Protein AF-A0A915N2Y7-F1 (afdb_monomer_lite)

pLDDT: mean 71.19, std 19.99, range [22.69, 95.88]

Radius of gyration: 36.41 Å; chains: 1; bounding box: 85×61×143 Å

InterPro domains:
  IPR002666 Reduced folate carrier [PF01770] (131-358)
  IPR002666 Reduced folate carrier [PTHR10686] (132-362)

Secondary structure (DSSP, 8-state):
-----SSTTTHHHHHHHHHHHHHHHHHHHHHHHHHHHHHHHHHHHHHHHHHHHHHHHHHHHHHHHHHHHHHHHHTT--SSGGGHHHHHHHTS---HHHIIIIIHHHHHHHHHHHHHHHHHHHGGG-SSSHHHHHHHHHHHHHHHHHHHHHHHHTT-S-HHHHHHHHHHHHHHHHHHHHHS----HHHHHHHHHHHHHTT-S---TTGGGG---SHHHHHHHHHHHHHHHHHHHHHSHHHHHHHHHHHHHHHHHHHHHHHHHHHHHHHHHHTTT---THHHHHHHHHHHHHHHHHHHHHS---HHHHHHHHHHHHHHHHHHHHHHHHH---HHHHHHHHHHHHHHHHHHHHHHHHHHHHHHHHHHHHHHHHHHHHHHHHHHHHHHHHSSSS--------------------

Foldseek 3Di:
DDDDDPPPPPVVVVVVVVVVVVVVVVVVVVVVVVVVVVVVVVVVVVVVVVVVVVVVVVCCVPVQLVLLLQLLLLLQLQQLLLCVVVCCCVPVVDDLCCCLVPVLVVVLVVLLVVLVVVVLVVVVVDDDNVLSSLLSNLNSQLVNLVVNLVCLVVVVDDSVVSVVVSVVSVVVSVVSVVVRDDDDLVVVLVVVVVVVCVLDVDDDPVVVVQRDPDVVSSVVVSVVVSVVVVCVQCVDPVSVVLSVVLSVLVSVLSSCSSVLSSLQVVLCVVVVNPRDCSSVLSSLLSVLLSVLSVVVVVDDDPLLPCVVVLLVVLVVLLVVLVVQLVPDSDPVSVSVSNSSNSSSSSNNSSSSVVNSVVVVCVVVVVVSVVVVVVVVVVVVVVVVVVPPPDDDDDDDDDDDDDDDDDDDDD

Organism: Meloidogyne javanica (NCBI:txid6303)

Structure (mmCIF, N/CA/C/O backbone):
data_AF-A0A915N2Y7-F1
#
_entry.id   AF-A0A915N2Y7-F1
#
loop_
_atom_site.group_PDB
_atom_site.id
_atom_site.type_symbol
_atom_site.label_atom_id
_atom_site.label_alt_id
_atom_site.label_comp_id
_atom_site.label_asym_id
_atom_site.label_entity_id
_atom_site.label_seq_id
_atom_site.pdbx_PDB_ins_code
_atom_site.Cartn_x
_atom_site.Cartn_y
_atom_site.Cartn_z
_atom_site.occupancy
_atom_site.B_iso_or_equiv
_atom_site.auth_seq_id
_atom_site.auth_comp_id
_atom_site.auth_asym_id
_atom_site.auth_atom_id
_atom_site.pdbx_PDB_model_num
ATOM 1 N N . MET A 1 1 ? 4.125 41.516 115.977 1.00 38.50 1 MET A N 1
ATOM 2 C CA . MET A 1 1 ? 4.885 42.058 114.831 1.00 38.50 1 MET A CA 1
ATOM 3 C C . MET A 1 1 ? 4.708 41.106 113.662 1.00 38.50 1 MET A C 1
ATOM 5 O O . MET A 1 1 ? 4.765 39.907 113.890 1.00 38.50 1 MET A O 1
ATOM 9 N N . ASN A 1 2 ? 4.495 41.683 112.477 1.00 33.19 2 ASN A N 1
ATOM 10 C CA . ASN A 1 2 ? 4.440 41.090 111.132 1.00 33.19 2 ASN A CA 1
ATOM 11 C C . ASN A 1 2 ? 3.088 40.534 110.650 1.00 33.19 2 ASN A C 1
ATOM 13 O O . ASN A 1 2 ? 2.832 39.341 110.701 1.00 33.19 2 ASN A O 1
ATOM 17 N N . ASN A 1 3 ? 2.279 41.439 110.084 1.00 34.31 3 ASN A N 1
ATOM 18 C CA . ASN A 1 3 ? 1.383 41.164 108.958 1.00 34.31 3 ASN A CA 1
ATOM 19 C C . ASN A 1 3 ? 1.879 42.023 107.783 1.00 34.31 3 ASN A C 1
ATOM 21 O O . ASN A 1 3 ? 1.515 43.192 107.674 1.00 34.31 3 ASN A O 1
ATOM 25 N N . SER A 1 4 ? 2.765 41.480 106.950 1.00 42.69 4 SER A N 1
ATOM 26 C CA . SER A 1 4 ? 3.227 42.133 105.715 1.00 42.69 4 SER A CA 1
ATOM 27 C C . SER A 1 4 ? 3.666 41.108 104.662 1.00 42.69 4 SER A C 1
ATOM 29 O O . SER A 1 4 ? 4.695 41.287 104.021 1.00 42.69 4 SER A O 1
ATOM 31 N N . GLU A 1 5 ? 2.914 40.014 104.503 1.00 41.06 5 GLU A N 1
ATOM 32 C CA . GLU A 1 5 ? 3.191 38.982 103.482 1.00 41.06 5 GLU A CA 1
ATOM 33 C C . GLU A 1 5 ? 2.028 38.736 102.504 1.00 41.06 5 GLU A C 1
ATOM 35 O O . GLU A 1 5 ? 2.191 38.014 101.525 1.00 41.06 5 GLU A O 1
ATOM 40 N N . SER A 1 6 ? 0.859 39.359 102.686 1.00 41.88 6 SER A N 1
ATOM 41 C CA . SER A 1 6 ? -0.316 39.041 101.853 1.00 41.88 6 SER A CA 1
ATOM 42 C C . SER A 1 6 ? -0.439 39.833 100.546 1.00 41.88 6 SER A C 1
ATOM 44 O O . SER A 1 6 ? -1.268 39.471 99.719 1.00 41.88 6 SER A O 1
ATOM 46 N N . THR A 1 7 ? 0.368 40.871 100.308 1.00 41.56 7 THR A N 1
ATOM 47 C CA . THR A 1 7 ? 0.269 41.694 99.082 1.00 41.56 7 THR A CA 1
ATOM 48 C C . THR A 1 7 ? 1.245 41.303 97.969 1.00 41.56 7 THR A C 1
ATOM 50 O O . THR A 1 7 ? 1.041 41.716 96.837 1.00 41.56 7 THR A O 1
ATOM 53 N N . CYS A 1 8 ? 2.248 40.455 98.225 1.00 39.19 8 CYS A N 1
ATOM 54 C CA . CYS A 1 8 ? 3.237 40.054 97.206 1.00 39.19 8 CYS A CA 1
ATOM 55 C C . CYS A 1 8 ? 2.831 38.799 96.396 1.00 39.19 8 CYS A C 1
ATOM 57 O O . CYS A 1 8 ? 3.451 38.468 95.387 1.00 39.19 8 CYS A O 1
ATOM 59 N N . ASN A 1 9 ? 1.768 38.102 96.817 1.00 42.03 9 ASN A N 1
ATOM 60 C CA . ASN A 1 9 ? 1.332 36.840 96.205 1.00 42.03 9 ASN A CA 1
ATOM 61 C C . ASN A 1 9 ? 0.185 36.988 95.189 1.00 42.03 9 ASN A C 1
ATOM 63 O O . ASN A 1 9 ? -0.058 36.055 94.431 1.00 42.03 9 ASN A O 1
ATOM 67 N N . LEU A 1 10 ? -0.502 38.135 95.144 1.00 44.88 10 LEU A N 1
ATOM 68 C CA . LEU A 1 10 ? -1.590 38.386 94.184 1.00 44.88 10 LEU A CA 1
ATOM 69 C C . LEU A 1 10 ? -1.065 38.927 92.842 1.00 44.88 10 LEU A C 1
ATOM 71 O O . LEU A 1 10 ? -1.465 38.440 91.792 1.00 44.88 10 LEU A O 1
ATOM 75 N N . GLU A 1 11 ? -0.079 39.826 92.865 1.00 44.59 11 GLU A N 1
ATOM 76 C CA . GLU A 1 11 ? 0.506 40.433 91.654 1.00 44.59 11 GLU A CA 1
ATOM 77 C C . GLU A 1 11 ? 1.374 39.444 90.840 1.00 44.59 11 GLU A C 1
ATOM 79 O O . GLU A 1 11 ? 1.523 39.565 89.625 1.00 44.59 11 GLU A O 1
ATOM 84 N N . ASN A 1 12 ? 1.902 38.401 91.490 1.00 44.91 12 ASN A N 1
ATOM 85 C CA . ASN A 1 12 ? 2.627 37.311 90.824 1.00 44.91 12 ASN A CA 1
ATOM 86 C C . ASN A 1 12 ? 1.704 36.233 90.228 1.00 44.91 12 ASN A C 1
ATOM 88 O O . ASN A 1 12 ? 2.140 35.480 89.358 1.00 44.91 12 ASN A O 1
ATOM 92 N N . ALA A 1 13 ? 0.451 36.138 90.684 1.00 48.16 13 ALA A N 1
ATOM 93 C CA . ALA A 1 13 ? -0.518 35.181 90.152 1.00 48.16 13 ALA A CA 1
ATOM 94 C C . ALA A 1 13 ? -1.147 35.695 88.845 1.00 48.16 13 ALA A C 1
ATOM 96 O O . ALA A 1 13 ? -1.204 34.954 87.866 1.00 48.16 13 ALA A O 1
ATOM 97 N N . GLU A 1 14 ? -1.506 36.981 88.797 1.00 48.62 14 GLU A N 1
ATOM 98 C CA . GLU A 1 14 ? -2.131 37.625 87.630 1.00 48.62 14 GLU A CA 1
ATOM 99 C C . GLU A 1 14 ? -1.160 37.708 86.430 1.00 48.62 14 GLU A C 1
ATOM 101 O O . GLU A 1 14 ? -1.499 37.326 85.311 1.00 48.62 14 GLU A O 1
ATOM 106 N N . ASN A 1 15 ? 0.115 38.042 86.679 1.00 48.25 15 ASN A N 1
ATOM 107 C CA . ASN A 1 15 ? 1.162 38.048 85.646 1.00 48.25 15 ASN A CA 1
ATOM 108 C C . ASN A 1 15 ? 1.483 36.648 85.076 1.00 48.25 15 ASN A C 1
ATOM 110 O O . ASN A 1 15 ? 1.924 36.528 83.930 1.00 48.25 15 ASN A O 1
ATOM 114 N N . ASN A 1 16 ? 1.278 35.580 85.856 1.00 50.84 16 ASN A N 1
ATOM 115 C CA . ASN A 1 16 ? 1.506 34.206 85.401 1.00 50.84 16 ASN A CA 1
ATOM 116 C C . ASN A 1 16 ? 0.331 33.670 84.572 1.00 50.84 16 ASN A C 1
ATOM 118 O O . ASN A 1 16 ? 0.559 32.943 83.604 1.00 50.84 16 ASN A O 1
ATOM 122 N N . GLU A 1 17 ? -0.907 34.038 84.910 1.00 53.34 17 GLU A N 1
ATOM 123 C CA . GLU A 1 17 ? -2.086 33.683 84.113 1.00 53.34 17 GLU A CA 1
ATOM 124 C C . GLU A 1 17 ? -2.059 34.372 82.741 1.00 53.34 17 GLU A C 1
ATOM 126 O O . GLU A 1 17 ? -2.217 33.695 81.722 1.00 53.34 17 GLU A O 1
ATOM 131 N N . ASP A 1 18 ? -1.704 35.660 82.678 1.00 52.47 18 ASP A N 1
ATOM 132 C CA . ASP A 1 18 ? -1.551 36.387 81.410 1.00 52.47 18 ASP A CA 1
ATOM 133 C C . ASP A 1 18 ? -0.398 35.847 80.544 1.00 52.47 18 ASP A C 1
ATOM 135 O O . ASP A 1 18 ? -0.504 35.771 79.313 1.00 52.47 18 ASP A O 1
ATOM 139 N N . ALA A 1 19 ? 0.704 35.403 81.158 1.00 54.94 19 ALA A N 1
ATOM 140 C CA . ALA A 1 19 ? 1.803 34.750 80.446 1.00 54.94 19 ALA A CA 1
ATOM 141 C C . ALA A 1 19 ? 1.390 33.378 79.878 1.00 54.94 19 ALA A C 1
ATOM 143 O O . ALA A 1 19 ? 1.705 33.059 78.726 1.00 54.94 19 ALA A O 1
ATOM 144 N N . HIS A 1 20 ? 0.634 32.580 80.639 1.00 54.31 20 HIS A N 1
ATOM 145 C CA . HIS A 1 20 ? 0.096 31.294 80.184 1.00 54.31 20 HIS A CA 1
ATOM 146 C C . HIS A 1 20 ? -0.971 31.454 79.086 1.00 54.31 20 HIS A C 1
ATOM 148 O O . HIS A 1 20 ? -1.003 30.670 78.126 1.00 54.31 20 HIS A O 1
ATOM 154 N N . GLN A 1 21 ? -1.806 32.491 79.164 1.00 53.00 21 GLN A N 1
ATOM 155 C CA . GLN A 1 21 ? -2.823 32.803 78.159 1.00 53.00 21 GLN A CA 1
ATOM 156 C C . GLN A 1 21 ? -2.191 33.295 76.846 1.00 53.00 21 GLN A C 1
ATOM 158 O O . GLN A 1 21 ? -2.575 32.864 75.758 1.00 53.00 21 GLN A O 1
ATOM 163 N N . ASN A 1 22 ? -1.141 34.117 76.921 1.00 52.84 22 ASN A N 1
ATOM 164 C CA . ASN A 1 22 ? -0.398 34.566 75.742 1.00 52.84 22 ASN A CA 1
ATOM 165 C C . ASN A 1 22 ? 0.424 33.442 75.091 1.00 52.84 22 ASN A C 1
ATOM 167 O O . ASN A 1 22 ? 0.492 33.357 73.861 1.00 52.84 22 ASN A O 1
ATOM 171 N N . LEU A 1 23 ? 0.999 32.529 75.883 1.00 52.69 23 LEU A N 1
ATOM 172 C CA . LEU A 1 23 ? 1.732 31.372 75.363 1.00 52.69 23 LEU A CA 1
ATOM 173 C C . LEU A 1 23 ? 0.796 30.358 74.683 1.00 52.69 23 LEU A C 1
ATOM 175 O O . LEU A 1 23 ? 1.123 29.841 73.613 1.00 52.69 23 LEU A O 1
ATOM 179 N N . SER A 1 24 ? -0.386 30.108 75.254 1.00 55.06 24 SER A N 1
ATOM 180 C CA . SER A 1 24 ? -1.401 29.229 74.655 1.00 55.06 24 SER A CA 1
ATOM 181 C C . SER A 1 24 ? -2.021 29.832 73.387 1.00 55.06 24 SER A C 1
ATOM 183 O O . SER A 1 24 ? -2.156 29.131 72.377 1.00 55.06 24 SER A O 1
ATOM 185 N N . ASN A 1 25 ? -2.279 31.143 73.366 1.00 52.16 25 ASN A N 1
ATOM 186 C CA . ASN A 1 25 ? -2.709 31.854 72.161 1.00 52.16 25 ASN A CA 1
ATOM 187 C C . ASN A 1 25 ? -1.628 31.833 71.068 1.00 52.16 25 ASN A C 1
ATOM 189 O O . ASN A 1 25 ? -1.926 31.504 69.919 1.00 52.16 25 ASN A O 1
ATOM 193 N N . SER A 1 26 ? -0.359 32.066 71.409 1.00 51.38 26 SER A N 1
ATOM 194 C CA . SER A 1 26 ? 0.765 31.968 70.465 1.00 51.38 26 SER A CA 1
ATOM 195 C C . SER A 1 26 ? 0.905 30.556 69.875 1.00 51.38 26 SER A C 1
ATOM 197 O O . SER A 1 26 ? 0.964 30.390 68.654 1.00 51.38 26 SER A O 1
ATOM 199 N N . GLN A 1 27 ? 0.824 29.514 70.710 1.00 52.16 27 GLN A N 1
ATOM 200 C CA . GLN A 1 27 ? 0.869 28.120 70.259 1.00 52.16 27 GLN A CA 1
ATOM 201 C C . GLN A 1 27 ? -0.336 27.731 69.389 1.00 52.16 27 GLN A C 1
ATOM 203 O O . GLN A 1 27 ? -0.174 26.986 68.420 1.00 52.16 27 GLN A O 1
ATOM 208 N N . SER A 1 28 ? -1.539 28.226 69.691 1.00 55.97 28 SER A N 1
ATOM 209 C CA . SER A 1 28 ? -2.736 27.969 68.877 1.00 55.97 28 SER A CA 1
ATOM 210 C C . SER A 1 28 ? -2.650 28.646 67.502 1.00 55.97 28 SER A C 1
ATOM 212 O O . SER A 1 28 ? -2.910 28.005 66.480 1.00 55.97 28 SER A O 1
ATOM 214 N N . THR A 1 29 ? -2.157 29.887 67.451 1.00 57.66 29 THR A N 1
ATOM 215 C CA . THR A 1 29 ? -1.928 30.646 66.211 1.00 57.66 29 THR A CA 1
ATOM 216 C C . THR A 1 29 ? -0.840 29.989 65.355 1.00 57.66 29 THR A C 1
ATOM 218 O O . THR A 1 29 ? -0.963 29.893 64.132 1.00 57.66 29 THR A O 1
ATOM 221 N N . GLN A 1 30 ? 0.199 29.446 65.995 1.00 51.72 30 GLN A N 1
ATOM 222 C CA . GLN A 1 30 ? 1.259 28.687 65.332 1.00 51.72 30 GLN A CA 1
ATOM 223 C C . GLN A 1 30 ? 0.754 27.334 64.793 1.00 51.72 30 GLN A C 1
ATOM 225 O O . GLN A 1 30 ? 1.125 26.923 63.697 1.00 51.72 30 GLN A O 1
ATOM 230 N N . ARG A 1 31 ? -0.161 26.654 65.497 1.00 54.91 31 ARG A N 1
ATOM 231 C CA . ARG A 1 31 ? -0.813 25.430 64.991 1.00 54.91 31 ARG A CA 1
ATOM 232 C C . ARG A 1 31 ? -1.744 25.714 63.809 1.00 54.91 31 ARG A C 1
ATOM 234 O O . ARG A 1 31 ? -1.734 24.957 62.839 1.00 54.91 31 ARG A O 1
ATOM 241 N N . LEU A 1 32 ? -2.498 26.813 63.846 1.00 58.41 32 LEU A N 1
ATOM 242 C CA . LEU A 1 32 ? -3.359 27.258 62.744 1.00 58.41 32 LEU A CA 1
ATOM 243 C C . LEU A 1 32 ? -2.547 27.631 61.494 1.00 58.41 32 LEU A C 1
ATOM 245 O O . LEU A 1 32 ? -2.901 27.203 60.392 1.00 58.41 32 LEU A O 1
ATOM 249 N N . SER A 1 33 ? -1.421 28.332 61.643 1.00 54.38 33 SER A N 1
ATOM 250 C CA . SER A 1 33 ? -0.532 28.664 60.519 1.00 54.38 33 SER A CA 1
ATOM 251 C C . SER A 1 33 ? 0.159 27.429 59.924 1.00 54.38 33 SER A C 1
ATOM 253 O O . SER A 1 33 ? 0.243 27.298 58.704 1.00 54.38 33 SER A O 1
ATOM 255 N N . ILE A 1 34 ? 0.554 26.452 60.747 1.00 59.88 34 ILE A N 1
ATOM 256 C CA . ILE A 1 34 ? 1.095 25.166 60.268 1.00 59.88 34 ILE A CA 1
ATOM 257 C C . ILE A 1 34 ? 0.013 24.334 59.553 1.00 59.88 34 ILE A C 1
ATOM 259 O O . ILE A 1 34 ? 0.283 23.719 58.517 1.00 59.88 34 ILE A O 1
ATOM 263 N N . SER A 1 35 ? -1.229 24.335 60.052 1.00 60.31 35 SER A N 1
ATOM 264 C CA . SER A 1 35 ? -2.351 23.618 59.423 1.00 60.31 35 SER A CA 1
ATOM 265 C C . SER A 1 35 ? -2.744 24.214 58.063 1.00 60.31 35 SER A C 1
ATOM 267 O O . SER A 1 35 ? -2.952 23.493 57.091 1.00 60.31 35 SER A O 1
ATOM 269 N N . THR A 1 36 ? -2.750 25.541 57.943 1.00 56.81 36 THR A N 1
ATOM 270 C CA . THR A 1 36 ? -3.049 26.234 56.681 1.00 56.81 36 THR A CA 1
ATOM 271 C C . THR A 1 36 ? -1.904 26.100 55.676 1.00 56.81 36 THR A C 1
ATOM 273 O O . THR A 1 36 ? -2.150 25.867 54.491 1.00 56.81 36 THR A O 1
ATOM 276 N N . LEU A 1 37 ? -0.648 26.138 56.135 1.00 63.91 37 LEU A N 1
ATOM 277 C CA . LEU A 1 37 ? 0.521 25.888 55.290 1.00 63.91 37 LEU A CA 1
ATOM 278 C C . LEU A 1 37 ? 0.533 24.451 54.742 1.00 63.91 37 LEU A C 1
ATOM 280 O O . LEU A 1 37 ? 0.781 24.245 53.554 1.00 63.91 37 LEU A O 1
ATOM 284 N N . SER A 1 38 ? 0.211 23.456 55.572 1.00 59.62 38 SER A N 1
ATOM 285 C CA . SER A 1 38 ? 0.146 22.049 55.149 1.00 59.62 38 SER A CA 1
ATOM 286 C C . SER A 1 38 ? -1.005 21.771 54.172 1.00 59.62 38 SER A C 1
ATOM 288 O O . SER A 1 38 ? -0.810 21.038 53.197 1.00 59.62 38 SER A O 1
ATOM 290 N N . ILE A 1 39 ? -2.163 22.419 54.340 1.00 66.00 39 ILE A N 1
ATOM 291 C CA . ILE A 1 39 ? -3.274 22.358 53.373 1.00 66.00 39 ILE A CA 1
ATOM 292 C C . ILE A 1 39 ? -2.874 22.992 52.031 1.00 66.00 39 ILE A C 1
ATOM 294 O O . ILE A 1 39 ? -3.089 22.381 50.982 1.00 66.00 39 ILE A O 1
ATOM 298 N N . ASN A 1 40 ? -2.225 24.160 52.042 1.00 59.06 40 ASN A N 1
ATOM 299 C CA . ASN A 1 40 ? -1.770 24.835 50.822 1.00 59.06 40 ASN A CA 1
ATOM 300 C C . ASN A 1 40 ? -0.685 24.040 50.076 1.00 59.06 40 ASN A C 1
ATOM 302 O O . ASN A 1 40 ? -0.710 23.959 48.845 1.00 59.06 40 ASN A O 1
ATOM 306 N N . ILE A 1 41 ? 0.235 23.393 50.798 1.00 65.75 41 ILE A N 1
ATOM 307 C CA . ILE A 1 41 ? 1.236 22.490 50.207 1.00 65.75 41 ILE A CA 1
ATOM 308 C C . ILE A 1 41 ? 0.553 21.264 49.586 1.00 65.75 41 ILE A C 1
ATOM 310 O O . ILE A 1 41 ? 0.879 20.898 48.457 1.00 65.75 41 ILE A O 1
ATOM 314 N N . SER A 1 42 ? -0.431 20.669 50.266 1.00 65.19 42 SER A N 1
ATOM 315 C CA . SER A 1 42 ? -1.192 19.518 49.761 1.00 65.19 42 SER A CA 1
ATOM 316 C C . SER A 1 42 ? -2.002 19.858 48.500 1.00 65.19 42 SER A C 1
ATOM 318 O O . SER A 1 42 ? -1.953 19.136 47.499 1.00 65.19 42 SER A O 1
ATOM 320 N N . GLN A 1 43 ? -2.680 21.009 48.483 1.00 58.28 43 GLN A N 1
ATOM 321 C CA . GLN A 1 43 ? -3.419 21.487 47.312 1.00 58.28 43 GLN A CA 1
ATOM 322 C C . GLN A 1 43 ? -2.487 21.851 46.145 1.00 58.28 43 GLN A C 1
ATOM 324 O O . GLN A 1 43 ? -2.763 21.488 44.996 1.00 58.28 43 GLN A O 1
ATOM 329 N N . SER A 1 44 ? -1.348 22.493 46.417 1.00 61.84 44 SER A N 1
ATOM 330 C CA . SER A 1 44 ? -0.322 22.797 45.410 1.00 61.84 44 SER A CA 1
ATOM 331 C C . SER A 1 44 ? 0.289 21.521 44.821 1.00 61.84 44 SER A C 1
ATOM 333 O O . SER A 1 44 ? 0.403 21.393 43.599 1.00 61.84 44 SER A O 1
ATOM 335 N N . ALA A 1 45 ? 0.590 20.523 45.657 1.00 61.06 45 ALA A N 1
ATOM 336 C CA . ALA A 1 45 ? 1.078 19.216 45.223 1.00 61.06 45 ALA A CA 1
ATOM 337 C C . ALA A 1 45 ? 0.039 18.470 44.368 1.00 61.06 45 ALA A C 1
ATOM 339 O O . ALA A 1 45 ? 0.372 17.980 43.290 1.00 61.06 45 ALA A O 1
ATOM 340 N N . SER A 1 46 ? -1.234 18.458 44.778 1.00 62.69 46 SER A N 1
ATOM 341 C CA . SER A 1 46 ? -2.340 17.872 44.004 1.00 62.69 46 SER A CA 1
ATOM 342 C C . SER A 1 46 ? -2.502 18.538 42.633 1.00 62.69 46 SER A C 1
ATOM 344 O O . SER A 1 46 ? -2.655 17.863 41.612 1.00 62.69 46 SER A O 1
ATOM 346 N N . THR A 1 47 ? -2.387 19.866 42.576 1.00 60.97 47 THR A N 1
ATOM 347 C CA . THR A 1 47 ? -2.495 20.635 41.327 1.00 60.97 47 THR A CA 1
ATOM 348 C C . THR A 1 47 ? -1.304 20.373 40.403 1.00 60.97 47 THR A C 1
ATOM 350 O O . THR A 1 47 ? -1.492 20.129 39.209 1.00 60.97 47 THR A O 1
ATOM 353 N N . ARG A 1 48 ? -0.080 20.316 40.948 1.00 64.81 48 ARG A N 1
ATOM 354 C CA . ARG A 1 48 ? 1.128 19.933 40.197 1.00 64.81 48 ARG A CA 1
ATOM 355 C C . ARG A 1 48 ? 1.045 18.503 39.673 1.00 64.81 48 ARG A C 1
ATOM 357 O O . ARG A 1 48 ? 1.376 18.275 38.515 1.00 64.81 48 ARG A O 1
ATOM 364 N N . LEU A 1 49 ? 0.545 17.552 40.461 1.00 64.56 49 LEU A N 1
ATOM 365 C CA . LEU A 1 49 ? 0.355 16.166 40.024 1.00 64.56 49 LEU A CA 1
ATOM 366 C C . LEU A 1 49 ? -0.694 16.054 38.913 1.00 64.56 49 LEU A C 1
ATOM 368 O O . LEU A 1 49 ? -0.462 15.360 37.923 1.00 64.56 49 LEU A O 1
ATOM 372 N N . LYS A 1 50 ? -1.813 16.783 39.013 1.00 61.44 50 LYS A N 1
ATOM 373 C CA . LYS A 1 50 ? -2.812 16.869 37.933 1.00 61.44 50 LYS A CA 1
ATOM 374 C C . LYS A 1 50 ? -2.210 17.462 36.659 1.00 61.44 50 LYS A C 1
ATOM 376 O O . LYS A 1 50 ? -2.462 16.936 35.576 1.00 61.44 50 LYS A O 1
ATOM 381 N N . GLN A 1 51 ? -1.380 18.498 36.778 1.00 56.31 51 GLN A N 1
ATOM 382 C CA . GLN A 1 51 ? -0.708 19.131 35.643 1.00 56.31 51 GLN A CA 1
ATOM 383 C C . GLN A 1 51 ? 0.353 18.221 35.006 1.00 56.31 51 GLN A C 1
ATOM 385 O O . GLN A 1 51 ? 0.393 18.094 33.785 1.00 56.31 51 GLN A O 1
ATOM 390 N N . ILE A 1 52 ? 1.165 17.525 35.809 1.00 62.16 52 ILE A N 1
ATOM 391 C CA . ILE A 1 52 ? 2.144 16.534 35.336 1.00 62.16 52 ILE A CA 1
ATOM 392 C C . ILE A 1 52 ? 1.430 15.381 34.629 1.00 62.16 52 ILE A C 1
ATOM 394 O O . ILE A 1 52 ? 1.848 14.991 33.539 1.00 62.16 52 ILE A O 1
ATOM 398 N N . ASN A 1 53 ? 0.326 14.878 35.191 1.00 60.59 53 ASN A N 1
ATOM 399 C CA . ASN A 1 53 ? -0.476 13.807 34.596 1.00 60.59 53 ASN A CA 1
ATOM 400 C C . ASN A 1 53 ? -1.159 14.262 33.292 1.00 60.59 53 ASN A C 1
ATOM 402 O O . ASN A 1 53 ? -1.199 13.524 32.310 1.00 60.59 53 ASN A O 1
ATOM 406 N N . LYS A 1 54 ? -1.636 15.513 33.230 1.00 55.50 54 LYS A N 1
ATOM 407 C CA . LYS A 1 54 ? -2.176 16.127 32.006 1.00 55.50 54 LYS A CA 1
ATOM 408 C C . LYS A 1 54 ? -1.098 16.281 30.927 1.00 55.50 54 LYS A C 1
ATOM 410 O O . LYS A 1 54 ? -1.334 15.891 29.787 1.00 55.50 54 LYS A O 1
ATOM 415 N N . ASN A 1 55 ? 0.097 16.757 31.283 1.00 58.41 55 ASN A N 1
ATOM 416 C CA . ASN A 1 55 ? 1.222 16.901 30.354 1.00 58.41 55 ASN A CA 1
ATOM 417 C C . ASN A 1 55 ? 1.749 15.550 29.852 1.00 58.41 55 ASN A C 1
ATOM 419 O O . ASN A 1 55 ? 1.964 15.394 28.654 1.00 58.41 55 ASN A O 1
ATOM 423 N N . THR A 1 56 ? 1.893 14.544 30.719 1.00 60.19 56 THR A N 1
ATOM 424 C CA . THR A 1 56 ? 2.292 13.186 30.296 1.00 60.19 56 THR A CA 1
ATOM 425 C C . THR A 1 56 ? 1.219 12.507 29.448 1.00 60.19 56 THR A C 1
ATOM 427 O O . THR A 1 56 ? 1.553 11.821 28.482 1.00 60.19 56 THR A O 1
ATOM 430 N N . LYS A 1 57 ? -0.070 12.717 29.742 1.00 60.19 57 LYS A N 1
ATOM 431 C CA . LYS A 1 57 ? -1.172 12.230 28.900 1.00 60.19 57 LYS A CA 1
ATOM 432 C C . LYS A 1 57 ? -1.159 12.904 27.523 1.00 60.19 57 LYS A C 1
ATOM 434 O O . LYS A 1 57 ? -1.230 12.197 26.524 1.00 60.19 57 LYS A O 1
ATOM 439 N N . ASN A 1 58 ? -0.978 14.223 27.459 1.00 61.09 58 ASN A N 1
ATOM 440 C CA . ASN A 1 58 ? -0.890 14.972 26.201 1.00 61.09 58 ASN A CA 1
ATOM 441 C C . ASN A 1 58 ? 0.337 14.573 25.369 1.00 61.09 58 ASN A C 1
ATOM 443 O O . ASN A 1 58 ? 0.208 14.322 24.175 1.00 61.09 58 ASN A O 1
ATOM 447 N N . TRP A 1 59 ? 1.507 14.421 25.994 1.00 61.34 59 TRP A N 1
ATOM 448 C CA . TRP A 1 59 ? 2.727 14.002 25.299 1.00 61.34 59 TRP A CA 1
ATOM 449 C C . TRP A 1 59 ? 2.585 12.599 24.696 1.00 61.34 59 TRP A C 1
ATOM 451 O O . TRP A 1 59 ? 2.931 12.378 23.539 1.00 61.34 59 TRP A O 1
ATOM 461 N N . ARG A 1 60 ? 1.969 11.660 25.428 1.00 65.19 60 ARG A N 1
ATOM 462 C CA . ARG A 1 60 ? 1.673 10.310 24.915 1.00 65.19 60 ARG A CA 1
ATOM 463 C C . ARG A 1 60 ? 0.627 10.309 23.798 1.00 65.19 60 ARG A C 1
ATOM 465 O O . ARG A 1 60 ? 0.712 9.463 22.914 1.00 65.19 60 ARG A O 1
ATOM 472 N N . ILE A 1 61 ? -0.342 11.226 23.830 1.00 66.62 61 ILE A N 1
ATOM 473 C CA . ILE A 1 61 ? -1.374 11.362 22.791 1.00 66.62 61 ILE A CA 1
ATOM 474 C C . ILE A 1 61 ? -0.787 11.924 21.491 1.00 66.62 61 ILE A C 1
ATOM 476 O O . ILE A 1 61 ? -1.187 11.466 20.428 1.00 66.62 61 ILE A O 1
ATOM 480 N N . THR A 1 62 ? 0.170 12.852 21.555 1.00 69.06 62 THR A N 1
ATOM 481 C CA . THR A 1 62 ? 0.761 13.476 20.355 1.00 69.06 62 THR A CA 1
ATOM 482 C C . THR A 1 62 ? 1.963 12.703 19.805 1.00 69.06 62 THR A C 1
ATOM 484 O O . THR A 1 62 ? 2.105 12.554 18.593 1.00 69.06 62 THR A O 1
ATOM 487 N N . MET A 1 63 ? 2.820 12.157 20.671 1.00 75.69 63 MET A N 1
ATOM 488 C CA . MET A 1 63 ? 4.032 11.446 20.245 1.00 75.69 63 MET A CA 1
ATOM 489 C C . MET A 1 63 ? 3.716 10.081 19.614 1.00 75.69 63 MET A C 1
ATOM 491 O O . MET A 1 63 ? 4.381 9.673 18.666 1.00 75.69 63 MET A O 1
ATOM 495 N N . LEU A 1 64 ? 2.694 9.370 20.103 1.00 75.44 64 LEU A N 1
ATOM 496 C CA . LEU A 1 64 ? 2.366 8.028 19.613 1.00 75.44 64 LEU A CA 1
ATOM 497 C C . LEU A 1 64 ? 1.907 8.022 18.136 1.00 75.44 64 LEU A C 1
ATOM 499 O O . LEU A 1 64 ? 2.444 7.219 17.374 1.00 75.44 64 LEU A O 1
ATOM 503 N N . PRO A 1 65 ? 0.994 8.905 17.677 1.00 75.38 65 PRO A N 1
ATOM 504 C CA . PRO A 1 65 ? 0.669 9.038 16.258 1.00 75.38 65 PRO A CA 1
ATOM 505 C C . PRO A 1 65 ? 1.870 9.440 15.403 1.00 75.38 65 PRO A C 1
ATOM 507 O O . PRO A 1 65 ? 2.051 8.869 14.332 1.00 75.38 65 PRO A O 1
ATOM 510 N N . ALA A 1 66 ? 2.713 10.366 15.874 1.00 79.00 66 ALA A N 1
ATOM 511 C CA . ALA A 1 66 ? 3.914 10.782 15.149 1.00 79.00 66 ALA A CA 1
ATOM 512 C C . ALA A 1 66 ? 4.899 9.613 14.966 1.00 79.00 66 ALA A C 1
ATOM 514 O O . ALA A 1 66 ? 5.376 9.373 13.858 1.00 79.00 66 ALA A O 1
ATOM 515 N N . LEU A 1 67 ? 5.124 8.822 16.021 1.00 82.25 67 LEU A N 1
ATOM 516 C CA . LEU A 1 67 ? 5.953 7.617 15.977 1.00 82.25 67 LEU A CA 1
ATOM 517 C C . LEU A 1 67 ? 5.368 6.556 15.032 1.00 82.25 67 LEU A C 1
ATOM 519 O O . LEU A 1 67 ? 6.107 5.942 14.269 1.00 82.25 67 LEU A O 1
ATOM 523 N N . LEU A 1 68 ? 4.046 6.358 15.044 1.00 80.31 68 LEU A N 1
ATOM 524 C CA . LEU A 1 68 ? 3.364 5.426 14.139 1.00 80.31 68 LEU A CA 1
ATOM 525 C C . LEU A 1 68 ? 3.422 5.884 12.677 1.00 80.31 68 LEU A C 1
ATOM 527 O O . LEU A 1 68 ? 3.563 5.046 11.788 1.00 80.31 68 LEU A O 1
ATOM 531 N N . CYS A 1 69 ? 3.336 7.190 12.416 1.00 80.94 69 CYS A N 1
ATOM 532 C CA . CYS A 1 69 ? 3.497 7.749 11.073 1.00 80.94 69 CYS A CA 1
ATOM 533 C C . CYS A 1 69 ? 4.933 7.580 10.580 1.00 80.94 69 CYS A C 1
ATOM 535 O O . CYS A 1 69 ? 5.131 7.114 9.462 1.00 80.94 69 CYS A O 1
ATOM 537 N N . PHE A 1 70 ? 5.924 7.874 11.427 1.00 85.06 70 PHE A N 1
ATOM 538 C CA . PHE A 1 70 ? 7.334 7.653 11.111 1.00 85.06 70 PHE A CA 1
ATOM 539 C C . PHE A 1 70 ? 7.623 6.173 10.837 1.00 85.06 70 PHE A C 1
ATOM 541 O O . PHE A 1 70 ? 8.192 5.834 9.806 1.00 85.06 70 PHE A O 1
ATOM 548 N N . TYR A 1 71 ? 7.143 5.276 11.700 1.00 86.81 71 TYR A N 1
ATOM 549 C CA . TYR A 1 71 ? 7.223 3.833 11.476 1.00 86.81 71 TYR A CA 1
ATOM 550 C C . TYR A 1 71 ? 6.571 3.417 10.147 1.00 86.81 71 TYR A C 1
ATOM 552 O O . TYR A 1 71 ? 7.145 2.637 9.391 1.00 86.81 71 TYR A O 1
ATOM 560 N N . SER A 1 72 ? 5.391 3.963 9.835 1.00 83.81 72 SER A N 1
ATOM 561 C CA . SER A 1 72 ? 4.668 3.673 8.589 1.00 83.81 72 SER A CA 1
ATOM 562 C C . SER A 1 72 ? 5.400 4.173 7.346 1.00 83.81 72 SER A C 1
ATOM 564 O O . SER A 1 72 ? 5.312 3.531 6.305 1.00 83.81 72 SER A O 1
ATOM 566 N N . LEU A 1 73 ? 6.125 5.286 7.459 1.00 87.12 73 LEU A N 1
ATOM 567 C CA . LEU A 1 73 ? 6.988 5.810 6.408 1.00 87.12 73 LEU A CA 1
ATOM 568 C C . LEU A 1 73 ? 8.178 4.875 6.198 1.00 87.12 73 LEU A C 1
ATOM 570 O O . LEU A 1 73 ? 8.359 4.349 5.105 1.00 87.12 73 LEU A O 1
ATOM 574 N N . VAL A 1 74 ? 8.947 4.605 7.254 1.00 86.25 74 VAL A N 1
ATOM 575 C CA . VAL A 1 74 ? 10.183 3.816 7.160 1.00 86.25 74 VAL A CA 1
ATOM 576 C C . VAL A 1 74 ? 9.912 2.383 6.689 1.00 86.25 74 VAL A C 1
ATOM 578 O O . VAL A 1 74 ? 10.660 1.865 5.863 1.00 86.25 74 VAL A O 1
ATOM 581 N N . LYS A 1 75 ? 8.818 1.748 7.141 1.00 85.31 75 LYS A N 1
ATOM 582 C CA . LYS A 1 75 ? 8.484 0.362 6.759 1.00 85.31 75 LYS A CA 1
ATOM 583 C C . LYS A 1 75 ? 8.160 0.173 5.277 1.00 85.31 75 LYS A C 1
ATOM 585 O O . LYS A 1 75 ? 8.193 -0.954 4.796 1.00 85.31 75 LYS A O 1
ATOM 590 N N . GLU A 1 76 ? 7.810 1.247 4.575 1.00 85.06 76 GLU A N 1
ATOM 591 C CA . GLU A 1 76 ? 7.425 1.209 3.162 1.00 85.06 76 GLU A CA 1
ATOM 592 C C . GLU A 1 76 ? 8.479 1.835 2.240 1.00 85.06 76 GLU A C 1
ATOM 594 O O . GLU A 1 76 ? 8.212 2.022 1.054 1.00 85.06 76 GLU A O 1
ATOM 599 N N . ILE A 1 77 ? 9.682 2.136 2.746 1.00 84.94 77 ILE A N 1
ATOM 600 C CA . ILE A 1 77 ? 10.814 2.535 1.903 1.00 84.94 77 ILE A CA 1
ATOM 601 C C . ILE A 1 77 ? 11.270 1.308 1.108 1.00 84.94 77 ILE A C 1
ATOM 603 O O . ILE A 1 77 ? 12.071 0.494 1.571 1.00 84.94 77 ILE A O 1
ATOM 607 N N . LYS A 1 78 ? 10.736 1.169 -0.104 1.00 82.06 78 LYS A N 1
ATOM 608 C CA . LYS A 1 78 ? 10.986 0.033 -0.990 1.00 82.06 78 LYS A CA 1
ATOM 609 C C . LYS A 1 78 ? 11.775 0.461 -2.216 1.00 82.06 78 LYS A C 1
ATOM 611 O O . LYS A 1 78 ? 11.236 0.738 -3.276 1.00 82.06 78 LYS A O 1
ATOM 616 N N . VAL A 1 79 ? 13.089 0.505 -2.051 1.00 85.25 79 VAL A N 1
ATOM 617 C CA . VAL A 1 79 ? 14.016 1.016 -3.070 1.00 85.25 79 VAL A CA 1
ATOM 618 C C . VAL A 1 79 ? 14.136 0.065 -4.278 1.00 85.25 79 VAL A C 1
ATOM 620 O O . VAL A 1 79 ? 14.403 0.509 -5.387 1.00 85.25 79 VAL A O 1
ATOM 623 N N . GLY A 1 80 ? 13.921 -1.242 -4.086 1.00 81.81 80 GLY A N 1
ATOM 624 C CA . GLY A 1 80 ? 14.115 -2.257 -5.132 1.00 81.81 80 GLY A CA 1
ATOM 625 C C . GLY A 1 80 ? 12.917 -2.521 -6.055 1.00 81.81 80 GLY A C 1
ATOM 626 O O . GLY A 1 80 ? 13.110 -3.097 -7.121 1.00 81.81 80 GLY A O 1
ATOM 627 N N . GLU A 1 81 ? 11.693 -2.117 -5.687 1.00 83.75 81 GLU A N 1
ATOM 628 C CA . GLU A 1 81 ? 10.484 -2.431 -6.479 1.00 83.75 81 GLU A CA 1
ATOM 629 C C . GLU A 1 81 ? 10.523 -1.887 -7.925 1.00 83.75 81 GLU A C 1
ATOM 631 O O . GLU A 1 81 ? 10.237 -2.676 -8.829 1.00 83.75 81 GLU A O 1
ATOM 636 N N . PRO A 1 82 ? 10.970 -0.639 -8.197 1.00 84.75 82 PRO A N 1
ATOM 637 C CA . PRO A 1 82 ? 10.965 -0.084 -9.557 1.00 84.75 82 PR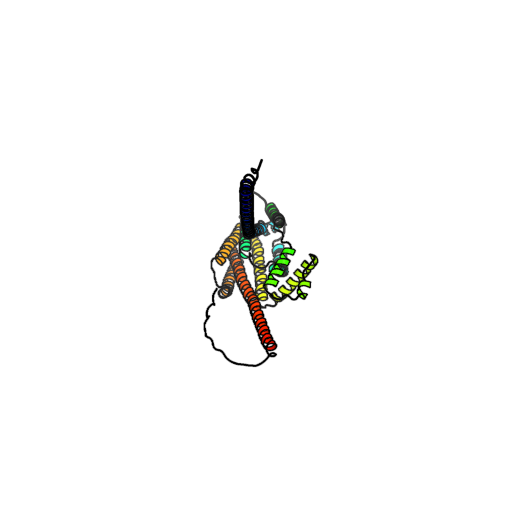O A CA 1
ATOM 638 C C . PRO A 1 82 ? 11.917 -0.768 -10.548 1.00 84.75 82 PRO A C 1
ATOM 640 O O . PRO A 1 82 ? 11.867 -0.494 -11.746 1.00 84.75 82 PRO A O 1
ATOM 643 N N . TYR A 1 83 ? 12.829 -1.606 -10.048 1.00 85.12 83 TYR A N 1
ATOM 644 C CA . TYR A 1 83 ? 13.873 -2.267 -10.836 1.00 85.12 83 TYR A CA 1
ATOM 645 C C . TYR A 1 83 ? 13.891 -3.784 -10.620 1.00 85.12 83 TYR A C 1
ATOM 647 O O . TYR A 1 83 ? 14.854 -4.459 -10.990 1.00 85.12 83 TYR A O 1
ATOM 655 N N . LEU A 1 84 ? 12.828 -4.331 -10.021 1.00 83.69 84 LEU A N 1
ATOM 656 C CA . LEU A 1 84 ? 12.746 -5.742 -9.659 1.00 83.69 84 LEU A CA 1
ATOM 657 C C . LEU A 1 84 ? 12.877 -6.654 -10.884 1.00 83.69 84 LEU A C 1
ATOM 659 O O . LEU A 1 84 ? 13.640 -7.618 -10.841 1.00 83.69 84 LEU A O 1
ATOM 663 N N . PHE A 1 85 ? 12.182 -6.320 -11.975 1.00 84.81 85 PHE A N 1
ATOM 664 C CA . PHE A 1 85 ? 12.251 -7.080 -13.222 1.00 84.81 85 PHE A CA 1
ATOM 665 C C . PHE A 1 85 ? 13.675 -7.104 -13.785 1.00 84.81 85 PHE A C 1
ATOM 667 O O . PHE A 1 85 ? 14.223 -8.175 -14.027 1.00 84.81 85 PHE A O 1
ATOM 674 N N . LYS A 1 86 ? 14.317 -5.931 -13.879 1.00 83.06 86 LYS A N 1
ATOM 675 C CA . LYS A 1 86 ? 15.691 -5.795 -14.378 1.00 83.06 86 LYS A CA 1
ATOM 676 C C . LYS A 1 86 ? 16.680 -6.624 -13.557 1.00 83.06 86 LYS A C 1
ATOM 678 O O . LYS A 1 86 ? 17.524 -7.316 -14.112 1.00 83.06 86 LYS A O 1
ATOM 683 N N . TYR A 1 87 ? 16.542 -6.619 -12.231 1.00 83.81 87 TYR A N 1
ATOM 684 C CA . TYR A 1 87 ? 17.363 -7.461 -11.363 1.00 83.81 87 TYR A CA 1
ATOM 685 C C . TYR A 1 87 ? 17.134 -8.964 -11.598 1.00 83.81 87 TYR A C 1
ATOM 687 O O . TYR A 1 87 ? 18.088 -9.741 -11.623 1.00 83.81 87 TYR A O 1
ATOM 695 N N . GLN A 1 88 ? 15.883 -9.388 -11.785 1.00 86.12 88 GLN A N 1
ATOM 696 C CA . GLN A 1 88 ? 15.548 -10.790 -12.046 1.00 86.12 88 GLN A CA 1
ATOM 697 C C . GLN A 1 88 ? 16.096 -11.278 -13.393 1.00 86.12 88 GLN A C 1
ATOM 699 O O . GLN A 1 88 ? 16.586 -12.404 -13.475 1.00 86.12 88 GLN A O 1
ATOM 704 N N . THR A 1 89 ? 16.072 -10.437 -14.424 1.00 84.19 89 THR A N 1
ATOM 705 C CA . THR A 1 89 ? 16.587 -10.798 -15.747 1.00 84.19 89 THR A CA 1
ATOM 706 C C . THR A 1 89 ? 18.109 -10.691 -15.840 1.00 84.19 89 THR A C 1
ATOM 708 O O . THR A 1 89 ? 18.739 -11.608 -16.347 1.00 84.19 89 THR A O 1
ATOM 711 N N . GLU A 1 90 ? 18.718 -9.608 -15.343 1.00 82.69 90 GLU A N 1
ATOM 712 C CA . GLU A 1 90 ? 20.157 -9.339 -15.531 1.00 82.69 90 GLU A CA 1
ATOM 713 C C . GLU A 1 90 ? 21.054 -10.010 -14.486 1.00 82.69 90 GLU A C 1
ATOM 715 O O . GLU A 1 90 ? 22.204 -10.322 -14.777 1.00 82.69 90 GLU A O 1
ATOM 720 N N . TYR A 1 91 ? 20.564 -10.208 -13.256 1.00 82.44 91 TYR A N 1
ATOM 721 C CA . TYR A 1 91 ? 21.378 -10.756 -12.165 1.00 82.44 91 TYR A CA 1
ATOM 722 C C . TYR A 1 91 ? 21.012 -12.198 -11.817 1.00 82.44 91 TYR A C 1
ATOM 724 O O . TYR A 1 91 ? 21.893 -13.005 -11.526 1.00 82.44 91 TYR A O 1
ATOM 732 N N . LEU A 1 92 ? 19.717 -12.529 -11.828 1.00 85.00 92 LEU A N 1
ATOM 733 C CA . LEU A 1 92 ? 19.249 -13.895 -11.568 1.00 85.00 92 LEU A CA 1
ATOM 734 C C . LEU A 1 92 ? 19.140 -14.743 -12.845 1.00 85.00 92 LEU A C 1
ATOM 736 O O . LEU A 1 92 ? 18.859 -15.934 -12.735 1.00 85.00 92 LEU A O 1
ATOM 740 N N . ASN A 1 93 ? 19.393 -14.162 -14.026 1.00 86.38 93 ASN A N 1
ATOM 741 C CA . ASN A 1 93 ? 19.333 -14.831 -15.333 1.00 86.38 93 ASN A CA 1
ATOM 742 C C . ASN A 1 93 ? 18.010 -15.577 -15.584 1.00 86.38 93 ASN A C 1
ATOM 744 O O . ASN A 1 93 ? 17.989 -16.641 -16.204 1.00 86.38 93 ASN A O 1
ATOM 748 N N . LEU A 1 94 ? 16.898 -15.032 -15.085 1.00 87.56 94 LEU A N 1
ATOM 749 C CA . LEU A 1 94 ? 15.566 -15.583 -15.317 1.00 87.56 94 LEU A CA 1
ATOM 750 C C . LEU A 1 94 ? 15.019 -15.085 -16.656 1.00 87.56 94 LEU A C 1
ATOM 752 O O . LEU A 1 94 ? 15.147 -13.908 -16.997 1.00 87.56 94 LEU A O 1
ATOM 756 N N . THR A 1 95 ? 14.377 -15.976 -17.408 1.00 87.69 95 THR A N 1
ATOM 757 C CA . THR A 1 95 ? 13.733 -15.601 -18.677 1.00 87.69 95 THR A CA 1
ATOM 758 C C . THR A 1 95 ? 12.449 -14.808 -18.430 1.00 87.69 95 THR A C 1
ATOM 760 O O . THR A 1 95 ? 11.763 -15.020 -17.425 1.00 87.69 95 THR A O 1
ATOM 763 N N . ALA A 1 96 ? 12.098 -13.908 -19.355 1.00 82.69 96 ALA A N 1
ATOM 764 C CA . ALA A 1 96 ? 10.868 -13.120 -19.260 1.00 82.69 96 ALA A CA 1
ATOM 765 C C . ALA A 1 96 ? 9.629 -14.025 -19.141 1.00 82.69 96 ALA A C 1
ATOM 767 O O . ALA A 1 96 ? 8.786 -13.779 -18.282 1.00 82.69 96 ALA A O 1
ATOM 768 N N . ASP A 1 97 ? 9.587 -15.124 -19.900 1.00 84.88 97 ASP A N 1
ATOM 769 C CA . ASP A 1 97 ? 8.493 -16.104 -19.876 1.00 84.88 97 ASP A CA 1
ATOM 770 C C . ASP A 1 97 ? 8.361 -16.826 -18.528 1.00 84.88 97 ASP A C 1
ATOM 772 O O . ASP A 1 97 ? 7.255 -17.066 -18.047 1.00 84.88 97 ASP A O 1
ATOM 776 N N . GLN A 1 98 ? 9.477 -17.147 -17.863 1.00 87.25 98 GLN A N 1
ATOM 777 C CA . GLN A 1 98 ? 9.436 -17.717 -16.511 1.00 87.25 98 GLN A CA 1
ATOM 778 C C . GLN A 1 98 ? 8.912 -16.701 -15.494 1.00 87.25 98 GLN A C 1
ATOM 780 O O . GLN A 1 98 ? 8.147 -17.049 -14.591 1.00 87.25 98 GLN A O 1
ATOM 785 N N . ILE A 1 99 ? 9.315 -15.438 -15.625 1.00 86.25 99 ILE A N 1
ATOM 786 C CA . ILE A 1 99 ? 8.885 -14.382 -14.711 1.00 86.25 99 ILE A CA 1
ATOM 787 C C . ILE A 1 99 ? 7.378 -14.134 -14.858 1.00 86.25 99 ILE A C 1
ATOM 789 O O . ILE A 1 99 ? 6.658 -14.151 -13.857 1.00 86.25 99 ILE A O 1
ATOM 793 N N . THR A 1 100 ? 6.894 -13.952 -16.086 1.00 85.75 100 THR A N 1
ATOM 794 C CA . THR A 1 100 ? 5.492 -13.622 -16.379 1.00 85.75 100 THR A CA 1
ATOM 795 C C . THR A 1 100 ? 4.559 -14.823 -16.240 1.00 85.75 100 THR A C 1
ATOM 797 O O . THR A 1 100 ? 3.459 -14.677 -15.710 1.00 85.75 100 THR A O 1
ATOM 800 N N . GLY A 1 101 ? 4.990 -16.010 -16.674 1.00 83.44 101 GLY A N 1
ATOM 801 C CA . GLY A 1 101 ? 4.172 -17.223 -16.682 1.00 83.44 101 GLY A CA 1
ATOM 802 C C . GLY A 1 101 ? 4.137 -17.967 -15.349 1.00 83.44 101 GLY A C 1
ATOM 803 O O . GLY A 1 101 ? 3.160 -18.655 -15.060 1.00 83.44 101 GLY A O 1
ATOM 804 N N . VAL A 1 102 ? 5.178 -17.828 -14.520 1.00 85.12 102 VAL A N 1
ATOM 805 C CA . VAL A 1 102 ? 5.313 -18.597 -13.273 1.00 85.12 102 VAL A CA 1
ATOM 806 C C . VAL A 1 102 ? 5.379 -17.671 -12.064 1.00 85.12 102 VAL A C 1
ATOM 808 O O . VAL A 1 102 ? 4.501 -17.721 -11.210 1.00 85.12 102 VAL A O 1
ATOM 811 N N . ILE A 1 103 ? 6.383 -16.797 -11.976 1.00 85.94 103 ILE A N 1
ATOM 812 C CA . ILE A 1 103 ? 6.720 -16.094 -10.724 1.00 85.94 103 ILE A CA 1
ATOM 813 C C . ILE A 1 103 ? 5.689 -15.021 -10.355 1.00 85.94 103 ILE A C 1
ATOM 815 O O . ILE A 1 103 ? 5.212 -14.971 -9.217 1.00 85.94 103 ILE A O 1
ATOM 819 N N . TYR A 1 104 ? 5.351 -14.138 -11.292 1.00 87.44 104 TYR A N 1
ATOM 820 C CA . TYR A 1 104 ? 4.480 -12.995 -11.014 1.00 87.44 104 TYR A CA 1
ATOM 821 C C . TYR A 1 104 ? 3.045 -13.400 -10.682 1.00 87.44 104 TYR A C 1
ATOM 823 O O . TYR A 1 104 ? 2.516 -12.823 -9.735 1.00 87.44 104 TYR A O 1
ATOM 831 N N . PRO A 1 105 ? 2.437 -14.421 -11.317 1.00 87.00 105 PRO A N 1
ATOM 832 C CA . PRO A 1 105 ? 1.133 -14.939 -10.910 1.00 87.00 105 PRO A CA 1
ATOM 833 C C . PRO A 1 105 ? 1.083 -15.436 -9.458 1.00 87.00 105 PRO A C 1
ATOM 835 O O . PRO A 1 105 ? 0.106 -15.162 -8.763 1.00 87.00 105 PRO A O 1
ATOM 838 N N . TYR A 1 106 ? 2.130 -16.102 -8.947 1.00 87.38 106 TYR A N 1
ATOM 839 C CA . TYR A 1 106 ? 2.130 -16.590 -7.557 1.00 87.38 106 TYR A CA 1
ATOM 840 C C . TYR A 1 106 ? 1.951 -15.468 -6.533 1.00 87.38 106 TYR A C 1
ATOM 842 O O . TYR A 1 106 ? 1.329 -15.685 -5.493 1.00 87.38 106 TYR A O 1
ATOM 850 N N . THR A 1 107 ? 2.466 -14.268 -6.813 1.00 84.69 107 THR A N 1
ATOM 851 C CA . THR A 1 107 ? 2.454 -13.169 -5.841 1.00 84.69 107 THR A CA 1
ATOM 852 C C . THR A 1 107 ? 1.023 -12.685 -5.539 1.00 84.69 107 THR A C 1
ATOM 854 O O . THR A 1 107 ? 0.628 -12.768 -4.375 1.00 84.69 107 THR A O 1
ATOM 857 N N . PRO A 1 108 ? 0.184 -12.257 -6.508 1.00 84.62 108 PRO A N 1
ATOM 858 C CA . PRO A 1 108 ? -1.206 -11.877 -6.250 1.00 84.62 108 PRO A CA 1
ATOM 859 C C . PRO A 1 108 ? -2.053 -12.976 -5.595 1.00 84.62 108 PRO A C 1
ATOM 861 O O . PRO A 1 108 ? -2.837 -12.659 -4.700 1.00 84.62 108 PRO A O 1
ATOM 864 N N . TYR A 1 109 ? -1.881 -14.251 -5.972 1.00 85.38 109 TYR A N 1
ATOM 865 C CA . TYR A 1 109 ? -2.634 -15.366 -5.373 1.00 85.38 109 TYR A CA 1
ATOM 866 C C . TYR A 1 109 ? -2.216 -15.654 -3.926 1.00 85.38 109 TYR A C 1
ATOM 868 O O . TYR A 1 109 ? -3.069 -15.865 -3.055 1.00 85.38 109 TYR A O 1
ATOM 876 N N . ALA A 1 110 ? -0.912 -15.613 -3.640 1.00 86.75 110 ALA A N 1
ATOM 877 C CA . ALA A 1 110 ? -0.402 -15.739 -2.280 1.00 86.75 110 ALA A CA 1
ATOM 878 C C . ALA A 1 110 ? -0.883 -14.570 -1.410 1.00 86.75 110 ALA A C 1
ATOM 880 O O . ALA A 1 110 ? -1.347 -14.790 -0.291 1.00 86.75 110 ALA A O 1
ATOM 881 N N . TYR A 1 111 ? -0.860 -13.343 -1.946 1.00 83.12 111 TYR A N 1
ATOM 882 C CA . TYR A 1 111 ? -1.427 -12.175 -1.275 1.00 83.12 111 TYR A CA 1
ATOM 883 C C . TYR A 1 111 ? -2.922 -12.358 -1.008 1.00 83.12 111 TYR A C 1
ATOM 885 O O . TYR A 1 111 ? -3.336 -12.176 0.130 1.00 83.12 111 TYR A O 1
ATOM 893 N N . MET A 1 112 ? -3.717 -12.796 -1.990 1.00 82.12 112 MET A N 1
ATOM 894 C CA . MET A 1 112 ? -5.157 -13.039 -1.822 1.00 82.12 112 MET A CA 1
ATOM 895 C C . MET A 1 112 ? -5.443 -14.006 -0.668 1.00 82.12 112 MET A C 1
ATOM 897 O O . MET A 1 112 ? -6.318 -13.757 0.160 1.00 82.12 112 MET A O 1
ATOM 901 N N . THR A 1 113 ? -4.648 -15.071 -0.569 1.00 81.75 113 THR A N 1
ATOM 902 C CA . THR A 1 113 ? -4.739 -16.045 0.525 1.00 81.75 113 THR A CA 1
ATOM 903 C C . THR A 1 113 ? -4.332 -15.424 1.865 1.00 81.75 113 THR A C 1
ATOM 905 O O . THR A 1 113 ? -5.022 -15.596 2.869 1.00 81.75 113 THR A O 1
ATOM 908 N N . ALA A 1 114 ? -3.248 -14.643 1.889 1.00 81.56 114 ALA A N 1
ATOM 909 C CA . ALA A 1 114 ? -2.766 -13.954 3.084 1.00 81.56 114 ALA A CA 1
ATOM 910 C C . ALA A 1 114 ? -3.711 -12.839 3.570 1.00 81.56 114 ALA A C 1
ATOM 912 O O . ALA A 1 114 ? -3.683 -12.488 4.750 1.00 81.56 114 ALA A O 1
ATOM 913 N N . LEU A 1 115 ? -4.584 -12.301 2.712 1.00 75.94 115 LEU A N 1
ATOM 914 C CA . LEU A 1 115 ? -5.565 -11.294 3.118 1.00 75.94 115 LEU A CA 1
ATOM 915 C C . LEU A 1 115 ? -6.602 -11.838 4.109 1.00 75.94 115 LEU A C 1
ATOM 917 O O . LEU A 1 115 ? -7.062 -11.086 4.967 1.00 75.94 115 LEU A O 1
ATOM 921 N N . VAL A 1 116 ? -6.910 -13.138 4.070 1.00 70.25 116 VAL A N 1
ATOM 922 C CA . VAL A 1 116 ? -7.849 -13.783 5.006 1.00 70.25 116 VAL A CA 1
ATOM 923 C C . VAL A 1 116 ? -7.403 -13.624 6.471 1.00 70.25 116 VAL A C 1
ATOM 925 O O . VAL A 1 116 ? -8.161 -13.049 7.259 1.00 70.25 116 VAL A O 1
ATOM 928 N N . PRO A 1 117 ? -6.187 -14.048 6.883 1.00 65.81 117 PRO A N 1
ATOM 929 C CA . PRO A 1 117 ? -5.717 -13.799 8.242 1.00 65.81 117 PRO A CA 1
ATOM 930 C C . PRO A 1 117 ? -5.466 -12.311 8.510 1.00 65.81 117 PRO A C 1
ATOM 932 O O . PRO A 1 117 ? -5.694 -11.861 9.630 1.00 65.81 117 PRO A O 1
ATOM 935 N N . ILE A 1 118 ? -5.044 -11.520 7.516 1.00 70.25 118 ILE A N 1
ATOM 936 C CA . ILE A 1 118 ? -4.816 -10.077 7.700 1.00 70.25 118 ILE A CA 1
ATOM 937 C C . ILE A 1 118 ? -6.105 -9.361 8.098 1.00 70.25 118 ILE A C 1
ATOM 939 O O . ILE A 1 118 ? -6.056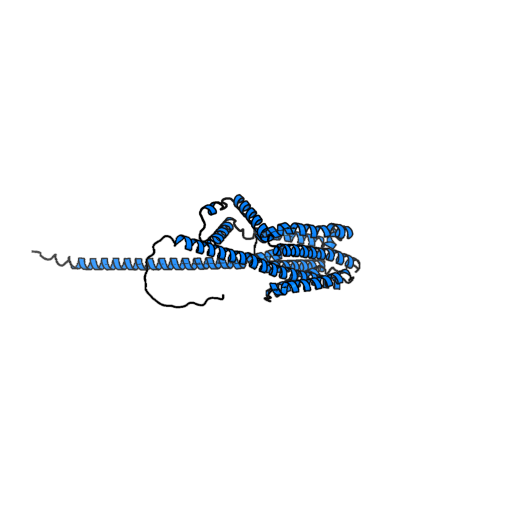 -8.524 8.996 1.00 70.25 118 ILE A O 1
ATOM 943 N N . PHE A 1 119 ? -7.259 -9.698 7.520 1.00 65.06 119 PHE A N 1
ATOM 944 C CA . PHE A 1 119 ? -8.533 -9.128 7.961 1.00 65.06 119 PHE A CA 1
ATOM 945 C C . PHE A 1 119 ? -8.860 -9.495 9.414 1.00 65.06 119 PHE A C 1
ATOM 947 O O . PHE A 1 119 ? -9.258 -8.623 10.185 1.00 65.06 119 PHE A O 1
ATOM 954 N N . LEU A 1 120 ? -8.573 -10.731 9.830 1.00 58.88 120 LEU A N 1
ATOM 955 C CA . LEU A 1 120 ? -8.733 -11.172 11.221 1.00 58.88 120 LEU A CA 1
ATOM 956 C C . LEU A 1 120 ? -7.794 -10.422 12.189 1.00 58.88 120 LEU A C 1
ATOM 958 O O . LEU A 1 120 ? -8.178 -10.103 13.316 1.00 58.88 120 LEU A O 1
ATOM 962 N N . PHE A 1 121 ? -6.575 -10.093 11.751 1.00 56.44 121 PHE A N 1
ATOM 963 C CA . PHE A 1 121 ? -5.624 -9.281 12.519 1.00 56.44 121 PHE A CA 1
ATOM 964 C C . PHE A 1 121 ? -5.917 -7.775 12.469 1.00 56.44 121 PHE A C 1
ATOM 966 O O . PHE A 1 121 ? -5.585 -7.062 13.413 1.00 56.44 121 PHE A O 1
ATOM 973 N N . THR A 1 122 ? -6.542 -7.269 11.409 1.00 55.94 122 THR A N 1
ATOM 974 C CA . THR A 1 122 ? -6.827 -5.835 11.243 1.00 55.94 122 THR A CA 1
ATOM 975 C C . THR A 1 122 ? -7.927 -5.380 12.207 1.00 55.94 122 THR A C 1
ATOM 977 O O . THR A 1 122 ? -7.801 -4.320 12.823 1.00 55.94 122 THR A O 1
ATOM 980 N N . ASP A 1 123 ? -8.929 -6.227 12.459 1.00 49.06 123 ASP A N 1
ATOM 981 C CA . ASP A 1 123 ? -9.979 -5.974 13.461 1.00 49.06 123 ASP A CA 1
ATOM 982 C C . ASP A 1 123 ? -9.439 -5.984 14.906 1.00 49.06 123 ASP A C 1
ATOM 984 O O . ASP A 1 123 ? -9.973 -5.337 15.810 1.00 49.06 123 ASP A O 1
ATOM 988 N N . LEU A 1 124 ? -8.309 -6.659 15.129 1.00 45.72 124 LEU A N 1
ATOM 989 C CA . LEU A 1 124 ? -7.625 -6.780 16.418 1.00 45.72 124 LEU A CA 1
ATOM 990 C C . LEU A 1 124 ? -7.070 -5.439 16.942 1.00 45.72 124 LEU A C 1
ATOM 992 O O . LEU A 1 124 ? -6.936 -5.256 18.159 1.00 45.72 124 LEU A O 1
ATOM 996 N N . PHE A 1 125 ? -6.754 -4.516 16.027 1.00 47.91 125 PHE A N 1
ATOM 997 C CA . PHE A 1 125 ? -6.090 -3.236 16.300 1.00 47.91 125 PHE A CA 1
ATOM 998 C C . PHE A 1 125 ? -7.012 -2.007 16.168 1.00 47.91 125 PHE A C 1
ATOM 1000 O O . PHE A 1 125 ? -6.509 -0.887 16.210 1.00 47.91 125 PHE A O 1
ATOM 1007 N N . LEU A 1 126 ? -8.331 -2.214 16.030 1.00 52.91 126 LEU A N 1
ATOM 1008 C CA . LEU A 1 126 ? -9.378 -1.224 15.723 1.00 52.91 126 LEU A CA 1
ATOM 1009 C C . LEU A 1 126 ? -9.066 0.271 15.971 1.00 52.91 126 LEU A C 1
ATOM 1011 O O . LEU A 1 126 ? -8.801 0.725 17.084 1.00 52.91 126 LEU A O 1
ATOM 1015 N N . TYR A 1 127 ? -9.292 1.008 14.879 1.00 47.97 127 TYR A N 1
ATOM 1016 C CA . TYR A 1 127 ? -9.981 2.294 14.755 1.00 47.97 127 TYR A CA 1
ATOM 1017 C C . TYR A 1 127 ? -9.457 3.477 15.575 1.00 47.97 127 TYR A C 1
ATOM 1019 O O . TYR A 1 127 ? -9.974 3.781 16.649 1.00 47.97 127 TYR A O 1
ATOM 1027 N N . LYS A 1 128 ? -8.474 4.196 15.011 1.00 48.91 128 LYS A N 1
ATOM 1028 C CA . LYS A 1 128 ? -8.387 5.676 15.047 1.00 48.91 128 LYS A CA 1
ATOM 1029 C C . LYS A 1 128 ? -7.205 6.291 14.269 1.00 48.91 128 LYS A C 1
ATOM 1031 O O . LYS A 1 128 ? -7.361 7.440 13.867 1.00 48.91 128 LYS A O 1
ATOM 1036 N N . PRO A 1 129 ? -6.080 5.602 13.961 1.00 52.00 129 PRO A N 1
ATOM 1037 C CA . PRO A 1 129 ? -4.992 6.235 13.203 1.00 52.00 129 PRO A CA 1
ATOM 1038 C C . PRO A 1 129 ? -4.821 5.752 11.743 1.00 52.00 129 PRO A C 1
ATOM 1040 O O . PRO A 1 129 ? -3.727 5.869 11.196 1.00 52.00 129 PRO A O 1
ATOM 1043 N N . THR A 1 130 ? -5.851 5.220 11.071 1.00 64.69 130 THR A N 1
ATOM 1044 C CA . THR A 1 130 ? -5.694 4.587 9.738 1.00 64.69 130 THR A CA 1
ATOM 1045 C C . THR A 1 130 ? -5.311 5.564 8.619 1.00 64.69 130 THR A C 1
ATOM 1047 O O . THR A 1 130 ? -4.544 5.211 7.730 1.00 64.69 130 THR A O 1
ATOM 1050 N N . ILE A 1 131 ? -5.804 6.806 8.645 1.00 65.25 131 ILE A N 1
ATOM 1051 C CA . ILE A 1 131 ? -5.576 7.751 7.536 1.00 65.25 131 ILE A CA 1
ATOM 1052 C C . ILE A 1 131 ? -4.147 8.307 7.567 1.00 65.25 131 ILE A C 1
ATOM 1054 O O . ILE A 1 131 ? -3.444 8.252 6.562 1.00 65.25 131 ILE A O 1
ATOM 1058 N N . TRP A 1 132 ? -3.686 8.774 8.731 1.00 69.50 132 TRP A N 1
ATOM 1059 C CA . TRP A 1 132 ? -2.333 9.321 8.895 1.00 69.50 132 TRP A CA 1
ATOM 1060 C C . TRP A 1 132 ? -1.246 8.272 8.655 1.00 69.50 132 TRP A C 1
ATOM 1062 O O . TRP A 1 132 ? -0.234 8.554 8.017 1.00 69.50 132 TRP A O 1
ATOM 1072 N N . THR A 1 133 ? -1.484 7.034 9.094 1.00 73.81 133 THR A N 1
ATOM 1073 C CA . THR A 1 133 ? -0.580 5.917 8.795 1.00 73.81 133 THR A CA 1
ATOM 1074 C C . THR A 1 133 ? -0.571 5.588 7.304 1.00 73.81 133 THR A C 1
ATOM 1076 O O . THR A 1 133 ? 0.510 5.398 6.755 1.00 73.81 133 THR A O 1
ATOM 1079 N N . ARG A 1 134 ? -1.721 5.615 6.610 1.00 72.81 134 ARG A N 1
ATOM 1080 C CA . ARG A 1 134 ? -1.771 5.441 5.147 1.00 72.81 134 ARG A CA 1
ATOM 1081 C C . ARG A 1 134 ? -1.039 6.544 4.381 1.00 72.81 134 ARG A C 1
ATOM 1083 O O . ARG A 1 134 ? -0.253 6.228 3.491 1.00 72.81 134 ARG A O 1
ATOM 1090 N N . ALA A 1 135 ? -1.222 7.810 4.747 1.00 76.94 135 ALA A N 1
ATOM 1091 C CA . ALA A 1 135 ? -0.447 8.902 4.155 1.00 76.94 135 ALA A CA 1
ATOM 1092 C C . ALA A 1 135 ? 1.063 8.697 4.388 1.00 76.94 135 ALA A C 1
ATOM 1094 O O . ALA A 1 135 ? 1.851 8.787 3.449 1.00 76.94 135 ALA A O 1
ATOM 1095 N N . GLY A 1 136 ? 1.455 8.296 5.605 1.00 81.00 136 GLY A N 1
ATOM 1096 C CA . GLY A 1 136 ? 2.833 7.922 5.931 1.00 81.00 136 GLY A CA 1
ATOM 1097 C C . GLY A 1 136 ? 3.372 6.778 5.065 1.00 81.00 136 GLY A C 1
ATOM 1098 O O . GLY A 1 136 ? 4.480 6.884 4.548 1.00 81.00 136 GLY A O 1
ATOM 1099 N N . THR A 1 137 ? 2.583 5.721 4.829 1.00 84.06 137 THR A N 1
ATOM 1100 C CA . THR A 1 137 ? 2.997 4.607 3.955 1.00 84.06 137 THR A CA 1
ATOM 1101 C C . THR A 1 137 ? 3.269 5.039 2.515 1.00 84.06 137 THR A C 1
ATOM 1103 O O . THR A 1 137 ? 4.211 4.547 1.899 1.00 84.06 137 THR A O 1
ATOM 1106 N N . MET A 1 138 ? 2.474 5.964 1.969 1.00 83.69 138 MET A N 1
ATOM 1107 C CA . MET A 1 138 ? 2.667 6.459 0.599 1.00 83.69 138 MET A CA 1
ATOM 1108 C C . MET A 1 138 ? 3.842 7.434 0.504 1.00 83.69 138 MET A C 1
ATOM 1110 O O . MET A 1 138 ? 4.617 7.371 -0.452 1.00 83.69 138 MET A O 1
ATOM 1114 N N . ALA A 1 139 ? 4.042 8.266 1.527 1.00 84.50 139 ALA A N 1
ATOM 1115 C CA . ALA A 1 139 ? 5.234 9.100 1.642 1.00 84.50 139 ALA A CA 1
ATOM 1116 C C . ALA A 1 139 ? 6.512 8.244 1.684 1.00 84.50 139 ALA A C 1
ATOM 1118 O O . ALA A 1 139 ? 7.454 8.519 0.947 1.00 84.50 139 ALA A O 1
ATOM 1119 N N . GLY A 1 140 ? 6.509 7.153 2.460 1.00 85.38 140 GLY A N 1
ATOM 1120 C CA . GLY A 1 140 ? 7.623 6.203 2.542 1.00 85.38 140 GLY A CA 1
ATOM 1121 C C . GLY A 1 140 ? 7.993 5.584 1.198 1.00 85.38 140 GLY A C 1
ATOM 1122 O O . GLY A 1 140 ? 9.163 5.606 0.812 1.00 85.38 140 GLY A O 1
ATOM 1123 N N . ARG A 1 141 ? 6.989 5.114 0.445 1.00 87.19 141 ARG A N 1
ATOM 1124 C CA . ARG A 1 141 ? 7.193 4.619 -0.925 1.00 87.19 141 ARG A CA 1
ATOM 1125 C C . ARG A 1 141 ? 7.790 5.690 -1.834 1.00 87.19 141 ARG A C 1
ATOM 1127 O O . ARG A 1 141 ? 8.792 5.431 -2.487 1.00 87.19 141 ARG A O 1
ATOM 1134 N N . THR A 1 142 ? 7.235 6.904 -1.804 1.00 88.56 142 THR A N 1
ATOM 1135 C CA . THR A 1 142 ? 7.726 8.038 -2.608 1.00 88.56 142 THR A CA 1
ATOM 1136 C C . THR A 1 142 ? 9.205 8.307 -2.334 1.00 88.56 142 THR A C 1
ATOM 1138 O O . THR A 1 142 ? 10.004 8.386 -3.263 1.00 88.56 142 THR A O 1
ATOM 1141 N N . THR A 1 143 ? 9.592 8.399 -1.059 1.00 88.00 143 THR A N 1
ATOM 1142 C CA . THR A 1 143 ? 10.990 8.604 -0.665 1.00 88.00 143 THR A CA 1
ATOM 1143 C C . THR A 1 143 ? 11.879 7.454 -1.131 1.00 88.00 143 THR A C 1
ATOM 1145 O O . THR A 1 143 ? 12.963 7.703 -1.652 1.00 88.00 143 THR A O 1
ATOM 1148 N N . GLY A 1 144 ? 11.423 6.205 -0.992 1.00 86.06 144 GLY A N 1
ATOM 1149 C CA . GLY A 1 144 ? 12.163 5.029 -1.448 1.00 86.06 144 GLY A CA 1
ATOM 1150 C C . GLY A 1 144 ? 12.398 5.008 -2.956 1.00 86.06 144 GLY A C 1
ATOM 1151 O O . GLY A 1 144 ? 13.521 4.755 -3.385 1.00 86.06 144 GLY A O 1
ATOM 1152 N N . TYR A 1 145 ? 11.378 5.324 -3.753 1.00 89.00 145 TYR A N 1
ATOM 1153 C CA . TYR A 1 145 ? 11.467 5.330 -5.214 1.00 89.00 145 TYR A CA 1
ATOM 1154 C C . TYR A 1 145 ? 12.302 6.499 -5.748 1.00 89.00 145 TYR A C 1
ATOM 1156 O O . TYR A 1 145 ? 13.129 6.297 -6.634 1.00 89.00 145 TYR A O 1
ATOM 1164 N N . LEU A 1 146 ? 12.172 7.700 -5.168 1.00 89.62 146 LEU A N 1
ATOM 1165 C CA . LEU A 1 146 ? 13.039 8.835 -5.511 1.00 89.62 146 LEU A CA 1
ATOM 1166 C C . LEU A 1 146 ? 14.498 8.556 -5.153 1.00 89.62 146 LEU A C 1
ATOM 1168 O O . LEU A 1 146 ? 15.394 8.862 -5.935 1.00 89.62 146 LEU A O 1
ATOM 1172 N N . PHE A 1 147 ? 14.740 7.937 -3.996 1.00 8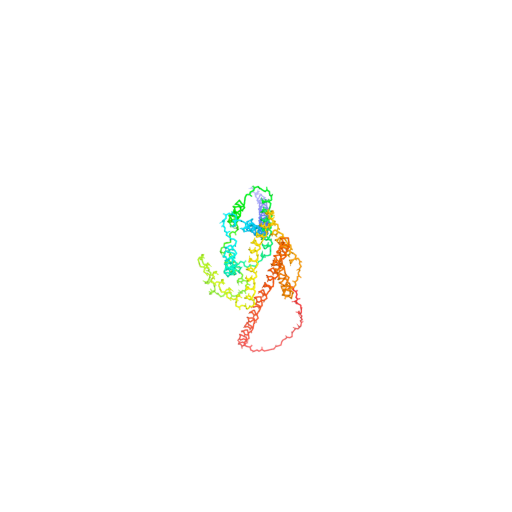8.00 147 PHE A N 1
ATOM 1173 C CA . PHE A 1 147 ? 16.081 7.518 -3.607 1.00 88.00 147 PHE A CA 1
ATOM 1174 C C . PHE A 1 147 ? 16.638 6.453 -4.559 1.00 88.00 147 PHE A C 1
ATOM 1176 O O . PHE A 1 147 ? 17.797 6.540 -4.958 1.00 88.00 147 PHE A O 1
ATOM 1183 N N . ALA A 1 148 ? 15.811 5.493 -4.983 1.00 84.88 148 ALA A N 1
ATOM 1184 C CA . ALA A 1 148 ? 16.195 4.486 -5.966 1.00 84.88 148 ALA A CA 1
ATOM 1185 C C . ALA A 1 148 ? 16.597 5.123 -7.302 1.00 84.88 148 ALA A C 1
ATOM 1187 O O . ALA A 1 148 ? 17.670 4.841 -7.831 1.00 84.88 148 ALA A O 1
ATOM 1188 N N . GLN A 1 149 ? 15.762 6.033 -7.805 1.00 86.50 149 GLN A N 1
ATOM 1189 C CA . GLN A 1 149 ? 16.001 6.739 -9.056 1.00 86.50 149 GLN A CA 1
ATOM 1190 C C . GLN A 1 149 ? 17.250 7.623 -8.981 1.00 86.50 149 GLN A C 1
ATOM 1192 O O . GLN A 1 149 ? 18.040 7.641 -9.921 1.00 86.50 149 GLN A O 1
ATOM 1197 N N . PHE A 1 150 ? 17.465 8.312 -7.857 1.00 86.62 150 PHE A N 1
ATOM 1198 C CA . PHE A 1 150 ? 18.684 9.080 -7.612 1.00 86.62 150 PHE A CA 1
ATOM 1199 C C . PHE A 1 150 ? 19.929 8.187 -7.687 1.00 86.62 150 PHE A C 1
ATOM 1201 O O . PHE A 1 150 ? 20.861 8.505 -8.418 1.00 86.62 150 PHE A O 1
ATOM 1208 N N . LEU A 1 151 ? 19.925 7.034 -7.006 1.00 83.81 151 LEU A N 1
ATOM 1209 C CA . LEU A 1 151 ? 21.054 6.097 -7.025 1.00 83.81 151 LEU A CA 1
ATOM 1210 C C . LEU A 1 151 ? 21.372 5.573 -8.432 1.00 83.81 151 LEU A C 1
ATOM 1212 O O . LEU A 1 151 ? 22.548 5.453 -8.774 1.00 83.81 151 LEU A O 1
ATOM 1216 N N . VAL A 1 152 ? 20.342 5.288 -9.235 1.00 80.75 152 VAL A N 1
ATOM 1217 C CA . VAL A 1 152 ? 20.502 4.820 -10.620 1.00 80.75 152 VAL A CA 1
ATOM 1218 C C . VAL A 1 152 ? 21.039 5.932 -11.528 1.00 80.75 152 VAL A C 1
ATOM 1220 O O . VAL A 1 152 ? 21.968 5.689 -12.293 1.00 80.75 152 VAL A O 1
ATOM 1223 N N . LEU A 1 153 ? 20.517 7.160 -11.418 1.00 82.31 153 LEU A N 1
ATOM 1224 C CA . LEU A 1 153 ? 20.969 8.305 -12.225 1.00 82.31 153 LEU A CA 1
ATOM 1225 C C . LEU A 1 153 ? 22.389 8.756 -11.886 1.00 82.31 153 LEU A C 1
ATOM 1227 O O . LEU A 1 153 ? 23.127 9.208 -12.753 1.00 82.31 153 LEU A O 1
ATOM 1231 N N . SER A 1 154 ? 22.779 8.638 -10.622 1.00 78.88 154 SER A N 1
ATOM 1232 C CA . SER A 1 154 ? 24.104 9.025 -10.161 1.00 78.88 154 SER A CA 1
ATOM 1233 C C . SER A 1 154 ? 25.226 8.084 -10.637 1.00 78.88 154 SER A C 1
ATOM 1235 O O . SER A 1 154 ? 26.382 8.363 -10.336 1.00 78.88 154 SER A O 1
ATOM 1237 N N . HIS A 1 155 ? 24.921 6.969 -11.326 1.00 69.81 155 HIS A N 1
ATOM 1238 C CA . HIS A 1 155 ? 25.877 5.912 -11.722 1.00 69.81 155 HIS A CA 1
ATOM 1239 C C . HIS A 1 155 ? 26.775 5.403 -10.575 1.00 69.81 155 HIS A C 1
ATOM 1241 O O . HIS A 1 155 ? 27.788 4.744 -10.790 1.00 69.81 155 HIS A O 1
ATOM 1247 N N . LEU A 1 156 ? 26.401 5.700 -9.330 1.00 59.66 156 LEU A N 1
ATOM 1248 C CA . LEU A 1 156 ? 27.252 5.549 -8.156 1.00 59.66 156 LEU A CA 1
ATOM 1249 C C . LEU A 1 156 ? 27.182 4.128 -7.565 1.00 59.66 156 LEU A C 1
ATOM 1251 O O . LEU A 1 156 ? 27.922 3.842 -6.624 1.00 59.66 156 LEU A O 1
ATOM 1255 N N . ARG A 1 157 ? 26.288 3.253 -8.061 1.00 61.47 157 ARG A N 1
ATOM 1256 C CA . ARG A 1 157 ? 26.044 1.890 -7.543 1.00 61.47 157 ARG A CA 1
ATOM 1257 C C . ARG A 1 157 ? 25.331 0.973 -8.542 1.00 61.47 157 ARG A C 1
ATOM 1259 O O . ARG A 1 157 ? 24.414 1.405 -9.233 1.00 61.47 157 ARG A O 1
ATOM 1266 N N . ASP A 1 158 ? 25.671 -0.315 -8.490 1.00 76.69 158 ASP A N 1
ATOM 1267 C CA . ASP A 1 158 ? 25.005 -1.394 -9.234 1.00 76.69 158 ASP A CA 1
ATOM 1268 C C . ASP A 1 158 ? 23.636 -1.788 -8.643 1.00 76.69 158 ASP A C 1
ATOM 1270 O O . ASP A 1 158 ? 23.373 -1.619 -7.445 1.00 76.69 158 ASP A O 1
ATOM 1274 N N . LEU A 1 159 ? 22.798 -2.449 -9.459 1.00 77.19 159 LEU A N 1
ATOM 1275 C CA . LEU A 1 159 ? 21.501 -3.038 -9.065 1.00 77.19 159 LEU A CA 1
ATOM 1276 C C . LEU A 1 159 ? 21.598 -3.940 -7.822 1.00 77.19 159 LEU A C 1
ATOM 1278 O O . LEU A 1 159 ? 20.678 -4.004 -7.005 1.00 77.19 159 LEU A O 1
ATOM 1282 N N . ARG A 1 160 ? 22.742 -4.606 -7.629 1.00 78.44 160 ARG A N 1
ATOM 1283 C CA . ARG A 1 160 ? 23.010 -5.433 -6.446 1.00 78.44 160 ARG A CA 1
ATOM 1284 C C . ARG A 1 160 ? 22.962 -4.619 -5.156 1.00 78.44 160 ARG A C 1
ATOM 1286 O O . ARG A 1 160 ? 22.407 -5.074 -4.158 1.00 78.44 160 ARG A O 1
ATOM 1293 N N . THR A 1 161 ? 23.532 -3.417 -5.157 1.00 81.44 161 THR A N 1
ATOM 1294 C CA . THR A 1 161 ? 23.560 -2.578 -3.958 1.00 81.44 161 THR A CA 1
ATOM 1295 C C . THR A 1 161 ? 22.187 -2.005 -3.640 1.00 81.44 161 THR A C 1
ATOM 1297 O O . THR A 1 161 ? 21.857 -1.854 -2.465 1.00 81.44 161 THR A O 1
ATOM 1300 N N . LEU A 1 162 ? 21.357 -1.769 -4.658 1.00 83.44 162 LEU A N 1
ATOM 1301 C CA . LEU A 1 162 ? 19.967 -1.363 -4.473 1.00 83.44 162 LEU A CA 1
ATOM 1302 C C . LEU A 1 162 ? 19.176 -2.400 -3.663 1.00 83.44 162 LEU A C 1
ATOM 1304 O O . LEU A 1 162 ? 18.469 -2.050 -2.719 1.00 83.44 162 LEU A O 1
ATOM 1308 N N . ASN A 1 163 ? 19.371 -3.684 -3.969 1.00 83.00 163 ASN A N 1
ATOM 1309 C CA . ASN A 1 163 ? 18.728 -4.773 -3.236 1.00 83.00 163 ASN A CA 1
ATOM 1310 C C . ASN A 1 163 ? 19.304 -4.992 -1.836 1.00 83.00 163 ASN A C 1
ATOM 1312 O O . ASN A 1 163 ? 18.554 -5.316 -0.917 1.00 83.00 163 ASN A O 1
ATOM 1316 N N . ILE A 1 164 ? 20.602 -4.749 -1.629 1.00 85.56 164 ILE A N 1
ATOM 1317 C CA . ILE A 1 164 ? 21.183 -4.737 -0.277 1.00 85.56 164 ILE A CA 1
ATOM 1318 C C . ILE A 1 164 ? 20.524 -3.639 0.568 1.00 85.56 164 ILE A C 1
ATOM 1320 O O . ILE A 1 164 ? 20.119 -3.894 1.699 1.00 85.56 164 ILE A O 1
ATOM 1324 N N . ILE A 1 165 ? 20.346 -2.435 0.015 1.00 85.56 165 ILE A N 1
ATOM 1325 C CA . ILE A 1 165 ? 19.634 -1.343 0.695 1.00 85.56 165 ILE A CA 1
ATOM 1326 C C . ILE A 1 165 ? 18.179 -1.741 0.976 1.00 85.56 165 ILE A C 1
ATOM 1328 O O . ILE A 1 165 ? 17.689 -1.518 2.083 1.00 85.56 165 ILE A O 1
ATOM 1332 N N . ALA A 1 166 ? 17.506 -2.381 0.016 1.00 84.75 166 ALA A N 1
ATOM 1333 C CA . ALA A 1 166 ? 16.145 -2.878 0.198 1.00 84.75 166 ALA A CA 1
ATOM 1334 C C . ALA A 1 166 ? 16.030 -3.932 1.317 1.00 84.75 166 ALA A C 1
ATOM 1336 O O . ALA A 1 166 ? 14.972 -4.027 1.928 1.00 84.75 166 ALA A O 1
ATOM 1337 N N . LEU A 1 167 ? 17.100 -4.675 1.629 1.00 86.38 167 LEU A N 1
ATOM 1338 C CA . LEU A 1 167 ? 17.163 -5.596 2.772 1.00 86.38 167 LEU A CA 1
ATOM 1339 C C . LEU A 1 167 ? 17.474 -4.880 4.099 1.00 86.38 167 LEU A C 1
ATOM 1341 O O . LEU A 1 167 ? 16.948 -5.257 5.146 1.00 86.38 167 LEU A O 1
ATOM 1345 N N . ILE A 1 168 ? 18.299 -3.829 4.067 1.00 88.88 168 ILE A N 1
ATOM 1346 C CA . ILE A 1 168 ? 18.643 -3.033 5.256 1.00 88.88 168 ILE A CA 1
ATOM 1347 C C . ILE A 1 168 ? 17.402 -2.336 5.831 1.00 88.88 168 ILE A C 1
ATOM 1349 O O . ILE A 1 168 ? 17.249 -2.289 7.052 1.00 88.88 168 ILE A O 1
ATOM 1353 N N . MET A 1 169 ? 16.499 -1.832 4.981 1.00 86.75 169 MET A N 1
ATOM 1354 C CA . MET A 1 169 ? 15.310 -1.096 5.433 1.00 86.75 169 MET A CA 1
ATOM 1355 C C . MET A 1 169 ? 14.394 -1.939 6.350 1.00 86.75 169 MET A C 1
ATOM 1357 O O . MET A 1 169 ? 14.123 -1.493 7.465 1.00 86.75 169 MET A O 1
ATOM 1361 N N . PRO A 1 170 ? 13.983 -3.176 5.996 1.00 87.12 170 PRO A N 1
ATOM 1362 C CA . PRO A 1 170 ? 13.269 -4.072 6.907 1.00 87.12 170 PRO A CA 1
ATOM 1363 C C . PRO A 1 170 ? 14.015 -4.361 8.214 1.00 87.12 170 PRO A C 1
ATOM 1365 O O . PRO A 1 170 ? 13.398 -4.346 9.277 1.00 87.12 170 PRO A O 1
ATOM 1368 N N . CYS A 1 171 ? 15.333 -4.582 8.170 1.00 89.88 171 CYS A N 1
ATOM 1369 C CA . CYS A 1 171 ? 16.133 -4.800 9.381 1.00 89.88 171 CYS A CA 1
ATOM 1370 C C . CYS A 1 171 ? 16.093 -3.582 10.314 1.00 89.88 171 CYS A C 1
ATOM 1372 O O . CYS A 1 171 ? 15.926 -3.721 11.525 1.00 89.88 171 CYS A O 1
ATOM 1374 N N . PHE A 1 172 ? 16.177 -2.376 9.756 1.00 89.56 172 PHE A N 1
ATOM 1375 C CA . PHE A 1 172 ? 16.054 -1.137 10.515 1.00 89.56 172 PHE A CA 1
ATOM 1376 C C . PHE A 1 172 ? 14.650 -0.958 11.115 1.00 89.56 172 PHE A C 1
ATOM 1378 O O . PHE A 1 172 ? 14.503 -0.584 12.279 1.00 89.56 172 PHE A O 1
ATOM 1385 N N . VAL A 1 173 ? 13.605 -1.310 10.364 1.00 89.44 173 VAL A N 1
ATOM 1386 C CA . VAL A 1 173 ? 12.213 -1.302 10.845 1.00 89.44 173 VAL A CA 1
ATOM 1387 C C . VAL A 1 173 ? 12.029 -2.267 12.016 1.00 89.44 173 VAL A C 1
ATOM 1389 O O . VAL A 1 173 ? 11.347 -1.921 12.982 1.00 89.44 173 VAL A O 1
ATOM 1392 N N . LEU A 1 174 ? 12.664 -3.443 11.976 1.00 89.38 174 LEU A N 1
ATOM 1393 C CA . LEU A 1 174 ? 12.656 -4.388 13.095 1.00 89.38 174 LEU A CA 1
ATOM 1394 C C . LEU A 1 174 ? 13.291 -3.783 14.352 1.00 89.38 174 LEU A C 1
ATOM 1396 O O . LEU A 1 174 ? 12.738 -3.939 15.438 1.00 89.38 174 LEU A O 1
ATOM 1400 N N . ILE A 1 175 ? 14.393 -3.038 14.219 1.00 89.19 175 ILE A N 1
ATOM 1401 C CA . ILE A 1 175 ? 15.008 -2.320 15.348 1.00 89.19 175 ILE A CA 1
ATOM 1402 C C . ILE A 1 175 ? 14.028 -1.289 15.924 1.00 89.19 175 ILE A C 1
ATOM 1404 O O . ILE A 1 175 ? 13.824 -1.245 17.138 1.00 89.19 175 ILE A O 1
ATOM 1408 N N . ILE A 1 176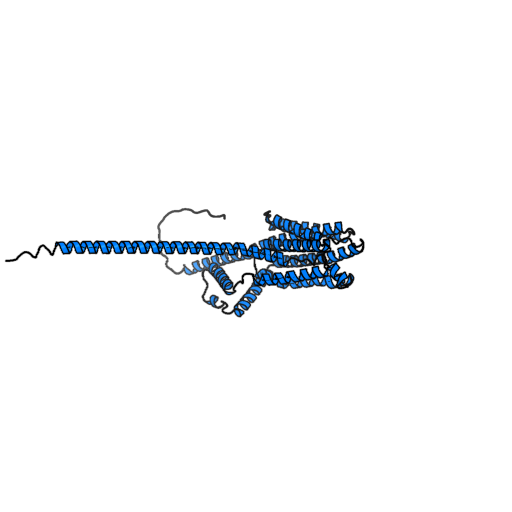 ? 13.352 -0.513 15.068 1.00 86.44 176 ILE A N 1
ATOM 1409 C CA . ILE A 1 176 ? 12.323 0.445 15.503 1.00 86.44 176 ILE A CA 1
ATOM 1410 C C . ILE A 1 176 ? 11.182 -0.269 16.243 1.00 86.44 176 ILE A C 1
ATOM 1412 O O . ILE A 1 176 ? 10.718 0.234 17.266 1.00 86.44 176 ILE A O 1
ATOM 1416 N N . CYS A 1 177 ? 10.753 -1.453 15.792 1.00 85.44 177 CYS A N 1
ATOM 1417 C CA . CYS A 1 177 ? 9.720 -2.238 16.475 1.00 85.44 177 CYS A CA 1
ATOM 1418 C C . CYS A 1 177 ? 10.073 -2.559 17.935 1.00 85.44 177 CYS A C 1
ATOM 1420 O O . CYS A 1 177 ? 9.167 -2.591 18.767 1.00 85.44 177 CYS A O 1
ATOM 1422 N N . PHE A 1 178 ? 11.353 -2.750 18.271 1.00 85.44 178 PHE A N 1
ATOM 1423 C CA . PHE A 1 178 ? 11.776 -2.969 19.659 1.00 85.44 178 PHE A CA 1
ATOM 1424 C C . PHE A 1 178 ? 11.702 -1.703 20.525 1.00 85.44 178 PHE A C 1
ATOM 1426 O O . PHE A 1 178 ? 11.556 -1.808 21.742 1.00 85.44 178 PHE A O 1
ATOM 1433 N N . ILE A 1 179 ? 11.760 -0.517 19.911 1.00 84.50 179 ILE A N 1
ATOM 1434 C CA . ILE A 1 179 ? 11.676 0.785 20.591 1.00 84.50 179 ILE A CA 1
ATOM 1435 C C . ILE A 1 179 ? 10.211 1.191 20.840 1.00 84.50 179 ILE A C 1
ATOM 1437 O O . ILE A 1 179 ? 9.928 2.000 21.728 1.00 84.50 179 ILE A O 1
ATOM 1441 N N . LEU A 1 180 ? 9.252 0.627 20.090 1.00 79.88 180 LEU A N 1
ATOM 1442 C CA . LEU A 1 180 ? 7.836 0.960 20.250 1.00 79.88 180 LEU A CA 1
ATOM 1443 C C . LEU A 1 180 ? 7.333 0.650 21.677 1.00 79.88 180 LEU A C 1
ATOM 1445 O O . LEU A 1 180 ? 7.644 -0.400 22.246 1.00 79.88 180 LEU A O 1
ATOM 1449 N N . PRO A 1 181 ? 6.502 1.535 22.265 1.00 74.81 181 PRO A N 1
ATOM 1450 C CA . PRO A 1 181 ? 6.050 1.387 23.641 1.00 74.81 181 PRO A CA 1
ATOM 1451 C C . PRO A 1 181 ? 5.237 0.100 23.815 1.00 74.81 181 PRO A C 1
ATOM 1453 O O . PRO A 1 181 ? 4.144 -0.057 23.265 1.00 74.81 181 PRO A O 1
ATOM 1456 N N . ARG A 1 182 ? 5.761 -0.821 24.630 1.00 70.75 182 ARG A N 1
ATOM 1457 C CA . ARG A 1 182 ? 5.139 -2.126 24.869 1.00 70.75 182 ARG A CA 1
ATOM 1458 C C . ARG A 1 182 ? 3.810 -1.976 25.613 1.00 70.75 182 ARG A C 1
ATOM 1460 O O . ARG A 1 182 ? 3.755 -1.517 26.758 1.00 70.75 182 ARG A O 1
ATOM 1467 N N . VAL A 1 183 ? 2.721 -2.422 24.987 1.00 71.88 183 VAL A N 1
ATOM 1468 C CA . VAL A 1 183 ? 1.397 -2.466 25.622 1.00 71.88 183 VAL A CA 1
ATOM 1469 C C . VAL A 1 183 ? 1.324 -3.681 26.545 1.00 71.88 183 VAL A C 1
ATOM 1471 O O . VAL A 1 183 ? 1.341 -4.827 26.101 1.00 71.88 183 VAL A O 1
ATOM 1474 N N . HIS A 1 184 ? 1.243 -3.435 27.852 1.00 75.38 184 HIS A N 1
ATOM 1475 C CA . HIS A 1 184 ? 1.093 -4.497 28.843 1.00 75.38 184 HIS A CA 1
ATOM 1476 C C . HIS A 1 184 ? -0.330 -5.070 28.805 1.00 75.38 184 HIS A C 1
ATOM 1478 O O . HIS A 1 184 ? -1.310 -4.332 28.914 1.00 75.38 184 HIS A O 1
ATOM 1484 N N . TRP A 1 185 ? -0.448 -6.397 28.714 1.00 72.75 185 TRP A N 1
ATOM 1485 C CA . TRP A 1 185 ? -1.738 -7.094 28.626 1.00 72.75 185 TRP A CA 1
ATOM 1486 C C . TRP A 1 185 ? -2.663 -6.794 29.815 1.00 72.75 185 TRP A C 1
ATOM 1488 O O . TRP A 1 185 ? -3.866 -6.649 29.623 1.00 72.75 185 TRP A O 1
ATOM 1498 N N . LYS A 1 186 ? -2.110 -6.606 31.023 1.00 75.44 186 LYS A N 1
ATOM 1499 C CA . LYS A 1 186 ? -2.881 -6.236 32.223 1.00 75.44 186 LYS A CA 1
ATOM 1500 C C . LYS A 1 186 ? -3.614 -4.907 32.043 1.00 75.44 186 LYS A C 1
ATOM 1502 O O . LYS A 1 186 ? -4.808 -4.839 32.294 1.00 75.44 186 LYS A O 1
ATOM 1507 N N . VAL A 1 187 ? -2.932 -3.888 31.511 1.00 74.75 187 VAL A N 1
ATOM 1508 C CA . VAL A 1 187 ? -3.530 -2.570 31.221 1.00 74.75 187 VAL A CA 1
ATOM 1509 C C . VAL A 1 187 ? -4.667 -2.703 30.207 1.00 74.75 187 VAL A C 1
ATOM 1511 O O . VAL A 1 187 ? -5.688 -2.031 30.320 1.00 74.75 187 VAL A O 1
ATOM 1514 N N . MET A 1 188 ? -4.513 -3.589 29.221 1.00 73.81 188 MET A N 1
ATOM 1515 C CA . MET A 1 188 ? -5.563 -3.856 28.244 1.00 73.81 188 MET A CA 1
ATOM 1516 C C . MET A 1 188 ? -6.777 -4.548 28.873 1.00 73.81 188 MET A C 1
ATOM 1518 O O . MET A 1 188 ? -7.907 -4.167 28.578 1.00 73.81 188 MET A O 1
ATOM 1522 N N . VAL A 1 189 ? -6.558 -5.528 29.753 1.00 72.06 189 VAL A N 1
ATOM 1523 C CA . VAL A 1 189 ? -7.629 -6.202 30.502 1.00 72.06 189 VAL A CA 1
ATOM 1524 C C . VAL A 1 189 ? -8.374 -5.209 31.388 1.00 72.06 189 VAL A C 1
ATOM 1526 O O . VAL A 1 189 ? -9.596 -5.155 31.306 1.00 72.06 189 VAL A O 1
ATOM 1529 N N . THR A 1 190 ? -7.666 -4.368 32.145 1.00 72.50 190 THR A N 1
ATOM 1530 C CA . THR A 1 190 ? -8.283 -3.336 32.991 1.00 72.50 190 THR A CA 1
ATOM 1531 C C . THR A 1 190 ? -9.148 -2.379 32.173 1.00 72.50 190 THR A C 1
ATOM 1533 O O . THR A 1 190 ? -10.307 -2.185 32.510 1.00 72.50 190 THR A O 1
ATOM 1536 N N . ARG A 1 191 ? -8.657 -1.880 31.029 1.00 73.44 191 ARG A N 1
ATOM 1537 C CA . ARG A 1 191 ? -9.454 -1.019 30.133 1.00 73.44 191 ARG A CA 1
ATOM 1538 C C . ARG A 1 191 ? -10.696 -1.715 29.579 1.00 73.44 191 ARG A C 1
ATOM 1540 O O . ARG A 1 191 ? -11.729 -1.079 29.411 1.00 73.44 191 ARG A O 1
ATOM 1547 N N . MET A 1 192 ? -10.601 -3.008 29.264 1.00 68.69 192 MET A N 1
ATOM 1548 C CA . MET A 1 192 ? -11.760 -3.785 28.813 1.00 68.69 192 MET A CA 1
ATOM 1549 C C . MET A 1 192 ? -12.789 -3.973 29.933 1.00 68.69 192 MET A C 1
ATOM 1551 O O . MET A 1 192 ? -13.984 -3.956 29.649 1.00 68.69 192 MET A O 1
ATOM 1555 N N . LEU A 1 193 ? -12.336 -4.151 31.177 1.00 68.56 193 LEU A N 1
ATOM 1556 C CA . LEU A 1 193 ? -13.201 -4.272 32.350 1.00 68.56 193 LEU A CA 1
ATOM 1557 C C . LEU A 1 193 ? -13.866 -2.936 32.696 1.00 68.56 193 LEU A C 1
ATOM 1559 O O . LEU A 1 193 ? -15.075 -2.912 32.873 1.00 68.56 193 LEU A O 1
ATOM 1563 N N . GLU A 1 194 ? -13.117 -1.831 32.704 1.00 69.62 194 GLU A N 1
ATOM 1564 C CA . GLU A 1 194 ? -13.647 -0.473 32.899 1.00 69.62 194 GLU A CA 1
ATOM 1565 C C . GLU A 1 194 ? -14.684 -0.119 31.825 1.00 69.62 194 GLU A C 1
ATOM 1567 O O . GLU A 1 194 ? -15.777 0.340 32.142 1.00 69.62 194 GLU A O 1
ATOM 1572 N N . ALA A 1 195 ? -14.395 -0.407 30.551 1.00 66.44 195 ALA A N 1
ATOM 1573 C CA . ALA A 1 195 ? -15.339 -0.168 29.459 1.00 66.44 195 ALA A CA 1
ATOM 1574 C C . ALA A 1 195 ? -16.626 -1.002 29.584 1.00 66.44 195 ALA A C 1
ATOM 1576 O O . ALA A 1 195 ? -17.680 -0.554 29.142 1.00 66.44 195 ALA A O 1
ATOM 1577 N N . LYS A 1 196 ? -16.550 -2.204 30.171 1.00 65.56 196 LYS A N 1
ATOM 1578 C CA . LYS A 1 196 ? -17.720 -3.054 30.425 1.00 65.56 196 LYS A CA 1
ATOM 1579 C C . LYS A 1 196 ? -18.493 -2.597 31.666 1.00 65.56 196 LYS A C 1
ATOM 1581 O O . LYS A 1 196 ? -19.713 -2.528 31.615 1.00 65.56 196 LYS A O 1
ATOM 1586 N N . SER A 1 197 ? -17.786 -2.221 32.732 1.00 61.97 197 SER A N 1
ATOM 1587 C CA . SER A 1 197 ? -18.356 -1.681 33.972 1.00 61.97 197 SER A CA 1
ATOM 1588 C C . SER A 1 197 ? -19.097 -0.367 33.747 1.00 61.97 197 SER A C 1
ATOM 1590 O O . SER A 1 197 ? -20.150 -0.159 34.329 1.00 61.97 197 SER A O 1
ATOM 1592 N N . ASN A 1 198 ? -18.589 0.501 32.870 1.00 59.22 198 ASN A N 1
ATOM 1593 C CA . ASN A 1 198 ? -19.263 1.754 32.518 1.00 59.22 198 ASN A CA 1
ATOM 1594 C C . ASN A 1 198 ? -20.506 1.544 31.639 1.00 59.22 198 ASN A C 1
ATOM 1596 O O . ASN A 1 198 ? -21.272 2.480 31.446 1.00 59.22 198 ASN A O 1
ATOM 1600 N N . LYS A 1 199 ? -20.681 0.348 31.061 1.00 60.19 199 LYS A N 1
ATOM 1601 C CA . LYS A 1 199 ? -21.770 0.034 30.126 1.00 60.19 199 LYS A CA 1
ATOM 1602 C C . LYS A 1 199 ? -22.867 -0.832 30.749 1.00 60.19 199 LYS A C 1
ATOM 1604 O O . LYS A 1 199 ? -23.953 -0.907 30.195 1.00 60.19 199 LYS A O 1
ATOM 1609 N N . ILE A 1 200 ? -22.580 -1.492 31.869 1.00 60.91 200 ILE A N 1
ATOM 1610 C CA . ILE A 1 200 ? -23.501 -2.373 32.587 1.00 60.91 200 ILE A CA 1
ATOM 1611 C C . ILE A 1 200 ? -23.406 -1.987 34.063 1.00 60.91 200 ILE A C 1
ATOM 1613 O O . ILE A 1 200 ? -22.442 -2.356 34.733 1.00 60.91 200 ILE A O 1
ATOM 1617 N N . HIS A 1 201 ? -24.383 -1.226 34.566 1.00 53.19 201 HIS A N 1
ATOM 1618 C CA . HIS A 1 201 ? -24.364 -0.757 35.956 1.00 53.19 201 HIS A CA 1
ATOM 1619 C C . HIS A 1 201 ? -24.613 -1.888 36.980 1.00 53.19 201 HIS A C 1
ATOM 1621 O O . HIS A 1 201 ? -24.325 -1.703 38.159 1.00 53.19 201 HIS A O 1
ATOM 1627 N N . ASN A 1 202 ? -25.027 -3.081 36.531 1.00 51.84 202 ASN A N 1
ATOM 1628 C CA . ASN A 1 202 ? -25.218 -4.282 37.350 1.00 51.84 202 ASN A CA 1
ATOM 1629 C C . ASN A 1 202 ? -24.416 -5.472 36.800 1.00 51.84 202 ASN A C 1
ATOM 1631 O O . ASN A 1 202 ? -24.887 -6.234 35.958 1.00 51.84 202 ASN A O 1
ATOM 1635 N N . ILE A 1 203 ? -23.179 -5.653 37.270 1.00 51.81 203 ILE A N 1
ATOM 1636 C CA . ILE A 1 203 ? -22.414 -6.877 36.989 1.00 51.81 203 ILE A CA 1
ATOM 1637 C C . ILE A 1 203 ? -22.652 -7.870 38.128 1.00 51.81 203 ILE A C 1
ATOM 1639 O O . ILE A 1 203 ? -22.083 -7.732 39.212 1.00 51.81 203 ILE A O 1
ATOM 1643 N N . ASN A 1 204 ? -23.434 -8.915 37.848 1.00 48.78 204 ASN A N 1
ATOM 1644 C CA . ASN A 1 204 ? -23.571 -10.074 38.725 1.00 48.78 204 ASN A CA 1
ATOM 1645 C C . ASN A 1 204 ? -22.205 -10.740 38.974 1.00 48.78 204 ASN A C 1
ATOM 1647 O O . ASN A 1 204 ? -21.399 -10.946 38.060 1.00 48.78 204 ASN A O 1
ATOM 1651 N N . SER A 1 205 ? -21.966 -11.143 40.224 1.00 46.91 205 SER A N 1
ATOM 1652 C CA . SER A 1 205 ? -20.715 -11.731 40.733 1.00 46.91 205 SER A CA 1
ATOM 1653 C C . SER A 1 205 ? -20.198 -12.953 39.951 1.00 46.91 205 SER A C 1
ATOM 1655 O O . SER A 1 205 ? -19.005 -13.255 40.013 1.00 46.91 205 SER A O 1
ATOM 1657 N N . SER A 1 206 ? -21.048 -13.619 39.160 1.00 46.12 206 SER A N 1
ATOM 1658 C CA . SER A 1 206 ? -20.674 -14.749 38.294 1.00 46.12 206 SER A CA 1
ATOM 1659 C C . SER A 1 206 ? -19.802 -14.360 37.089 1.00 46.12 206 SER A C 1
ATOM 1661 O O . SER A 1 206 ? -19.016 -15.181 36.617 1.00 46.12 206 SER A O 1
ATOM 1663 N N . GLU A 1 207 ? -19.852 -13.111 36.607 1.00 49.56 207 GLU A N 1
ATOM 1664 C CA . GLU A 1 207 ? -19.083 -12.687 35.423 1.00 49.56 207 GLU A CA 1
ATOM 1665 C C . GLU A 1 207 ? -17.620 -12.310 35.728 1.00 49.56 207 GLU A C 1
ATOM 1667 O O . GLU A 1 207 ? -16.758 -12.365 34.845 1.00 49.56 207 GLU A O 1
ATOM 1672 N N . LYS A 1 208 ? -17.290 -12.021 36.998 1.00 50.47 208 LYS A N 1
ATOM 1673 C CA . LYS A 1 208 ? -15.900 -11.813 37.459 1.00 50.47 208 LYS A CA 1
ATOM 1674 C C . LYS A 1 208 ? -15.042 -13.083 37.349 1.00 50.47 208 LYS A C 1
ATOM 1676 O O . LYS A 1 208 ? -13.815 -12.997 37.368 1.00 50.47 208 LYS A O 1
ATOM 1681 N N . LYS A 1 209 ? -15.662 -14.258 37.183 1.00 49.16 209 LYS A N 1
ATOM 1682 C CA . LYS A 1 209 ? -14.986 -15.566 37.138 1.00 49.16 209 LYS A CA 1
ATOM 1683 C C . LYS A 1 209 ? -14.136 -15.781 35.874 1.00 49.16 209 LYS A C 1
ATOM 1685 O O . LYS A 1 209 ? -13.292 -16.670 35.856 1.00 49.16 209 LYS A O 1
ATOM 1690 N N . HIS A 1 210 ? -14.307 -14.952 34.838 1.00 56.81 210 HIS A N 1
ATOM 1691 C CA . HIS A 1 210 ? -13.583 -15.060 33.563 1.00 56.81 210 HIS A CA 1
ATOM 1692 C C . HIS A 1 210 ? -12.432 -14.050 33.378 1.00 56.81 210 HIS A C 1
ATOM 1694 O O . HIS A 1 210 ? -11.980 -13.822 32.253 1.00 56.81 210 HIS A O 1
ATOM 1700 N N . ILE A 1 211 ? -11.925 -13.445 34.457 1.00 65.56 211 ILE A N 1
ATOM 1701 C CA . ILE A 1 211 ? -10.768 -12.541 34.385 1.00 65.56 211 ILE A CA 1
ATOM 1702 C C . ILE A 1 211 ? -9.481 -13.380 34.246 1.00 65.56 211 ILE A C 1
ATOM 1704 O O . ILE A 1 211 ? -9.211 -14.223 35.101 1.00 65.56 211 ILE A O 1
ATOM 1708 N N . PRO A 1 212 ? -8.671 -13.187 33.186 1.00 68.00 212 PRO A N 1
ATOM 1709 C CA . PRO A 1 212 ? -7.460 -13.975 32.990 1.00 68.00 212 PRO A CA 1
ATOM 1710 C C . PRO A 1 212 ? -6.393 -13.601 34.027 1.00 68.00 212 PRO A C 1
ATOM 1712 O O . PRO A 1 212 ? -5.902 -12.473 34.039 1.00 68.00 212 PRO A O 1
ATOM 1715 N N . LEU A 1 213 ? -6.007 -14.563 34.868 1.00 73.50 213 LEU A N 1
ATOM 1716 C CA . LEU A 1 213 ? -4.959 -14.394 35.885 1.00 73.50 213 LEU A CA 1
ATOM 1717 C C . LEU A 1 213 ? -3.557 -14.575 35.279 1.00 73.50 213 LEU A C 1
ATOM 1719 O O . LEU A 1 213 ? -2.611 -13.888 35.663 1.00 73.50 213 LEU A O 1
ATOM 1723 N N . ASN A 1 214 ? -3.449 -15.439 34.261 1.00 82.69 214 ASN A N 1
ATOM 1724 C CA . ASN A 1 214 ? -2.197 -15.774 33.578 1.00 82.69 214 ASN A CA 1
ATOM 1725 C C . ASN A 1 214 ? -2.194 -15.314 32.111 1.00 82.69 214 ASN A C 1
ATOM 1727 O O . ASN A 1 214 ? -3.231 -15.309 31.445 1.00 82.69 214 ASN A O 1
ATOM 1731 N N . TYR A 1 215 ? -1.010 -15.026 31.550 1.00 80.38 215 TYR A N 1
ATOM 1732 C CA . TYR A 1 215 ? -0.878 -14.597 30.146 1.00 80.38 215 TYR A CA 1
ATOM 1733 C C . TYR A 1 215 ? -1.432 -15.628 29.145 1.00 80.38 215 TYR A C 1
ATOM 1735 O O . TYR A 1 215 ? -2.067 -15.257 28.162 1.00 80.38 215 TYR A O 1
ATOM 1743 N N . ARG A 1 216 ? -1.280 -16.931 29.420 1.00 81.81 216 ARG A N 1
ATOM 1744 C CA . ARG A 1 216 ? -1.860 -18.004 28.591 1.00 81.81 216 ARG A CA 1
ATOM 1745 C C . ARG A 1 216 ? -3.392 -17.963 28.577 1.00 81.81 216 ARG A C 1
ATOM 1747 O O . ARG A 1 216 ? -4.000 -18.110 27.520 1.00 81.81 216 ARG A O 1
ATOM 1754 N N . GLN A 1 217 ? -4.014 -17.722 29.733 1.00 82.19 217 GLN A N 1
ATOM 1755 C CA . GLN A 1 217 ? -5.467 -17.552 29.830 1.00 82.19 217 GLN A CA 1
ATOM 1756 C C . GLN A 1 217 ? -5.914 -16.279 29.111 1.00 82.19 217 GLN A C 1
ATOM 1758 O O . GLN A 1 217 ? -6.934 -16.297 28.429 1.00 82.19 217 GLN A O 1
ATOM 1763 N N . TYR A 1 218 ? -5.124 -15.204 29.198 1.00 81.69 218 TYR A N 1
ATOM 1764 C CA . TYR A 1 218 ? -5.359 -13.980 28.439 1.00 81.69 218 TYR A CA 1
ATOM 1765 C C . TYR A 1 218 ? -5.310 -14.233 26.928 1.00 81.69 218 TYR A C 1
ATOM 1767 O O . TYR A 1 218 ? -6.221 -13.809 26.223 1.00 81.69 218 TYR A O 1
ATOM 1775 N N . LEU A 1 219 ? -4.302 -14.955 26.430 1.00 82.44 219 LEU A N 1
ATOM 1776 C CA . LEU A 1 219 ? -4.169 -15.270 25.007 1.00 82.44 219 LEU A CA 1
ATOM 1777 C C . LEU A 1 219 ? -5.349 -16.112 24.507 1.00 82.44 219 LEU A C 1
ATOM 1779 O O . LEU A 1 219 ? -5.923 -15.805 23.463 1.00 82.44 219 LEU A O 1
ATOM 1783 N N . HIS A 1 220 ? -5.755 -17.127 25.271 1.00 83.75 220 HIS A N 1
ATOM 1784 C CA . HIS A 1 220 ? -6.906 -17.963 24.932 1.00 83.75 220 HIS A CA 1
ATOM 1785 C C . HIS A 1 220 ? -8.220 -17.167 24.955 1.00 83.75 220 HIS A C 1
ATOM 1787 O O . HIS A 1 220 ? -8.993 -17.214 24.000 1.00 83.75 220 HIS A O 1
ATOM 1793 N N . PHE A 1 221 ? -8.450 -16.373 26.007 1.00 80.62 221 PHE A N 1
ATOM 1794 C CA . PHE A 1 221 ? -9.595 -15.465 26.108 1.00 80.62 221 PHE A CA 1
ATOM 1795 C C . PHE A 1 221 ? -9.643 -14.486 24.930 1.00 80.62 221 PHE A C 1
ATOM 1797 O O . PHE A 1 221 ? -10.688 -14.309 24.305 1.00 80.62 221 PHE A O 1
ATOM 1804 N N . ARG A 1 222 ? -8.500 -13.879 24.594 1.00 79.81 222 ARG A N 1
ATOM 1805 C CA . ARG A 1 222 ? -8.373 -12.927 23.492 1.00 79.81 222 ARG A CA 1
ATOM 1806 C C . ARG A 1 222 ? -8.677 -13.596 22.160 1.00 79.81 222 ARG A C 1
ATOM 1808 O O . ARG A 1 222 ? -9.519 -13.094 21.434 1.00 79.81 222 ARG A O 1
ATOM 1815 N N . THR A 1 223 ? -8.060 -14.737 21.878 1.00 81.44 223 THR A N 1
ATOM 1816 C CA . THR A 1 223 ? -8.254 -15.483 20.626 1.00 81.44 223 THR A CA 1
ATOM 1817 C C . THR A 1 223 ? -9.706 -15.923 20.457 1.00 81.44 223 THR A C 1
ATOM 1819 O O . THR A 1 223 ? -10.300 -15.688 19.408 1.00 81.44 223 THR A O 1
ATOM 1822 N N . ARG A 1 224 ? -10.329 -16.465 21.514 1.00 82.38 224 ARG A N 1
ATOM 1823 C CA . ARG A 1 224 ? -11.749 -16.849 21.492 1.00 82.38 224 ARG A CA 1
ATOM 1824 C C . ARG A 1 224 ? -12.663 -15.648 21.249 1.00 82.38 224 ARG A C 1
ATOM 1826 O O . ARG A 1 224 ? -13.611 -15.752 20.475 1.00 82.38 224 ARG A O 1
ATOM 1833 N N . ARG A 1 225 ? -12.374 -14.506 21.883 1.00 76.19 225 ARG A N 1
ATOM 1834 C CA . ARG A 1 225 ? -13.119 -13.261 21.658 1.00 76.19 225 ARG A CA 1
ATOM 1835 C C . ARG A 1 225 ? -12.980 -12.787 20.216 1.00 76.19 225 ARG A C 1
ATOM 1837 O O . ARG A 1 225 ? -13.989 -12.464 19.612 1.00 76.19 225 ARG A O 1
ATOM 1844 N N . LEU A 1 226 ? -11.774 -12.788 19.654 1.00 75.06 226 LEU A N 1
ATOM 1845 C CA . LEU A 1 226 ? -11.556 -12.400 18.258 1.00 75.06 226 LEU A CA 1
ATOM 1846 C C . LEU A 1 226 ? -12.308 -13.290 17.289 1.00 75.06 226 LEU A C 1
ATOM 1848 O O . LEU A 1 226 ? -12.960 -12.779 16.396 1.00 75.06 226 LEU A O 1
ATOM 1852 N N . HIS A 1 227 ? -12.265 -14.601 17.500 1.00 80.06 227 HIS A N 1
ATOM 1853 C CA . HIS A 1 227 ? -13.013 -15.541 16.682 1.00 80.06 227 HIS A CA 1
ATOM 1854 C C . HIS A 1 227 ? -14.526 -15.282 16.761 1.00 80.06 227 HIS A C 1
ATOM 1856 O O . HIS A 1 227 ? -15.207 -15.243 15.742 1.00 80.06 227 HIS A O 1
ATOM 1862 N N . SER A 1 228 ? -15.058 -15.044 17.966 1.00 79.00 228 SER A N 1
ATOM 1863 C CA . SER A 1 228 ? -16.478 -14.722 18.139 1.00 79.00 228 SER A CA 1
ATOM 1864 C C . SER A 1 228 ? -16.867 -13.397 17.479 1.00 79.00 228 SER A C 1
ATOM 1866 O O . SER A 1 228 ? -17.902 -13.342 16.821 1.00 79.00 228 SER A O 1
ATOM 1868 N N . GLU A 1 229 ? -16.063 -12.344 17.636 1.00 73.94 229 GLU A N 1
ATOM 1869 C CA . GLU A 1 229 ? -16.326 -11.038 17.022 1.00 73.94 229 GLU A CA 1
ATOM 1870 C C . GLU A 1 229 ? -16.165 -11.095 15.501 1.00 73.94 229 GLU A C 1
ATOM 1872 O O . GLU A 1 229 ? -16.995 -10.546 14.788 1.00 73.94 229 GLU A O 1
ATOM 1877 N N . PHE A 1 230 ? -15.179 -11.837 14.995 1.00 78.31 230 PHE A N 1
ATOM 1878 C CA . PHE A 1 230 ? -14.999 -12.091 13.569 1.00 78.31 230 PHE A CA 1
ATOM 1879 C C . PHE A 1 230 ? -16.245 -12.740 12.958 1.00 78.31 230 PHE A C 1
ATOM 1881 O O . PHE A 1 230 ? -16.761 -12.245 11.960 1.00 78.31 230 PHE A O 1
ATOM 1888 N N . ILE A 1 231 ? -16.786 -13.790 13.589 1.00 80.44 231 ILE A N 1
ATOM 1889 C CA . ILE A 1 231 ? -18.025 -14.432 13.126 1.00 80.44 231 ILE A CA 1
ATOM 1890 C C . ILE A 1 231 ? -19.189 -13.435 13.128 1.00 80.44 231 ILE A C 1
ATOM 1892 O O . ILE A 1 231 ? -19.932 -13.376 12.154 1.00 80.44 231 ILE A O 1
ATOM 1896 N N . LYS A 1 232 ? -19.343 -12.620 14.180 1.00 80.50 232 LYS A N 1
ATOM 1897 C CA . LYS A 1 232 ? -20.407 -11.601 14.244 1.00 80.50 232 LYS A CA 1
ATOM 1898 C C . LYS A 1 232 ? -20.257 -10.548 13.145 1.00 80.50 232 LYS A C 1
ATOM 1900 O O . LYS A 1 232 ? -21.233 -10.243 12.469 1.00 80.50 232 LYS A O 1
ATOM 1905 N N . ILE A 1 233 ? -19.051 -10.031 12.929 1.00 76.88 233 ILE A N 1
ATOM 1906 C CA . ILE A 1 233 ? -18.742 -9.033 11.898 1.00 76.88 233 ILE A CA 1
ATOM 1907 C C . ILE A 1 233 ? -19.037 -9.600 10.507 1.00 76.88 233 ILE A C 1
ATOM 1909 O O . ILE A 1 233 ? -19.801 -9.017 9.741 1.00 76.88 233 ILE A O 1
ATOM 1913 N N . TYR A 1 234 ? -18.519 -10.787 10.200 1.00 80.56 234 TYR A N 1
ATOM 1914 C CA . TYR A 1 234 ? -18.712 -11.417 8.895 1.00 80.56 234 TYR A CA 1
ATOM 1915 C C . TYR A 1 234 ? -20.088 -12.073 8.715 1.00 80.56 234 TYR A C 1
ATOM 1917 O O . TYR A 1 234 ? -20.440 -12.434 7.592 1.00 80.56 234 TYR A O 1
ATOM 1925 N N . SER A 1 235 ? -20.908 -12.180 9.766 1.00 83.69 235 SER A N 1
ATOM 1926 C CA . SER A 1 235 ? -22.322 -12.557 9.625 1.00 83.69 235 SER A CA 1
ATOM 1927 C C . SER A 1 235 ? -23.119 -11.499 8.851 1.00 83.69 235 SER A C 1
ATOM 1929 O O . SER A 1 235 ? -24.091 -11.821 8.166 1.00 83.69 235 SER A O 1
ATOM 1931 N N . VAL A 1 236 ? -22.665 -10.241 8.879 1.00 81.88 236 VAL A N 1
ATOM 1932 C CA . VAL A 1 236 ? -23.291 -9.136 8.156 1.00 81.88 236 VAL A CA 1
ATOM 1933 C C . VAL A 1 236 ? -22.967 -9.246 6.664 1.00 81.88 236 VAL A C 1
ATOM 1935 O O . VAL A 1 236 ? -21.821 -9.107 6.231 1.00 81.88 236 VAL A O 1
ATOM 1938 N N . GLY A 1 237 ? -24.003 -9.445 5.843 1.00 82.50 237 GLY A N 1
ATOM 1939 C CA . GLY A 1 237 ? -23.866 -9.603 4.391 1.00 82.50 237 GLY A CA 1
ATOM 1940 C C . GLY A 1 237 ? -23.129 -8.449 3.708 1.00 82.50 237 GLY A C 1
ATOM 1941 O O . GLY A 1 237 ? -22.300 -8.687 2.834 1.00 82.50 237 GLY A O 1
ATOM 1942 N N . HIS A 1 238 ? -23.385 -7.217 4.146 1.00 80.06 238 HIS A N 1
ATOM 1943 C CA . HIS A 1 238 ? -22.709 -6.022 3.647 1.00 80.06 238 HIS A CA 1
ATOM 1944 C C . HIS A 1 238 ? -21.185 -6.084 3.851 1.00 80.06 238 HIS A C 1
ATOM 1946 O O . HIS A 1 238 ? -20.432 -5.832 2.916 1.00 80.06 238 HIS A O 1
ATOM 1952 N N . ILE A 1 239 ? -20.718 -6.480 5.038 1.00 81.00 239 ILE A N 1
ATOM 1953 C CA . ILE A 1 239 ? -19.282 -6.521 5.358 1.00 81.00 239 ILE A CA 1
ATOM 1954 C C . ILE A 1 239 ? -18.564 -7.551 4.483 1.00 81.00 239 ILE A C 1
ATOM 1956 O O . ILE A 1 239 ? -17.519 -7.245 3.916 1.00 81.00 239 ILE A O 1
ATOM 1960 N N . ARG A 1 240 ? -19.172 -8.725 4.263 1.00 83.19 240 ARG A N 1
ATOM 1961 C CA . ARG A 1 240 ? -18.623 -9.738 3.342 1.00 83.19 240 ARG A CA 1
ATOM 1962 C C . ARG A 1 240 ? -18.414 -9.191 1.931 1.00 83.19 240 ARG A C 1
ATOM 1964 O O . ARG A 1 240 ? -17.354 -9.418 1.355 1.00 83.19 240 ARG A O 1
ATOM 1971 N N . LYS A 1 241 ? -19.399 -8.462 1.388 1.00 83.75 241 LYS A N 1
ATOM 1972 C CA . LYS A 1 241 ? -19.309 -7.861 0.045 1.00 83.75 241 LYS A CA 1
ATOM 1973 C C . LYS A 1 241 ? -18.108 -6.916 -0.057 1.00 83.75 241 LYS A C 1
ATOM 1975 O O . LYS A 1 241 ? -17.315 -7.042 -0.986 1.00 83.75 241 LYS A O 1
ATOM 1980 N N . TRP A 1 242 ? -17.935 -6.032 0.925 1.00 81.62 242 TRP A N 1
ATOM 1981 C CA . TRP A 1 242 ? -16.820 -5.082 0.941 1.00 81.62 242 TRP A CA 1
ATOM 1982 C C . TRP A 1 242 ? -15.460 -5.740 1.161 1.00 81.62 242 TRP A C 1
ATOM 1984 O O . TRP A 1 242 ? -14.496 -5.339 0.515 1.00 81.62 242 TRP A O 1
ATOM 1994 N N . SER A 1 243 ? -15.366 -6.770 2.006 1.00 82.25 243 SER A N 1
ATOM 1995 C CA . SER A 1 243 ? -14.115 -7.515 2.190 1.00 82.25 243 SER A CA 1
ATOM 1996 C C . SER A 1 243 ? -13.682 -8.230 0.909 1.00 82.25 243 SER A C 1
ATOM 1998 O O . SER A 1 243 ? -12.509 -8.164 0.542 1.00 82.25 243 SER A O 1
ATOM 2000 N N . VAL A 1 244 ? -14.620 -8.870 0.198 1.00 83.50 244 VAL A N 1
ATOM 2001 C CA . VAL A 1 244 ? -14.343 -9.520 -1.096 1.00 83.50 244 VAL A CA 1
ATOM 2002 C C . VAL A 1 244 ? -13.904 -8.488 -2.130 1.00 83.50 244 VAL A C 1
ATOM 2004 O O . VAL A 1 244 ? -12.878 -8.678 -2.782 1.00 83.50 244 VAL A O 1
ATOM 2007 N N . TRP A 1 245 ? -14.628 -7.372 -2.236 1.00 86.19 245 TRP A N 1
ATOM 2008 C CA . TRP A 1 245 ? -14.275 -6.284 -3.146 1.00 86.19 245 TRP A CA 1
ATOM 2009 C C . TRP A 1 245 ? -12.879 -5.718 -2.849 1.00 86.19 245 TRP A C 1
ATOM 2011 O O . TRP A 1 245 ? -12.073 -5.543 -3.763 1.00 86.19 245 TRP A O 1
ATOM 2021 N N . TRP A 1 246 ? -12.549 -5.496 -1.573 1.00 84.31 246 TRP A N 1
ATOM 2022 C CA . TRP A 1 246 ? -11.243 -4.975 -1.169 1.00 84.31 246 TRP A CA 1
ATOM 2023 C C . TRP A 1 246 ? -10.116 -5.956 -1.500 1.00 84.31 246 TRP A C 1
ATOM 2025 O O . TRP A 1 246 ? -9.076 -5.544 -2.016 1.00 84.31 246 TRP A O 1
ATOM 2035 N N . ALA A 1 247 ? -10.325 -7.251 -1.242 1.00 83.94 247 ALA A N 1
ATOM 2036 C CA . ALA A 1 247 ? -9.344 -8.285 -1.550 1.00 83.94 247 ALA A CA 1
ATOM 2037 C C . ALA A 1 247 ? -9.087 -8.386 -3.055 1.00 83.94 247 ALA A C 1
ATOM 2039 O O . ALA A 1 247 ? -7.939 -8.301 -3.491 1.00 83.94 247 ALA A O 1
ATOM 2040 N N . MET A 1 248 ? -10.157 -8.479 -3.845 1.00 85.94 248 MET A N 1
ATOM 2041 C CA . MET A 1 248 ? -10.084 -8.569 -5.301 1.00 85.94 248 MET A CA 1
ATOM 2042 C C . MET A 1 248 ? -9.367 -7.357 -5.905 1.00 85.94 248 MET A C 1
ATOM 2044 O O . MET A 1 248 ? -8.426 -7.513 -6.679 1.00 85.94 248 MET A O 1
ATOM 2048 N N . THR A 1 249 ? -9.757 -6.149 -5.497 1.00 88.25 249 THR A N 1
ATOM 2049 C CA . THR A 1 249 ? -9.201 -4.896 -6.028 1.00 88.25 249 THR A CA 1
ATOM 2050 C C . THR A 1 249 ? -7.731 -4.721 -5.640 1.00 88.25 249 THR A C 1
ATOM 2052 O O . THR A 1 249 ? -6.913 -4.300 -6.458 1.00 88.25 249 THR A O 1
ATOM 2055 N N . THR A 1 250 ? -7.355 -5.114 -4.418 1.00 86.81 250 THR A N 1
ATOM 2056 C CA . THR A 1 250 ? -5.954 -5.083 -3.969 1.00 86.81 250 THR A CA 1
ATOM 2057 C C . THR A 1 250 ? -5.081 -6.041 -4.767 1.00 86.81 250 THR A C 1
ATOM 2059 O O . THR A 1 250 ? -4.005 -5.658 -5.228 1.00 86.81 250 THR A O 1
ATOM 2062 N N . CYS A 1 251 ? -5.547 -7.270 -4.975 1.00 87.62 251 CYS A N 1
ATOM 2063 C CA . CYS A 1 251 ? -4.837 -8.256 -5.781 1.00 87.62 251 CYS A CA 1
ATOM 2064 C C . CYS A 1 251 ? -4.712 -7.819 -7.246 1.00 87.62 251 CYS A C 1
ATOM 2066 O O . CYS A 1 251 ? -3.622 -7.921 -7.803 1.00 87.62 251 CYS A O 1
ATOM 2068 N N . MET A 1 252 ? -5.771 -7.255 -7.836 1.00 90.25 252 MET A N 1
ATOM 2069 C CA . MET A 1 252 ? -5.740 -6.719 -9.202 1.00 90.25 252 MET A CA 1
ATOM 2070 C C . MET A 1 252 ? -4.708 -5.589 -9.342 1.00 90.25 252 MET A C 1
ATOM 2072 O O . MET A 1 252 ? -3.909 -5.567 -10.275 1.00 90.25 252 MET A O 1
ATOM 2076 N N . SER A 1 253 ? -4.652 -4.674 -8.372 1.00 91.31 253 SER A N 1
ATOM 2077 C CA . SER A 1 253 ? -3.667 -3.587 -8.364 1.00 91.31 253 SER A CA 1
ATOM 2078 C C . SER A 1 253 ? -2.226 -4.079 -8.206 1.00 91.31 253 SER A C 1
ATOM 2080 O O . SER A 1 253 ? -1.318 -3.538 -8.840 1.00 91.31 253 SER A O 1
ATOM 2082 N N . LEU A 1 254 ? -2.000 -5.121 -7.397 1.00 89.56 254 LEU A N 1
ATOM 2083 C CA . LEU A 1 254 ? -0.693 -5.778 -7.289 1.00 89.56 254 LEU A CA 1
ATOM 2084 C C . LEU A 1 254 ? -0.295 -6.464 -8.597 1.00 89.56 254 LEU A C 1
ATOM 2086 O O . LEU A 1 254 ? 0.858 -6.361 -9.008 1.00 89.56 254 LEU A O 1
ATOM 2090 N N . GLN A 1 255 ? -1.243 -7.125 -9.259 1.00 90.88 255 GLN A N 1
ATOM 2091 C CA . GLN A 1 255 ? -1.012 -7.767 -10.546 1.00 90.88 255 GLN A CA 1
ATOM 2092 C C . GLN A 1 255 ? -0.589 -6.739 -11.600 1.00 90.88 255 GLN A C 1
ATOM 2094 O O . GLN A 1 255 ? 0.475 -6.893 -12.193 1.00 90.88 255 GLN A O 1
ATOM 2099 N N . VAL A 1 256 ? -1.348 -5.651 -11.769 1.00 92.50 256 VAL A N 1
ATOM 2100 C CA . VAL A 1 256 ? -0.991 -4.580 -12.715 1.00 92.50 256 VAL A CA 1
ATOM 2101 C C . VAL A 1 256 ? 0.400 -4.017 -12.417 1.00 92.50 256 VAL A C 1
ATOM 2103 O O . VAL A 1 256 ? 1.180 -3.838 -13.345 1.00 92.50 256 VAL A O 1
ATOM 2106 N N . ALA A 1 257 ? 0.754 -3.789 -11.147 1.00 90.81 257 ALA A N 1
ATOM 2107 C CA . ALA A 1 257 ? 2.080 -3.282 -10.785 1.00 90.81 257 ALA A CA 1
ATOM 2108 C C . ALA A 1 257 ? 3.220 -4.219 -11.208 1.00 90.81 257 ALA A C 1
ATOM 2110 O O . ALA A 1 257 ? 4.202 -3.763 -11.785 1.00 90.81 257 ALA A O 1
ATOM 2111 N N . LEU A 1 258 ? 3.075 -5.525 -10.973 1.00 89.75 258 LEU A N 1
ATOM 2112 C CA . LEU A 1 258 ? 4.084 -6.513 -11.359 1.00 89.75 258 LEU A CA 1
ATOM 2113 C C . LEU A 1 258 ? 4.223 -6.610 -12.883 1.00 89.75 258 LEU A C 1
ATOM 2115 O O . LEU A 1 258 ? 5.330 -6.514 -13.405 1.00 89.75 258 LEU A O 1
ATOM 2119 N N . PHE A 1 259 ? 3.109 -6.726 -13.607 1.00 90.31 259 PHE A N 1
ATOM 2120 C CA . PHE A 1 259 ? 3.141 -6.826 -15.070 1.00 90.31 259 PHE A CA 1
ATOM 2121 C C . PHE A 1 259 ? 3.570 -5.518 -15.758 1.00 90.31 259 PHE A C 1
ATOM 2123 O O . PHE A 1 259 ? 4.148 -5.552 -16.844 1.00 90.31 259 PHE A O 1
ATOM 2130 N N . SER A 1 260 ? 3.370 -4.366 -15.114 1.00 91.12 260 SER A N 1
ATOM 2131 C CA . SER A 1 260 ? 3.896 -3.089 -15.614 1.00 91.12 260 SER A CA 1
ATOM 2132 C C . SER A 1 260 ? 5.426 -3.092 -15.651 1.00 91.12 260 SER A C 1
ATOM 2134 O O . SER A 1 260 ? 6.016 -2.639 -16.626 1.00 91.12 260 SER A O 1
ATOM 2136 N N . GLN A 1 261 ? 6.077 -3.673 -14.635 1.00 87.94 261 GLN A N 1
ATOM 2137 C CA . GLN A 1 261 ? 7.541 -3.778 -14.584 1.00 87.94 261 GLN A CA 1
ATOM 2138 C C . GLN A 1 261 ? 8.097 -4.659 -15.708 1.00 87.94 261 GLN A C 1
ATOM 2140 O O . GLN A 1 261 ? 9.103 -4.302 -16.321 1.00 87.94 261 GLN A O 1
ATOM 2145 N N . THR A 1 262 ? 7.434 -5.780 -16.011 1.00 87.44 262 THR A N 1
ATOM 2146 C CA . THR A 1 262 ? 7.814 -6.620 -17.159 1.00 87.44 262 THR A CA 1
ATOM 2147 C C . THR A 1 262 ? 7.624 -5.882 -18.475 1.00 87.44 262 THR A C 1
ATOM 2149 O O . THR A 1 262 ? 8.515 -5.903 -19.315 1.00 87.44 262 THR A O 1
ATOM 2152 N N . LEU A 1 263 ? 6.494 -5.189 -18.644 1.00 88.25 263 LEU A N 1
ATOM 2153 C CA . LEU A 1 263 ? 6.167 -4.535 -19.907 1.00 88.25 263 LEU A CA 1
ATOM 2154 C C . LEU A 1 263 ? 7.108 -3.357 -20.189 1.00 88.25 263 LEU A C 1
ATOM 2156 O O . LEU A 1 263 ? 7.633 -3.245 -21.291 1.00 88.25 263 LEU A O 1
ATOM 2160 N N . TRP A 1 264 ? 7.407 -2.531 -19.180 1.00 89.06 264 TRP A N 1
ATOM 2161 C CA . TRP A 1 264 ? 8.428 -1.486 -19.299 1.00 89.06 264 TRP A CA 1
ATOM 2162 C C . TRP A 1 264 ? 9.804 -2.063 -19.617 1.00 89.06 264 TRP A C 1
ATOM 2164 O O . TRP A 1 264 ? 10.517 -1.505 -20.445 1.00 89.06 264 TRP A O 1
ATOM 2174 N N . GLY A 1 265 ? 10.172 -3.180 -18.986 1.00 82.56 265 GLY A N 1
ATOM 2175 C CA . GLY A 1 265 ? 11.447 -3.839 -19.239 1.00 82.56 265 GLY A CA 1
ATOM 2176 C C . GLY A 1 265 ? 11.586 -4.370 -20.667 1.00 82.56 265 GLY A C 1
ATOM 2177 O O . GLY A 1 265 ? 12.659 -4.241 -21.249 1.00 82.56 265 GLY A O 1
ATOM 2178 N N . GLU A 1 266 ? 10.523 -4.928 -21.251 1.00 83.12 266 GLU A N 1
ATOM 2179 C CA . GLU A 1 266 ? 10.533 -5.384 -22.649 1.00 83.12 266 GLU A CA 1
ATOM 2180 C C . GLU A 1 266 ? 10.614 -4.213 -23.639 1.00 83.12 266 GLU A C 1
ATOM 2182 O O . GLU A 1 266 ? 11.445 -4.239 -24.546 1.00 83.12 266 GLU A O 1
ATOM 2187 N N . VAL A 1 267 ? 9.845 -3.139 -23.425 1.00 84.94 267 VAL A N 1
ATOM 2188 C CA . VAL A 1 267 ? 9.901 -1.938 -24.282 1.00 84.94 267 VAL A CA 1
ATOM 2189 C C . VAL A 1 267 ? 11.289 -1.278 -24.227 1.00 84.94 267 VAL A C 1
ATOM 2191 O O . VAL A 1 267 ? 11.858 -0.921 -25.256 1.00 84.94 267 VAL A O 1
ATOM 2194 N N . GLN A 1 268 ? 11.901 -1.199 -23.041 1.00 82.12 268 GLN A N 1
ATOM 2195 C CA . GLN A 1 268 ? 13.230 -0.598 -22.849 1.00 82.12 268 GLN A CA 1
ATOM 2196 C C . GLN A 1 268 ? 14.372 -1.384 -23.507 1.00 82.12 268 GLN A C 1
ATOM 2198 O O . GLN A 1 268 ? 15.381 -0.785 -23.890 1.00 82.12 268 GLN A O 1
ATOM 2203 N N . LYS A 1 269 ? 14.238 -2.710 -23.660 1.00 75.12 269 LYS A N 1
ATOM 2204 C CA . LYS A 1 269 ? 15.205 -3.520 -24.422 1.00 75.12 269 LYS A CA 1
ATOM 2205 C C . LYS A 1 269 ? 15.218 -3.134 -25.903 1.00 75.12 269 LYS A C 1
ATOM 2207 O O . LYS A 1 269 ? 16.277 -3.186 -26.521 1.00 75.12 269 LYS A O 1
ATOM 2212 N N . GLY A 1 270 ? 14.070 -2.728 -26.453 1.00 66.88 270 GLY A N 1
ATOM 2213 C CA . GLY A 1 270 ? 13.939 -2.274 -27.839 1.00 66.88 270 GLY A CA 1
ATOM 2214 C C . GLY A 1 270 ? 14.515 -0.876 -28.100 1.00 66.88 270 GLY A C 1
ATOM 2215 O O . GLY A 1 270 ? 15.039 -0.624 -29.180 1.00 66.88 270 GLY A O 1
ATOM 2216 N N . GLU A 1 271 ? 14.486 0.025 -27.113 1.00 64.50 271 GLU A N 1
ATOM 2217 C CA . GLU A 1 271 ? 14.906 1.435 -27.250 1.00 64.50 271 GLU A CA 1
ATOM 2218 C C . GLU A 1 271 ? 16.394 1.702 -26.909 1.00 64.50 271 GLU A C 1
ATOM 2220 O O . GLU A 1 271 ? 16.753 2.777 -26.423 1.00 64.50 271 GLU A O 1
ATOM 2225 N N . ASN A 1 272 ? 17.298 0.747 -27.157 1.00 57.84 272 ASN A N 1
ATOM 2226 C CA . ASN A 1 272 ? 18.748 0.879 -26.904 1.00 57.84 272 ASN A CA 1
ATOM 2227 C C . ASN A 1 272 ? 19.127 1.220 -25.445 1.00 57.84 272 ASN A C 1
ATOM 2229 O O . ASN A 1 272 ? 20.140 1.876 -25.195 1.00 57.84 272 ASN A O 1
ATOM 2233 N N . GLY A 1 273 ? 18.340 0.766 -24.463 1.00 57.81 273 GLY A N 1
ATOM 2234 C CA . GLY A 1 273 ? 18.717 0.844 -23.050 1.00 57.81 273 GLY A CA 1
ATOM 2235 C C . GLY A 1 273 ? 18.707 2.254 -22.450 1.00 57.81 273 GLY A C 1
ATOM 2236 O O . GLY A 1 273 ? 19.495 2.525 -21.539 1.00 57.81 273 GLY A O 1
ATOM 2237 N N . GLN A 1 274 ? 17.833 3.153 -22.930 1.00 55.47 274 GLN A N 1
ATOM 2238 C CA . GLN A 1 274 ? 17.601 4.442 -22.267 1.00 55.47 274 GLN A CA 1
ATOM 2239 C C . GLN A 1 274 ? 17.315 4.253 -20.768 1.00 55.47 274 GLN A C 1
ATOM 2241 O O . GLN A 1 274 ? 16.664 3.295 -20.345 1.00 55.47 274 GLN A O 1
ATOM 2246 N N . SER A 1 275 ? 17.854 5.170 -19.957 1.00 56.97 275 SER A N 1
ATOM 2247 C CA . SER A 1 275 ? 17.832 5.068 -18.496 1.00 56.97 275 SER A CA 1
ATOM 2248 C C . SER A 1 275 ? 16.398 4.893 -17.971 1.00 56.97 275 SER A C 1
ATOM 2250 O O . SER A 1 275 ? 15.533 5.718 -18.275 1.00 56.97 275 SER A O 1
ATOM 2252 N N . PRO A 1 276 ? 16.122 3.844 -17.176 1.00 67.56 276 PRO A N 1
ATOM 2253 C CA . PRO A 1 276 ? 14.775 3.550 -16.710 1.00 67.56 276 PRO A CA 1
ATOM 2254 C C . PRO A 1 276 ? 14.286 4.633 -15.739 1.00 67.56 276 PRO A C 1
ATOM 2256 O O . PRO A 1 276 ? 14.750 4.735 -14.597 1.00 67.56 276 PRO A O 1
ATOM 2259 N N . PHE A 1 277 ? 13.298 5.416 -16.179 1.00 83.81 277 PHE A N 1
ATOM 2260 C CA . PHE A 1 277 ? 12.544 6.359 -15.342 1.00 83.81 277 PHE A CA 1
ATOM 2261 C C . PHE A 1 277 ? 11.420 5.683 -14.533 1.00 83.81 277 PHE A C 1
ATOM 2263 O O . PHE A 1 277 ? 10.558 6.363 -13.974 1.00 83.81 277 PHE A O 1
ATOM 2270 N N . ASN A 1 278 ? 11.443 4.349 -14.426 1.00 88.69 278 ASN A N 1
ATOM 2271 C CA . ASN A 1 278 ? 10.486 3.548 -13.657 1.00 88.69 278 ASN A CA 1
ATOM 2272 C C . ASN A 1 278 ? 10.344 4.072 -12.221 1.00 88.69 278 ASN A C 1
ATOM 2274 O O . ASN A 1 278 ? 9.231 4.208 -11.720 1.00 88.69 278 ASN A O 1
ATOM 2278 N N . GLY A 1 279 ? 11.462 4.423 -11.571 1.00 87.25 279 GLY A N 1
ATOM 2279 C CA . GLY A 1 279 ? 11.464 4.967 -10.214 1.00 87.25 279 GLY A CA 1
ATOM 2280 C C . GLY A 1 279 ? 10.729 6.305 -10.106 1.00 87.25 279 GLY A C 1
ATOM 2281 O O . GLY A 1 279 ? 9.999 6.520 -9.139 1.00 87.25 279 GLY A O 1
ATOM 2282 N N . PHE A 1 280 ? 10.831 7.183 -11.109 1.00 89.94 280 PHE A N 1
ATOM 2283 C CA . PHE A 1 280 ? 10.037 8.418 -11.145 1.00 89.94 280 PHE A CA 1
ATOM 2284 C C . PHE A 1 280 ? 8.553 8.159 -11.373 1.00 89.94 280 PHE A C 1
ATOM 2286 O O . PHE A 1 280 ? 7.729 8.800 -10.720 1.00 89.94 280 PHE A O 1
ATOM 2293 N N . ALA A 1 281 ? 8.197 7.239 -12.270 1.00 91.12 281 ALA A N 1
ATOM 2294 C CA . ALA A 1 281 ? 6.799 6.878 -12.485 1.00 91.12 281 ALA A CA 1
ATOM 2295 C C . ALA A 1 281 ? 6.180 6.316 -11.194 1.00 91.12 281 ALA A C 1
ATOM 2297 O O . ALA A 1 281 ? 5.092 6.731 -10.786 1.00 91.12 281 ALA A O 1
ATOM 2298 N N . GLU A 1 282 ? 6.920 5.454 -10.490 1.00 90.44 282 GLU A N 1
ATOM 2299 C CA . GLU A 1 282 ? 6.496 4.918 -9.200 1.00 90.44 282 GLU A CA 1
ATOM 2300 C C . GLU A 1 282 ? 6.375 6.005 -8.118 1.00 90.44 282 GLU A C 1
ATOM 2302 O O . GLU A 1 282 ? 5.378 6.066 -7.401 1.00 90.44 282 GLU A O 1
ATOM 2307 N N . ALA A 1 283 ? 7.343 6.920 -8.029 1.00 91.75 283 ALA A N 1
ATOM 2308 C CA . ALA A 1 283 ? 7.299 8.032 -7.078 1.00 91.75 283 ALA A CA 1
ATOM 2309 C C . ALA A 1 283 ? 6.146 9.011 -7.354 1.00 91.75 283 ALA A C 1
ATOM 2311 O O . ALA A 1 283 ? 5.555 9.581 -6.434 1.00 91.75 283 ALA A O 1
ATOM 2312 N N . THR A 1 284 ? 5.821 9.229 -8.627 1.00 93.31 284 THR A N 1
ATOM 2313 C CA . THR A 1 284 ? 4.819 10.215 -9.034 1.00 93.31 284 THR A CA 1
ATOM 2314 C C . THR A 1 284 ? 3.412 9.738 -8.689 1.00 93.31 284 THR A C 1
ATOM 2316 O O . THR A 1 284 ? 2.615 10.527 -8.169 1.00 93.31 284 THR A O 1
ATOM 2319 N N . TYR A 1 285 ? 3.092 8.452 -8.891 1.00 92.69 285 TYR A N 1
ATOM 2320 C CA . TYR A 1 285 ? 1.787 7.936 -8.461 1.00 92.69 285 TYR A CA 1
ATOM 2321 C C . TYR A 1 285 ? 1.655 7.970 -6.935 1.00 92.69 285 TYR A C 1
ATOM 2323 O O . TYR A 1 285 ? 0.602 8.322 -6.414 1.00 92.69 285 TYR A O 1
ATOM 2331 N N . THR A 1 286 ? 2.716 7.668 -6.179 1.00 90.88 286 THR A N 1
ATOM 2332 C CA . THR A 1 286 ? 2.639 7.701 -4.710 1.00 90.88 286 THR A CA 1
ATOM 2333 C C . THR A 1 286 ? 2.496 9.121 -4.171 1.00 90.88 286 THR A C 1
ATOM 2335 O O . THR A 1 286 ? 1.744 9.341 -3.216 1.00 90.88 286 THR A O 1
ATOM 2338 N N . ALA A 1 287 ? 3.148 10.101 -4.801 1.00 91.50 287 ALA A N 1
ATOM 2339 C CA . ALA A 1 287 ? 2.997 11.512 -4.462 1.00 91.50 287 ALA A CA 1
ATOM 2340 C C . ALA A 1 287 ? 1.578 12.018 -4.771 1.00 91.50 287 ALA A C 1
ATOM 2342 O O . ALA A 1 287 ? 0.910 12.572 -3.894 1.00 91.50 287 ALA A O 1
ATOM 2343 N N . THR A 1 288 ? 1.082 11.771 -5.987 1.00 92.62 288 THR A N 1
ATOM 2344 C CA . THR A 1 288 ? -0.274 12.177 -6.397 1.00 92.62 288 THR A CA 1
ATOM 2345 C C . THR A 1 288 ? -1.357 11.461 -5.583 1.00 92.62 288 THR A C 1
ATOM 2347 O O . THR A 1 288 ? -2.313 12.105 -5.155 1.00 92.62 288 THR A O 1
ATOM 2350 N N . ALA A 1 289 ? -1.175 10.180 -5.245 1.00 89.38 289 ALA A N 1
ATOM 2351 C CA . ALA A 1 289 ? -2.045 9.456 -4.320 1.00 89.38 289 ALA A CA 1
ATOM 2352 C C . ALA A 1 289 ? -2.049 10.069 -2.912 1.00 89.38 289 ALA A C 1
ATOM 2354 O O . ALA A 1 289 ? -3.109 10.203 -2.304 1.00 89.38 289 ALA A O 1
ATOM 2355 N N . THR A 1 290 ? -0.886 10.467 -2.386 1.00 87.69 290 THR A N 1
ATOM 2356 C CA . THR A 1 290 ? -0.793 11.116 -1.067 1.00 87.69 290 THR A CA 1
ATOM 2357 C C . THR A 1 290 ? -1.576 12.426 -1.055 1.00 87.69 290 THR A C 1
ATOM 2359 O O . THR A 1 290 ? -2.385 12.649 -0.153 1.00 87.69 290 THR A O 1
ATOM 2362 N N . LEU A 1 291 ? -1.393 13.263 -2.081 1.00 89.94 291 LEU A N 1
ATOM 2363 C CA . LEU A 1 291 ? -2.144 14.509 -2.241 1.00 89.94 291 LEU A CA 1
ATOM 2364 C C . LEU A 1 291 ? -3.650 14.248 -2.342 1.00 89.94 291 LEU A C 1
ATOM 2366 O O . LEU A 1 291 ? -4.431 14.917 -1.667 1.00 89.94 291 LEU A O 1
ATOM 2370 N N . ALA A 1 292 ? -4.058 13.238 -3.110 1.00 87.62 292 ALA A N 1
ATOM 2371 C CA . ALA A 1 292 ? -5.462 12.877 -3.256 1.00 87.62 292 ALA A CA 1
ATOM 2372 C C . ALA A 1 292 ? -6.081 12.382 -1.935 1.00 87.62 292 ALA A C 1
ATOM 2374 O O . ALA A 1 292 ? -7.184 12.795 -1.582 1.00 87.62 292 ALA A O 1
ATOM 2375 N N . ILE A 1 293 ? -5.369 11.561 -1.152 1.00 84.88 293 ILE A N 1
ATOM 2376 C CA . ILE A 1 293 ? -5.821 11.101 0.174 1.00 84.88 293 ILE A CA 1
ATOM 2377 C C . ILE A 1 293 ? -6.000 12.284 1.136 1.00 84.88 293 ILE A C 1
ATOM 2379 O O . ILE A 1 293 ? -6.986 12.333 1.875 1.00 84.88 293 ILE A O 1
ATOM 2383 N N . LEU A 1 294 ? -5.069 13.243 1.127 1.00 85.44 294 LEU A N 1
ATOM 2384 C CA . LEU A 1 294 ? -5.170 14.452 1.947 1.00 85.44 294 LEU A CA 1
ATOM 2385 C C . LEU A 1 294 ? -6.345 15.335 1.503 1.00 85.44 294 LEU A C 1
ATOM 2387 O O . LEU A 1 294 ? -7.107 15.799 2.351 1.00 85.44 294 LEU A O 1
ATOM 2391 N N . ALA A 1 295 ? -6.550 15.497 0.194 1.00 86.44 295 ALA A N 1
ATOM 2392 C CA . ALA A 1 295 ? -7.690 16.226 -0.359 1.00 86.44 295 ALA A CA 1
ATOM 2393 C C . ALA A 1 295 ? -9.029 15.581 0.040 1.00 86.44 295 ALA A C 1
ATOM 2395 O O . ALA A 1 295 ? -9.915 16.266 0.547 1.00 86.44 295 ALA A O 1
ATOM 2396 N N . LEU A 1 296 ? -9.155 14.252 -0.067 1.00 83.50 296 LEU A N 1
ATOM 2397 C CA . LEU A 1 296 ? -10.341 13.505 0.380 1.00 83.50 296 LEU A CA 1
ATOM 2398 C C . 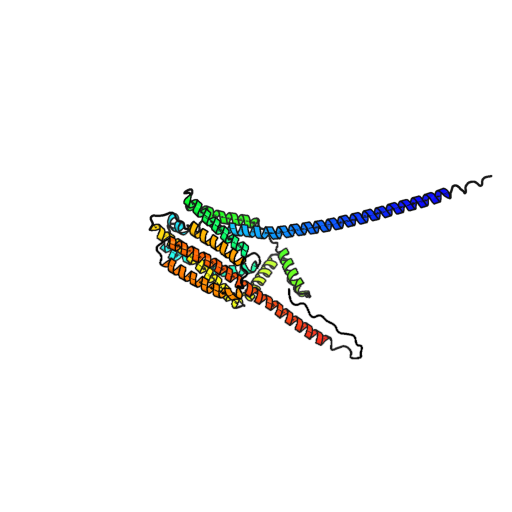LEU A 1 296 ? -10.656 13.705 1.868 1.00 83.50 296 LEU A C 1
ATOM 2400 O O . LEU A 1 296 ? -11.784 13.454 2.295 1.00 83.50 296 LEU A O 1
ATOM 2404 N N . ASN A 1 297 ? -9.667 14.071 2.684 1.00 78.94 297 ASN A N 1
ATOM 2405 C CA . ASN A 1 297 ? -9.863 14.372 4.098 1.00 78.94 297 ASN A CA 1
ATOM 2406 C C . ASN A 1 297 ? -10.262 15.833 4.349 1.00 78.94 297 ASN A C 1
ATOM 2408 O O . ASN A 1 297 ? -10.957 16.102 5.322 1.00 78.94 297 ASN A O 1
ATOM 2412 N N . ALA A 1 298 ? -9.839 16.756 3.486 1.00 81.00 298 ALA A N 1
ATOM 2413 C CA . ALA A 1 298 ? -10.183 18.170 3.588 1.00 81.00 298 ALA A CA 1
ATOM 2414 C C . ALA A 1 298 ? -11.638 18.458 3.177 1.00 81.00 298 ALA A C 1
ATOM 2416 O O . ALA A 1 298 ? -12.249 19.369 3.729 1.00 81.00 298 ALA A O 1
ATOM 2417 N N . PHE A 1 299 ? -12.200 17.676 2.247 1.00 80.38 299 PHE A N 1
ATOM 2418 C CA . PHE A 1 299 ? -13.574 17.848 1.769 1.00 80.38 299 PHE A CA 1
ATOM 2419 C C . PHE A 1 299 ? -14.547 16.883 2.476 1.00 80.38 299 PHE A C 1
ATOM 2421 O O . PHE A 1 299 ? -14.524 15.675 2.204 1.00 80.38 299 PHE A O 1
ATOM 2428 N N . PRO A 1 300 ? -15.415 17.377 3.382 1.00 74.94 300 PRO A N 1
ATOM 2429 C CA . PRO A 1 300 ? -16.420 16.558 4.050 1.00 74.94 300 PRO A CA 1
ATOM 2430 C C . PRO A 1 300 ? -17.576 16.261 3.086 1.00 74.94 300 PRO A C 1
ATOM 2432 O O . PRO A 1 300 ? -18.562 16.986 3.022 1.00 74.94 300 PRO A O 1
ATOM 2435 N N . LEU A 1 301 ? -17.430 15.198 2.300 1.00 81.69 301 LEU A N 1
ATOM 2436 C CA . LEU A 1 301 ? -18.486 14.657 1.445 1.00 81.69 301 LEU A CA 1
ATOM 2437 C C . LEU A 1 301 ? -19.218 13.511 2.157 1.00 81.69 301 LEU A C 1
ATOM 2439 O O . LEU A 1 301 ? -18.586 12.695 2.832 1.00 81.69 301 LEU A O 1
ATOM 2443 N N . ASP A 1 302 ? -20.535 13.420 1.951 1.00 83.62 302 ASP A N 1
ATOM 2444 C CA . ASP A 1 302 ? -21.353 12.269 2.356 1.00 83.62 302 ASP A CA 1
ATOM 2445 C C . ASP A 1 302 ? -21.003 11.058 1.476 1.00 83.62 302 ASP A C 1
ATOM 2447 O O . ASP A 1 302 ? -21.630 10.800 0.440 1.00 83.62 302 ASP A O 1
ATOM 2451 N N . TRP A 1 303 ? -19.980 10.305 1.881 1.00 83.31 303 TRP A N 1
ATOM 2452 C CA . TRP A 1 303 ? -19.504 9.132 1.141 1.00 83.31 303 TRP A CA 1
ATOM 2453 C C . TRP A 1 303 ? -20.541 8.008 1.064 1.00 83.31 303 TRP A C 1
ATOM 2455 O O . TRP A 1 303 ? -20.476 7.211 0.137 1.00 83.31 303 TRP A O 1
ATOM 2465 N N . ASP A 1 304 ? -21.536 7.989 1.950 1.00 81.38 304 ASP A N 1
ATOM 2466 C CA . ASP A 1 304 ? -22.637 7.022 1.891 1.00 81.38 304 ASP A CA 1
ATOM 2467 C C . ASP A 1 304 ? -23.582 7.271 0.700 1.00 81.38 304 ASP A C 1
ATOM 2469 O O . ASP A 1 304 ? -24.206 6.336 0.211 1.00 81.38 304 ASP A O 1
ATOM 2473 N N . LYS A 1 305 ? -23.669 8.513 0.192 1.00 86.00 305 LYS A N 1
ATOM 2474 C CA . LYS A 1 305 ? -24.514 8.865 -0.968 1.00 86.00 305 LYS A CA 1
ATOM 2475 C C . LYS A 1 305 ? -23.735 8.847 -2.279 1.00 86.00 305 LYS A C 1
ATOM 2477 O O . LYS A 1 305 ? -24.195 8.306 -3.277 1.00 86.00 305 LYS A O 1
ATOM 2482 N N . TRP A 1 306 ? -22.559 9.470 -2.281 1.00 87.81 306 TRP A N 1
ATOM 2483 C CA . TRP A 1 306 ? -21.776 9.691 -3.502 1.00 87.81 306 TRP A CA 1
ATOM 2484 C C . TRP A 1 306 ? -20.711 8.625 -3.744 1.00 87.81 306 TRP A C 1
ATOM 2486 O O . TRP A 1 306 ? -20.175 8.528 -4.846 1.00 87.81 306 TRP A O 1
ATOM 2496 N N . GLY A 1 307 ? -20.391 7.829 -2.723 1.00 86.50 307 GLY A N 1
ATOM 2497 C CA . GLY A 1 307 ? -19.287 6.884 -2.761 1.00 86.50 307 GLY A CA 1
ATOM 2498 C C . GLY A 1 307 ? -19.445 5.809 -3.829 1.00 86.50 307 GLY A C 1
ATOM 2499 O O . GLY A 1 307 ? -18.509 5.588 -4.587 1.00 86.50 307 GLY A O 1
ATOM 2500 N N . GLU A 1 308 ? -20.619 5.185 -3.947 1.00 88.62 308 GLU A N 1
ATOM 2501 C CA . GLU A 1 308 ? -20.849 4.133 -4.950 1.00 88.62 308 GLU A CA 1
ATOM 2502 C C . GLU A 1 308 ? -20.732 4.665 -6.386 1.00 88.62 308 GLU A C 1
ATOM 2504 O O . GLU A 1 308 ? -20.051 4.063 -7.214 1.00 88.62 308 GLU A O 1
ATOM 2509 N N . ILE A 1 309 ? -21.309 5.840 -6.662 1.00 91.19 309 ILE A N 1
ATOM 2510 C CA . ILE A 1 309 ? -21.205 6.504 -7.972 1.00 91.19 309 ILE A CA 1
ATOM 2511 C C . ILE A 1 309 ? -19.741 6.843 -8.282 1.00 91.19 309 ILE A C 1
ATOM 2513 O O . ILE A 1 309 ? -19.262 6.577 -9.385 1.00 91.19 309 ILE A O 1
ATOM 2517 N N . ALA A 1 310 ? -19.009 7.385 -7.303 1.00 91.19 310 ALA A N 1
ATOM 2518 C CA . ALA A 1 310 ? -17.591 7.691 -7.454 1.00 91.19 310 ALA A CA 1
ATOM 2519 C C . ALA A 1 310 ? -16.761 6.431 -7.748 1.00 91.19 310 ALA A C 1
ATOM 2521 O O . ALA A 1 310 ? -15.882 6.476 -8.604 1.00 91.19 310 ALA A O 1
ATOM 2522 N N . LEU A 1 311 ? -17.056 5.299 -7.096 1.00 91.25 311 LEU A N 1
ATOM 2523 C CA . LEU A 1 311 ? -16.370 4.028 -7.348 1.00 91.25 311 LEU A CA 1
ATOM 2524 C C . LEU A 1 311 ? -16.598 3.523 -8.776 1.00 91.25 311 LEU A C 1
ATOM 2526 O O . LEU A 1 311 ? -15.636 3.109 -9.422 1.00 91.25 311 LEU A O 1
ATOM 2530 N N . VAL A 1 312 ? -17.835 3.587 -9.283 1.00 93.25 312 VAL A N 1
ATOM 2531 C CA . VAL A 1 312 ? -18.159 3.181 -10.662 1.00 93.25 312 VAL A CA 1
ATOM 2532 C C . VAL A 1 312 ? -17.439 4.069 -11.675 1.00 93.25 312 VAL A C 1
ATOM 2534 O O . VAL A 1 312 ? -16.841 3.560 -12.624 1.00 93.25 312 VAL A O 1
ATOM 2537 N N . LEU A 1 313 ? -17.450 5.386 -11.460 1.00 94.56 313 LEU A N 1
ATOM 2538 C CA . LEU A 1 313 ? -16.795 6.340 -12.351 1.00 94.56 313 LEU A CA 1
ATOM 2539 C C . LEU A 1 313 ? -15.275 6.144 -12.366 1.00 94.56 313 LEU A C 1
ATOM 2541 O O . LEU A 1 313 ? -14.688 6.023 -13.439 1.00 94.56 313 LEU A O 1
ATOM 2545 N N . ILE A 1 314 ? -14.649 6.041 -11.191 1.00 94.00 314 ILE A N 1
ATOM 2546 C CA . ILE A 1 314 ? -13.206 5.797 -11.072 1.00 94.00 314 ILE A CA 1
ATOM 2547 C C . ILE A 1 314 ? -12.832 4.458 -11.718 1.00 94.00 314 ILE A C 1
ATOM 2549 O O . ILE A 1 314 ? -11.907 4.416 -12.519 1.00 94.00 314 ILE A O 1
ATOM 2553 N N . SER A 1 315 ? -13.594 3.390 -11.459 1.00 94.31 315 SER A N 1
ATOM 2554 C CA . SER A 1 315 ? -13.334 2.067 -12.048 1.00 94.31 315 SER A CA 1
ATOM 2555 C C . SER A 1 315 ? -13.481 2.062 -13.573 1.00 94.31 315 SER A C 1
ATOM 2557 O O . SER A 1 315 ? -12.742 1.367 -14.266 1.00 94.31 315 SER A O 1
ATOM 2559 N N . SER A 1 316 ? -14.418 2.847 -14.114 1.00 94.88 316 SER A N 1
ATOM 2560 C CA . SER A 1 316 ? -14.600 2.986 -15.565 1.00 94.88 316 SER A CA 1
ATOM 2561 C C . SER A 1 316 ? -13.419 3.714 -16.212 1.00 94.88 316 SER A C 1
ATOM 2563 O O . SER A 1 316 ? -12.964 3.326 -17.288 1.00 94.88 316 SER A O 1
ATOM 2565 N N . ILE A 1 317 ? -12.890 4.743 -15.540 1.00 95.88 317 ILE A N 1
ATOM 2566 C CA . ILE A 1 317 ? -11.682 5.456 -15.975 1.00 95.88 317 ILE A CA 1
ATOM 2567 C C . ILE A 1 317 ? -10.459 4.533 -15.895 1.00 95.88 317 ILE A C 1
ATOM 2569 O O . ILE A 1 317 ? -9.687 4.476 -16.850 1.00 95.88 317 ILE A O 1
ATOM 2573 N N . ASP A 1 318 ? -10.315 3.769 -14.810 1.00 94.75 318 ASP A N 1
ATOM 2574 C CA . ASP A 1 318 ? -9.237 2.788 -14.638 1.00 94.75 318 ASP A CA 1
ATOM 2575 C C . ASP A 1 318 ? -9.263 1.726 -15.745 1.00 94.75 318 ASP A C 1
ATOM 2577 O O . ASP A 1 318 ? -8.225 1.411 -16.327 1.00 94.75 318 ASP A O 1
ATOM 2581 N N . ALA A 1 319 ? -10.447 1.218 -16.102 1.00 95.19 319 ALA A N 1
ATOM 2582 C CA . ALA A 1 319 ? -10.600 0.269 -17.201 1.00 95.19 319 ALA A CA 1
ATOM 2583 C C . ALA A 1 319 ? -10.141 0.864 -18.544 1.00 95.19 319 ALA A C 1
ATOM 2585 O O . ALA A 1 319 ? -9.381 0.223 -19.271 1.00 95.19 319 ALA A O 1
ATOM 2586 N N . LEU A 1 320 ? -10.545 2.101 -18.856 1.00 95.88 320 LEU A N 1
ATOM 2587 C CA . LEU A 1 320 ? -10.108 2.789 -20.073 1.00 95.88 320 LEU A CA 1
ATOM 2588 C C . LEU A 1 320 ? -8.588 3.008 -20.085 1.00 95.88 320 LEU A C 1
ATOM 2590 O O . LEU A 1 320 ? -7.940 2.748 -21.098 1.00 95.88 320 LEU A O 1
ATOM 2594 N N . MET A 1 321 ? -8.007 3.435 -18.959 1.00 95.19 321 MET A N 1
ATOM 2595 C CA . MET A 1 321 ? -6.559 3.614 -18.829 1.00 95.19 321 MET A CA 1
ATOM 2596 C C . MET A 1 321 ? -5.796 2.309 -19.048 1.00 95.19 321 MET A C 1
ATOM 2598 O O . MET A 1 321 ? -4.782 2.320 -19.741 1.00 95.19 321 MET A O 1
ATOM 2602 N N . LEU A 1 322 ? -6.279 1.185 -18.512 1.00 94.56 322 LEU A N 1
ATOM 2603 C CA . LEU A 1 322 ? -5.640 -0.120 -18.703 1.00 94.56 322 LEU A CA 1
ATOM 2604 C C . LEU A 1 322 ? -5.748 -0.623 -20.147 1.00 94.56 322 LEU A C 1
ATOM 2606 O O . LEU A 1 322 ? -4.794 -1.210 -20.652 1.00 94.56 322 LEU A O 1
ATOM 2610 N N . ILE A 1 323 ? -6.863 -0.363 -20.836 1.00 95.12 323 ILE A N 1
ATOM 2611 C CA . ILE A 1 323 ? -7.004 -0.692 -22.264 1.00 95.12 323 ILE A CA 1
ATOM 2612 C C . ILE A 1 323 ? -6.005 0.117 -23.097 1.00 95.12 323 ILE A C 1
ATOM 2614 O O . ILE A 1 323 ? -5.342 -0.443 -23.967 1.00 95.12 323 ILE A O 1
ATOM 2618 N N . ILE A 1 324 ? -5.854 1.416 -22.825 1.00 94.81 324 ILE A N 1
ATOM 2619 C CA . ILE A 1 324 ? -4.852 2.250 -23.505 1.00 94.81 324 ILE A CA 1
ATOM 2620 C C . ILE A 1 324 ? -3.437 1.751 -23.178 1.00 94.81 324 ILE A C 1
ATOM 2622 O O . ILE A 1 324 ? -2.622 1.596 -24.083 1.00 94.81 324 ILE A O 1
ATOM 2626 N N . TYR A 1 325 ? -3.166 1.436 -21.907 1.00 93.69 325 TYR A N 1
ATOM 2627 C CA . TYR A 1 325 ? -1.880 0.912 -21.437 1.00 93.69 325 TYR A CA 1
ATOM 2628 C C . TYR A 1 325 ? -1.486 -0.396 -22.141 1.00 93.69 325 TYR A C 1
ATOM 2630 O O . TYR A 1 325 ? -0.318 -0.581 -22.464 1.00 93.69 325 TYR A O 1
ATOM 2638 N N . ALA A 1 326 ? -2.447 -1.285 -22.407 1.00 92.56 326 ALA A N 1
ATOM 2639 C CA . ALA A 1 326 ? -2.198 -2.572 -23.056 1.00 92.56 326 ALA A CA 1
ATOM 2640 C C . ALA A 1 326 ? -1.921 -2.476 -24.568 1.00 92.56 326 ALA A C 1
ATOM 2642 O O . ALA A 1 326 ? -1.324 -3.392 -25.122 1.00 92.56 326 ALA A O 1
ATOM 2643 N N . ASN A 1 327 ? -2.361 -1.404 -25.234 1.00 92.25 327 ASN A N 1
ATOM 2644 C CA . ASN A 1 327 ? -2.257 -1.253 -26.693 1.00 92.25 327 ASN A CA 1
ATOM 2645 C C . ASN A 1 327 ? -1.174 -0.258 -27.140 1.00 92.25 327 ASN A C 1
ATOM 2647 O O . ASN A 1 327 ? -0.971 -0.074 -28.337 1.00 92.25 327 ASN A O 1
ATOM 2651 N N . THR A 1 328 ? -0.517 0.435 -26.208 1.00 90.12 328 THR A N 1
ATOM 2652 C CA . THR A 1 328 ? 0.514 1.425 -26.536 1.00 90.12 328 THR A CA 1
ATOM 2653 C C . THR A 1 328 ? 1.899 0.787 -26.582 1.00 90.12 328 THR A C 1
ATOM 2655 O O . THR A 1 328 ? 2.256 -0.021 -25.731 1.00 90.12 328 THR A O 1
ATOM 2658 N N . GLU A 1 329 ? 2.712 1.222 -27.540 1.00 86.31 329 GLU A N 1
ATOM 2659 C CA . GLU A 1 329 ? 4.136 0.872 -27.628 1.00 86.31 329 GLU A CA 1
ATOM 2660 C C . GLU A 1 329 ? 5.027 1.971 -27.024 1.00 86.31 329 GLU A C 1
ATOM 2662 O O . GLU A 1 329 ? 6.203 1.759 -26.750 1.00 86.31 329 GLU A O 1
ATOM 2667 N N . SER A 1 330 ? 4.465 3.164 -26.778 1.00 88.06 330 SER A N 1
ATOM 2668 C CA . SER A 1 330 ? 5.210 4.295 -26.225 1.00 88.06 330 SER A CA 1
ATOM 2669 C C . SER A 1 330 ? 5.289 4.229 -24.704 1.00 88.06 330 SER A C 1
ATOM 2671 O O . SER A 1 330 ? 4.267 4.321 -24.011 1.00 88.06 330 SER A O 1
ATOM 2673 N N . ILE A 1 331 ? 6.516 4.198 -24.178 1.00 88.12 331 ILE A N 1
ATOM 2674 C CA . ILE A 1 331 ? 6.773 4.125 -22.737 1.00 88.12 331 ILE A CA 1
ATOM 2675 C C . ILE A 1 331 ? 6.225 5.323 -21.946 1.00 88.12 331 ILE A C 1
ATOM 2677 O O . ILE A 1 331 ? 5.758 5.166 -20.818 1.00 88.12 331 ILE A O 1
ATOM 2681 N N . TRP A 1 332 ? 6.193 6.519 -22.540 1.00 89.88 332 TRP A N 1
ATOM 2682 C CA . TRP A 1 332 ? 5.651 7.718 -21.890 1.00 89.88 332 TRP A CA 1
ATOM 2683 C C . TRP A 1 332 ? 4.143 7.623 -21.654 1.00 89.88 332 TRP A C 1
ATOM 2685 O O . TRP A 1 332 ? 3.657 7.978 -20.578 1.00 89.88 332 TRP A O 1
ATOM 2695 N N . ILE A 1 333 ? 3.404 7.096 -22.635 1.00 91.62 333 ILE A N 1
ATOM 2696 C CA . ILE A 1 333 ? 1.958 6.871 -22.518 1.00 91.62 333 ILE A CA 1
ATOM 2697 C C . ILE A 1 333 ? 1.686 5.786 -21.473 1.00 91.62 333 ILE A C 1
ATOM 2699 O O . ILE A 1 333 ? 0.769 5.931 -20.661 1.00 91.62 333 ILE A O 1
ATOM 2703 N N . MET A 1 334 ? 2.521 4.741 -21.432 1.00 91.94 334 MET A N 1
ATOM 2704 C CA . MET A 1 334 ? 2.444 3.713 -20.395 1.00 91.94 334 MET A CA 1
ATOM 2705 C C . MET A 1 334 ? 2.644 4.318 -19.004 1.00 91.94 334 MET A C 1
ATOM 2707 O O . MET A 1 334 ? 1.829 4.078 -18.117 1.00 91.94 334 MET A O 1
ATOM 2711 N N . TYR A 1 335 ? 3.681 5.137 -18.794 1.00 93.25 335 TYR A N 1
ATOM 2712 C CA . TYR A 1 335 ? 3.890 5.803 -17.507 1.00 93.25 335 TYR A CA 1
ATOM 2713 C C . TYR A 1 335 ? 2.696 6.669 -17.109 1.00 93.25 335 TYR A C 1
ATOM 2715 O O . TYR A 1 335 ? 2.254 6.587 -15.966 1.00 93.25 335 TYR A O 1
ATOM 2723 N N . LEU A 1 336 ? 2.138 7.450 -18.038 1.00 94.00 336 LEU A N 1
ATOM 2724 C CA . LEU A 1 336 ? 0.977 8.295 -17.761 1.00 94.00 336 LEU A CA 1
ATOM 2725 C C . LEU A 1 336 ? -0.241 7.468 -17.323 1.00 94.00 336 LEU A C 1
ATOM 2727 O O . LEU A 1 336 ? -0.855 7.771 -16.298 1.00 94.00 336 LEU A O 1
ATOM 2731 N N . CYS A 1 337 ? -0.563 6.404 -18.062 1.00 95.00 337 CYS A N 1
ATOM 2732 C CA . CYS A 1 337 ? -1.687 5.526 -17.739 1.00 95.00 337 CYS A CA 1
ATOM 2733 C C . CYS A 1 337 ? -1.454 4.769 -16.422 1.00 95.00 337 CYS A C 1
ATOM 2735 O O . CYS A 1 337 ? -2.370 4.671 -15.610 1.00 95.00 337 CYS A O 1
ATOM 2737 N N . TYR A 1 338 ? -0.226 4.304 -16.159 1.00 94.44 338 TYR A N 1
ATOM 2738 C CA . TYR A 1 338 ? 0.133 3.659 -14.893 1.00 94.44 338 TYR A CA 1
ATOM 2739 C C . TYR A 1 338 ? -0.016 4.609 -13.706 1.00 94.44 338 TYR A C 1
ATOM 2741 O O . TYR A 1 338 ? -0.628 4.242 -12.705 1.00 94.44 338 TYR A O 1
ATOM 2749 N N . ILE A 1 339 ? 0.514 5.833 -13.810 1.00 95.00 339 ILE A N 1
ATOM 2750 C CA . ILE A 1 339 ? 0.407 6.845 -12.754 1.00 95.00 339 ILE A CA 1
ATOM 2751 C C . ILE A 1 339 ? -1.065 7.155 -12.478 1.00 95.00 339 ILE A C 1
ATOM 2753 O O . ILE A 1 339 ? -1.479 7.137 -11.321 1.00 95.00 339 ILE A O 1
ATOM 2757 N N . GLY A 1 340 ? -1.855 7.387 -13.530 1.00 94.50 340 GLY A N 1
ATOM 2758 C CA . GLY A 1 340 ? -3.288 7.646 -13.421 1.00 94.50 340 GLY A CA 1
ATOM 2759 C C . GLY A 1 340 ? -4.027 6.515 -12.706 1.00 94.50 340 GLY A C 1
ATOM 2760 O O . GLY A 1 340 ? -4.602 6.747 -11.642 1.00 94.50 340 GLY A O 1
ATOM 2761 N N . TYR A 1 341 ? -3.919 5.290 -13.228 1.00 95.38 341 TYR A N 1
ATOM 2762 C CA . TYR A 1 341 ? -4.539 4.093 -12.655 1.00 95.38 341 TYR A CA 1
ATOM 2763 C C . TYR A 1 341 ? -4.137 3.875 -11.191 1.00 95.38 341 TYR A C 1
ATOM 2765 O O . TYR A 1 341 ? -4.972 3.678 -10.308 1.00 95.38 341 TYR A O 1
ATOM 2773 N N . ARG A 1 342 ? -2.835 3.940 -10.884 1.00 93.25 342 ARG A N 1
ATOM 2774 C CA . ARG A 1 342 ? -2.333 3.678 -9.527 1.00 93.25 342 ARG A CA 1
ATOM 2775 C C . ARG A 1 342 ? -2.800 4.729 -8.528 1.00 93.25 342 ARG A C 1
ATOM 2777 O O . ARG A 1 342 ? -3.084 4.379 -7.381 1.00 93.25 342 ARG A O 1
ATOM 2784 N N . SER A 1 343 ? -2.898 5.989 -8.937 1.00 93.00 343 SER A N 1
ATOM 2785 C CA . SER A 1 343 ? -3.387 7.068 -8.078 1.00 93.00 343 SER A CA 1
ATOM 2786 C C . SER A 1 343 ? -4.894 6.986 -7.854 1.00 93.00 343 SER A C 1
ATOM 2788 O O . SER A 1 343 ? -5.348 7.094 -6.711 1.00 93.00 343 SER A O 1
ATOM 2790 N N . LEU A 1 344 ? -5.662 6.716 -8.911 1.00 93.06 344 LEU A N 1
ATOM 2791 C CA . LEU A 1 344 ? -7.105 6.492 -8.844 1.00 93.06 344 LEU A CA 1
ATOM 2792 C C . LEU A 1 344 ? -7.460 5.283 -7.971 1.00 93.06 344 LEU A C 1
ATOM 2794 O O . LEU A 1 344 ? -8.328 5.386 -7.102 1.00 93.06 344 LEU A O 1
ATOM 2798 N N . TYR A 1 345 ? -6.700 4.193 -8.069 1.00 92.94 345 TYR A N 1
ATOM 2799 C CA . TYR A 1 345 ? -6.827 3.045 -7.175 1.00 92.94 345 TYR A CA 1
ATOM 2800 C C . TYR A 1 345 ? -6.680 3.424 -5.685 1.00 92.94 345 TYR A C 1
ATOM 2802 O O . TYR A 1 345 ? -7.452 2.962 -4.839 1.00 92.94 345 TYR A O 1
ATOM 2810 N N . GLN A 1 346 ? -5.727 4.294 -5.323 1.00 89.94 346 GLN A N 1
ATOM 2811 C CA . GLN A 1 346 ? -5.547 4.719 -3.923 1.00 89.94 346 GLN A CA 1
ATOM 2812 C C . GLN A 1 346 ? -6.716 5.573 -3.415 1.00 89.94 346 GLN A C 1
ATOM 2814 O O . GLN A 1 346 ? -7.138 5.441 -2.257 1.00 89.94 346 GLN A O 1
ATOM 2819 N N . VAL A 1 347 ? -7.272 6.419 -4.285 1.00 89.38 347 VAL A N 1
ATOM 2820 C CA . VAL A 1 347 ? -8.509 7.168 -4.024 1.00 89.38 347 VAL A CA 1
ATOM 2821 C C . VAL A 1 347 ? -9.662 6.192 -3.791 1.00 89.38 347 VAL A C 1
ATOM 2823 O O . VAL A 1 347 ? -10.336 6.276 -2.763 1.00 89.38 347 VAL A O 1
ATOM 2826 N N . MET A 1 348 ? -9.819 5.204 -4.672 1.00 90.50 348 MET A N 1
ATOM 2827 C CA . MET A 1 348 ? -10.858 4.177 -4.616 1.00 90.50 348 MET A CA 1
ATOM 2828 C C . MET A 1 348 ? -10.838 3.401 -3.285 1.00 90.50 348 MET A C 1
ATOM 2830 O O . MET A 1 348 ? -11.853 3.314 -2.591 1.00 90.50 348 MET A O 1
ATOM 2834 N N . ILE A 1 349 ? -9.668 2.916 -2.855 1.00 86.75 349 ILE A N 1
ATOM 2835 C CA . ILE A 1 349 ? -9.500 2.202 -1.575 1.00 86.75 349 ILE A CA 1
ATOM 2836 C C . ILE A 1 349 ? -9.759 3.105 -0.358 1.00 86.75 349 ILE A C 1
ATOM 2838 O O . ILE A 1 349 ? -10.181 2.632 0.705 1.00 86.75 349 ILE A O 1
ATOM 2842 N N . THR A 1 350 ? -9.506 4.407 -0.477 1.00 84.62 350 THR A N 1
ATOM 2843 C CA . THR A 1 350 ? -9.770 5.375 0.596 1.00 84.62 350 THR A CA 1
ATOM 2844 C C . THR A 1 350 ? -11.263 5.657 0.734 1.00 84.62 350 THR A C 1
ATOM 2846 O O . THR A 1 350 ? -11.780 5.621 1.852 1.00 84.62 350 THR A O 1
ATOM 2849 N N . ILE A 1 351 ? -11.964 5.860 -0.385 1.00 86.06 351 ILE A N 1
ATOM 2850 C CA . ILE A 1 351 ? -13.424 6.021 -0.429 1.00 86.06 351 ILE A CA 1
ATOM 2851 C C . ILE A 1 351 ? -14.107 4.772 0.138 1.00 86.06 351 ILE A C 1
ATOM 2853 O O . ILE A 1 351 ? -14.893 4.871 1.078 1.00 86.06 351 ILE A O 1
ATOM 2857 N N . ALA A 1 352 ? -13.729 3.587 -0.344 1.00 84.81 352 ALA A N 1
ATOM 2858 C CA . ALA A 1 352 ? -14.277 2.321 0.134 1.00 84.81 352 ALA A CA 1
ATOM 2859 C C . ALA A 1 352 ? -14.079 2.108 1.642 1.00 84.81 352 ALA A C 1
ATOM 2861 O O . ALA A 1 352 ? -14.980 1.637 2.334 1.00 84.81 352 ALA A O 1
ATOM 2862 N N . HIS A 1 353 ? -12.919 2.497 2.183 1.00 81.94 353 HIS A N 1
ATOM 2863 C CA . HIS A 1 353 ? -12.677 2.426 3.624 1.00 81.94 353 HIS A CA 1
ATOM 2864 C C . HIS A 1 353 ? -13.623 3.339 4.417 1.00 81.94 353 HIS A C 1
ATOM 2866 O O . HIS A 1 353 ? -14.132 2.923 5.461 1.00 81.94 353 HIS A O 1
ATOM 2872 N N . LYS A 1 354 ? -13.883 4.559 3.924 1.00 80.00 354 LYS A N 1
ATOM 2873 C CA . LYS A 1 354 ? -14.827 5.494 4.556 1.00 80.00 354 LYS A CA 1
ATOM 2874 C C . LYS A 1 354 ? -16.257 4.944 4.548 1.00 80.00 354 LYS A C 1
ATOM 2876 O O . LYS A 1 354 ? -16.874 4.914 5.610 1.00 80.00 354 LYS A O 1
ATOM 2881 N N . ILE A 1 355 ? -16.731 4.432 3.408 1.00 82.94 355 ILE A N 1
ATOM 2882 C CA . ILE A 1 355 ? -18.070 3.822 3.272 1.00 82.94 355 ILE A CA 1
ATOM 2883 C C . ILE A 1 355 ? -18.210 2.615 4.204 1.00 82.94 355 ILE A C 1
ATOM 2885 O O . ILE A 1 355 ? -19.115 2.545 5.036 1.00 82.94 355 ILE A O 1
ATOM 2889 N N . SER A 1 356 ? -17.268 1.668 4.120 1.00 78.31 356 SER A N 1
ATOM 2890 C CA . SER A 1 356 ? -17.302 0.459 4.945 1.00 78.31 356 SER A CA 1
ATOM 2891 C C . SER A 1 356 ? -17.300 0.800 6.430 1.00 78.31 356 SER A C 1
ATOM 2893 O O . SER A 1 356 ? -17.994 0.150 7.209 1.00 78.31 356 SER A O 1
ATOM 2895 N N . SER A 1 357 ? -16.535 1.810 6.839 1.00 75.75 357 SER A N 1
ATOM 2896 C CA . SER A 1 357 ? -16.529 2.243 8.225 1.00 75.75 357 SER A CA 1
ATOM 2897 C C . SER A 1 357 ? -17.851 2.860 8.672 1.00 75.75 357 SER A C 1
ATOM 2899 O O . SER A 1 357 ? -18.272 2.584 9.797 1.00 75.75 357 SER A O 1
ATOM 2901 N N . SER A 1 358 ? -18.448 3.739 7.864 1.00 75.81 358 SER A N 1
ATOM 2902 C CA . SER A 1 358 ? -19.732 4.367 8.198 1.00 75.81 358 SER A CA 1
ATOM 2903 C C . SER A 1 358 ? -20.780 3.282 8.445 1.00 75.81 358 SER A C 1
ATOM 2905 O O . SER A 1 358 ? -21.403 3.221 9.505 1.00 75.81 358 SER A O 1
ATOM 2907 N N . ASN A 1 359 ? -20.846 2.302 7.543 1.00 75.56 359 ASN A N 1
ATOM 2908 C CA . ASN A 1 359 ? -21.813 1.210 7.617 1.00 75.56 359 ASN A CA 1
ATOM 2909 C C . ASN A 1 359 ? -21.587 0.262 8.803 1.00 75.56 359 ASN A C 1
ATOM 2911 O O . ASN A 1 359 ? -22.557 -0.187 9.418 1.00 75.56 359 ASN A O 1
ATOM 2915 N N . ILE A 1 360 ? -20.333 -0.013 9.180 1.00 73.06 360 ILE A N 1
ATOM 2916 C CA . ILE A 1 360 ? -20.015 -0.761 10.410 1.00 73.06 360 ILE A CA 1
ATOM 2917 C C . ILE A 1 360 ? -20.486 0.026 11.639 1.00 73.06 360 ILE A C 1
ATOM 2919 O O . ILE A 1 360 ? -21.149 -0.541 12.509 1.00 73.06 360 ILE A O 1
ATOM 2923 N N . SER A 1 361 ? -20.194 1.330 11.697 1.00 71.94 361 SER A N 1
ATOM 2924 C CA . SER A 1 361 ? -20.634 2.200 12.793 1.00 71.94 361 SER A CA 1
ATOM 2925 C C . SER A 1 361 ? -22.157 2.222 12.920 1.00 71.94 361 SER A C 1
ATOM 2927 O O . SER A 1 361 ? -22.674 2.076 14.022 1.00 71.94 361 SER A O 1
ATOM 2929 N N . ASN A 1 362 ? -22.880 2.320 11.805 1.00 73.75 362 ASN A N 1
ATOM 2930 C CA . ASN A 1 362 ? -24.342 2.327 11.793 1.00 73.75 362 ASN A CA 1
ATOM 2931 C C . ASN A 1 362 ? -24.922 0.967 12.220 1.00 73.75 362 ASN A C 1
ATOM 2933 O O . ASN A 1 362 ? -25.823 0.914 13.051 1.00 73.75 362 ASN A O 1
ATOM 2937 N N . THR A 1 363 ? -24.371 -0.145 11.724 1.00 73.19 363 THR A N 1
ATOM 2938 C CA . THR A 1 363 ? -24.870 -1.501 12.032 1.00 73.19 363 THR A CA 1
ATOM 2939 C C . THR A 1 363 ? -24.678 -1.860 13.509 1.00 73.19 363 THR A C 1
ATOM 2941 O O . THR A 1 363 ? -25.613 -2.299 14.177 1.00 73.19 363 THR A O 1
ATOM 2944 N N . PHE A 1 364 ? -23.473 -1.643 14.043 1.00 69.00 364 PHE A N 1
ATOM 2945 C CA . PHE A 1 364 ? -23.147 -2.005 15.426 1.00 69.00 364 PHE A CA 1
ATOM 2946 C C . PHE A 1 364 ? -23.484 -0.907 16.442 1.00 69.00 364 PHE A C 1
ATOM 2948 O O . PHE A 1 364 ? -23.623 -1.205 17.628 1.00 69.00 364 PHE A O 1
ATOM 2955 N N . GLY A 1 365 ? -23.635 0.345 16.003 1.00 60.09 365 GLY A N 1
ATOM 2956 C CA . GLY A 1 365 ? -24.192 1.433 16.807 1.00 60.09 365 GLY A CA 1
ATOM 2957 C C . GLY A 1 365 ? -25.692 1.250 17.038 1.00 60.09 365 GLY A C 1
ATOM 2958 O O . GLY A 1 365 ? -26.143 1.312 18.179 1.00 60.09 365 GLY A O 1
ATOM 2959 N N . ASN A 1 366 ? -26.453 0.906 15.993 1.00 47.97 366 ASN A N 1
ATOM 2960 C CA . ASN A 1 366 ? -27.901 0.694 16.102 1.00 47.97 366 ASN A CA 1
ATOM 2961 C C . ASN A 1 366 ? -28.266 -0.591 16.859 1.00 47.97 366 ASN A C 1
ATOM 2963 O O . ASN A 1 366 ? -29.255 -0.599 17.587 1.00 47.97 366 ASN A O 1
ATOM 2967 N N . GLN A 1 367 ? -27.452 -1.654 16.779 1.00 47.16 367 GLN A N 1
ATOM 2968 C CA . GLN A 1 367 ? -27.637 -2.839 17.630 1.00 47.16 367 GLN A CA 1
ATOM 2969 C C . GLN A 1 367 ? -27.525 -2.516 19.126 1.00 47.16 367 GLN A C 1
ATOM 2971 O O . GLN A 1 367 ? -28.194 -3.159 19.924 1.00 47.16 367 GLN A O 1
ATOM 2976 N N . GLN A 1 368 ? -26.723 -1.518 19.511 1.00 40.38 368 GLN A N 1
ATOM 2977 C CA . GLN A 1 368 ? -26.595 -1.103 20.912 1.00 40.38 368 GLN A CA 1
ATOM 2978 C C . GLN A 1 368 ? -27.792 -0.273 21.387 1.00 40.38 368 GLN A C 1
ATOM 2980 O O . GLN A 1 368 ? -28.174 -0.388 22.550 1.00 40.38 368 GLN A O 1
ATOM 2985 N N . LEU A 1 369 ? -28.394 0.519 20.494 1.00 32.75 369 LEU A N 1
ATOM 2986 C CA . LEU A 1 369 ? -29.610 1.283 20.781 1.00 32.75 369 LEU A CA 1
ATOM 2987 C C . LEU A 1 369 ? -30.835 0.356 20.878 1.00 32.75 369 LEU A C 1
ATOM 2989 O O . LEU A 1 369 ? -31.592 0.435 21.836 1.00 32.75 369 LEU A O 1
ATOM 2993 N N . SER A 1 370 ? -30.959 -0.611 19.962 1.00 29.59 370 SER A N 1
ATOM 2994 C CA . SER A 1 370 ? -32.060 -1.584 19.965 1.00 29.59 370 SER A CA 1
ATOM 2995 C C . SER A 1 370 ? -32.026 -2.541 21.161 1.00 29.59 370 SER A C 1
ATOM 2997 O O . SER A 1 370 ? -33.084 -2.971 21.605 1.00 29.59 370 SER A O 1
ATOM 2999 N N . THR A 1 371 ? -30.847 -2.885 21.696 1.00 31.78 371 THR A N 1
ATOM 3000 C CA . THR A 1 371 ? -30.756 -3.670 22.940 1.00 31.78 371 THR A CA 1
ATOM 3001 C C . THR A 1 371 ? -31.098 -2.847 24.176 1.00 31.78 371 THR A C 1
ATOM 3003 O O . THR A 1 371 ? -31.638 -3.408 25.118 1.00 31.78 371 THR A O 1
ATOM 3006 N N . ALA A 1 372 ? -30.819 -1.536 24.168 1.00 34.53 372 ALA A N 1
ATOM 3007 C CA . ALA A 1 372 ? -31.179 -0.639 25.265 1.00 34.53 372 ALA A CA 1
ATOM 3008 C C . ALA A 1 372 ? -32.700 -0.407 25.339 1.00 34.53 372 ALA A C 1
ATOM 3010 O O . ALA A 1 372 ? -33.253 -0.360 26.435 1.00 34.53 372 ALA A O 1
ATOM 3011 N N . ASP A 1 373 ? -33.371 -0.343 24.183 1.00 29.92 373 ASP A N 1
ATOM 3012 C CA . ASP A 1 373 ? -34.836 -0.246 24.080 1.00 29.92 373 ASP A CA 1
ATOM 3013 C C . ASP A 1 373 ? -35.573 -1.548 24.441 1.00 29.92 373 ASP A C 1
ATOM 3015 O O . ASP A 1 373 ? -36.753 -1.520 24.786 1.00 29.92 373 ASP A O 1
ATOM 3019 N N . LEU A 1 374 ? -34.901 -2.700 24.353 1.00 32.56 374 LEU A N 1
ATOM 3020 C CA . LEU A 1 374 ? -35.454 -3.985 24.795 1.00 32.56 374 LEU A CA 1
ATOM 3021 C C . LEU A 1 374 ? -35.287 -4.173 26.307 1.00 32.56 374 LEU A C 1
ATOM 3023 O O . LEU A 1 374 ? -36.239 -4.582 26.960 1.00 32.56 374 LEU A O 1
ATOM 3027 N N . THR A 1 375 ? -34.140 -3.785 26.877 1.00 34.59 375 THR A N 1
ATOM 3028 C CA . THR A 1 375 ? -33.954 -3.784 28.338 1.00 34.59 375 THR A CA 1
ATOM 3029 C C . THR A 1 375 ? -34.846 -2.759 29.033 1.00 34.59 375 THR A C 1
ATOM 3031 O O . THR A 1 375 ? -35.401 -3.067 30.074 1.00 34.59 375 THR A O 1
ATOM 3034 N N . SER A 1 376 ? -35.077 -1.578 28.443 1.00 35.03 376 SER A N 1
ATOM 3035 C CA . SER A 1 376 ? -35.997 -0.593 29.033 1.00 35.03 376 SER A CA 1
ATOM 3036 C C . SER A 1 376 ? -37.458 -1.050 29.002 1.00 35.03 376 SER A C 1
ATOM 3038 O O . SER A 1 376 ? -38.226 -0.685 29.889 1.00 35.03 376 SER A O 1
ATOM 3040 N N . LYS A 1 377 ? -37.850 -1.866 28.012 1.00 35.12 377 LYS A N 1
ATOM 3041 C CA . LYS A 1 377 ? -39.179 -2.489 27.962 1.00 35.12 377 LYS A CA 1
ATOM 3042 C C . LYS A 1 377 ? -39.331 -3.640 28.954 1.00 35.12 377 LYS A C 1
ATOM 3044 O O . LYS A 1 377 ? -40.377 -3.710 29.584 1.00 35.12 377 LYS A O 1
ATOM 3049 N N . GLU A 1 378 ? -38.311 -4.479 29.136 1.00 35.19 378 GLU A N 1
ATOM 3050 C CA . GLU A 1 378 ? -38.316 -5.525 30.175 1.00 35.19 378 GLU A CA 1
ATOM 3051 C C . GLU A 1 378 ? -38.281 -4.928 31.596 1.00 35.19 378 GLU A C 1
ATOM 3053 O O . GLU A 1 378 ? -38.947 -5.448 32.487 1.00 35.19 378 GLU A O 1
ATOM 3058 N N . ASP A 1 379 ? -37.579 -3.810 31.811 1.00 35.12 379 ASP A N 1
ATOM 3059 C CA . ASP A 1 379 ? -37.564 -3.102 33.100 1.00 35.12 379 ASP A CA 1
ATOM 3060 C C . ASP A 1 379 ? -38.929 -2.447 33.404 1.00 35.12 379 ASP A C 1
ATOM 3062 O O . ASP A 1 379 ? -39.408 -2.520 34.532 1.00 35.12 379 ASP A O 1
ATOM 3066 N N . LEU A 1 380 ? -39.609 -1.886 32.392 1.00 36.50 380 LEU A N 1
ATOM 3067 C CA . LEU A 1 380 ? -40.978 -1.369 32.531 1.00 36.50 380 LEU A CA 1
ATOM 3068 C C . LEU A 1 380 ? -42.006 -2.485 32.775 1.00 36.50 380 LEU A C 1
ATOM 3070 O O . LEU A 1 380 ? -42.935 -2.289 33.548 1.00 36.50 380 LEU A O 1
ATOM 3074 N N . GLU A 1 381 ? -41.866 -3.650 32.143 1.00 35.47 381 GLU A N 1
ATOM 3075 C CA . GLU A 1 381 ? -42.806 -4.771 32.305 1.00 35.47 381 GLU A CA 1
ATOM 3076 C C . GLU A 1 381 ? -42.630 -5.491 33.658 1.00 35.47 381 GLU A C 1
ATOM 3078 O O . GLU A 1 381 ? -43.610 -5.965 34.237 1.00 35.47 381 GLU A O 1
ATOM 3083 N N . ASN A 1 382 ? -41.417 -5.481 34.226 1.00 33.91 382 ASN A N 1
ATOM 3084 C CA . ASN A 1 382 ? -41.157 -5.979 35.581 1.00 33.91 382 ASN A CA 1
ATOM 3085 C C . ASN A 1 382 ? -41.632 -5.008 36.682 1.00 33.91 382 ASN A C 1
ATOM 3087 O O . ASN A 1 382 ? -42.177 -5.470 37.684 1.00 33.91 382 ASN A O 1
ATOM 3091 N N . ASP A 1 383 ? -41.543 -3.686 36.480 1.00 33.44 383 ASP A N 1
ATOM 3092 C CA . ASP A 1 383 ? -42.075 -2.694 37.436 1.00 33.44 383 ASP A CA 1
ATOM 3093 C C . ASP A 1 383 ? -43.616 -2.728 37.532 1.00 33.44 383 ASP A C 1
ATOM 3095 O O . ASP A 1 383 ? -44.187 -2.453 38.591 1.00 33.44 383 ASP A O 1
ATOM 3099 N N . TYR A 1 384 ? -44.320 -3.121 36.460 1.00 29.72 384 TYR A N 1
ATOM 3100 C CA . TYR A 1 384 ? -45.779 -3.323 36.489 1.00 29.72 384 TYR A CA 1
ATOM 3101 C C . TYR A 1 384 ? -46.203 -4.592 37.249 1.00 29.72 384 TYR A C 1
ATOM 3103 O O . TYR A 1 384 ? -47.312 -4.643 37.791 1.00 29.72 384 TYR A O 1
ATOM 3111 N N . HIS A 1 385 ? -45.334 -5.603 37.332 1.00 30.44 385 HIS A N 1
ATOM 3112 C CA . HIS A 1 385 ? -45.612 -6.831 38.079 1.00 30.44 385 HIS A CA 1
ATOM 3113 C C . HIS A 1 385 ? -45.213 -6.756 39.559 1.00 30.44 385 HIS A C 1
ATOM 3115 O O . HIS A 1 385 ? -45.804 -7.469 40.366 1.00 30.44 385 HIS A O 1
ATOM 3121 N N . GLU A 1 386 ? -44.294 -5.867 39.943 1.00 33.03 386 GLU A N 1
ATOM 3122 C CA . GLU A 1 386 ? -43.887 -5.689 41.348 1.00 33.03 386 GLU A CA 1
ATOM 3123 C C . GLU A 1 386 ? -44.743 -4.649 42.108 1.00 33.03 386 GLU A C 1
ATOM 3125 O O . GLU A 1 386 ? -44.701 -4.574 43.334 1.00 33.03 386 GLU A O 1
ATOM 3130 N N . SER A 1 387 ? -45.594 -3.886 41.407 1.00 30.14 387 SER A N 1
ATOM 3131 C CA . SER A 1 387 ? -46.443 -2.832 41.993 1.00 30.14 387 SER A CA 1
ATOM 3132 C C . SER A 1 387 ? -47.933 -3.189 42.150 1.00 30.14 387 SER A C 1
ATOM 3134 O O . SER A 1 387 ? -48.711 -2.363 42.630 1.00 30.14 387 SER A O 1
ATOM 3136 N N . THR A 1 388 ? -48.353 -4.420 41.825 1.00 30.78 388 THR A N 1
ATOM 3137 C CA . THR A 1 388 ? -49.752 -4.874 42.005 1.00 30.78 388 THR A CA 1
ATOM 3138 C C . THR A 1 388 ? -50.054 -5.574 43.338 1.00 30.78 388 THR A C 1
ATOM 3140 O O . THR A 1 388 ? -51.222 -5.836 43.612 1.00 30.78 388 THR A O 1
ATOM 3143 N N . ASP A 1 389 ? -49.066 -5.743 44.224 1.00 28.47 389 ASP A N 1
ATOM 3144 C CA . ASP A 1 389 ? -49.249 -6.309 45.571 1.00 28.47 389 ASP A CA 1
ATOM 3145 C C . ASP A 1 389 ? -48.867 -5.315 46.691 1.00 28.47 389 ASP A C 1
ATOM 3147 O O . ASP A 1 389 ? -48.046 -5.605 47.555 1.00 28.47 389 ASP A O 1
ATOM 3151 N N . SER A 1 390 ? -49.471 -4.120 46.733 1.00 27.48 390 SER A N 1
ATOM 3152 C CA . SER A 1 390 ? -49.752 -3.466 48.028 1.00 27.48 390 SER A CA 1
ATOM 3153 C C . SER A 1 390 ? -50.831 -2.376 47.944 1.00 27.48 390 SER A C 1
ATOM 3155 O O . SER A 1 390 ? -50.667 -1.321 47.344 1.00 27.48 390 SER A O 1
ATOM 3157 N N . SER A 1 391 ? -51.939 -2.645 48.640 1.00 27.00 391 SER A N 1
ATOM 3158 C CA . SER A 1 391 ? -52.851 -1.689 49.291 1.00 27.00 391 SER A CA 1
ATOM 3159 C C . SER A 1 391 ? -53.448 -0.532 48.471 1.00 27.00 391 SER A C 1
ATOM 3161 O O . SER A 1 391 ? -52.890 0.556 48.351 1.00 27.00 391 SER A O 1
ATOM 3163 N N . ALA A 1 392 ? -54.707 -0.733 48.081 1.00 25.73 392 ALA A N 1
ATOM 3164 C CA . ALA A 1 392 ? -55.665 0.313 47.752 1.00 25.73 392 ALA A CA 1
ATOM 3165 C C . ALA A 1 392 ? -56.128 1.090 49.007 1.00 25.73 392 ALA A C 1
ATOM 3167 O O . ALA A 1 392 ? -56.589 0.486 49.973 1.00 25.73 392 ALA A O 1
ATOM 3168 N N . SER A 1 393 ? -56.062 2.427 48.980 1.00 25.89 393 SER A N 1
ATOM 3169 C CA . SER A 1 393 ? -57.113 3.346 49.477 1.00 25.89 393 SER A CA 1
ATOM 3170 C C . SER A 1 393 ? -56.744 4.824 49.225 1.00 25.89 393 SER A C 1
ATOM 3172 O O . SER A 1 393 ? -55.759 5.353 49.723 1.00 25.89 393 SER A O 1
ATOM 3174 N N . THR A 1 394 ? -57.564 5.473 48.397 1.00 25.11 394 THR A N 1
ATOM 3175 C CA . THR A 1 394 ? -57.685 6.917 48.071 1.00 25.11 394 THR A CA 1
ATOM 3176 C C . THR A 1 394 ? -58.143 7.788 49.270 1.00 25.11 394 THR A C 1
ATOM 3178 O O . THR A 1 394 ? -58.548 7.178 50.260 1.00 25.11 394 THR A O 1
ATOM 3181 N N . PRO A 1 395 ? -58.258 9.152 49.210 1.00 34.03 395 PRO A N 1
ATOM 3182 C CA . PRO A 1 395 ? -58.162 10.069 48.048 1.00 34.03 395 PRO A CA 1
ATOM 3183 C C . PRO A 1 395 ? -57.422 11.435 48.248 1.00 34.03 395 PRO A C 1
ATOM 3185 O O . PRO A 1 395 ? -57.175 11.893 49.357 1.00 34.03 395 PRO A O 1
ATOM 3188 N N . SER A 1 396 ? -57.215 12.124 47.113 1.00 22.69 396 SER A N 1
ATOM 3189 C CA . SER A 1 396 ? -57.220 13.591 46.892 1.00 22.69 396 SER A CA 1
ATOM 3190 C C . SER A 1 396 ? -56.204 14.506 47.594 1.00 22.69 396 SER A C 1
ATOM 3192 O O . SER A 1 396 ? -56.385 14.873 48.748 1.00 22.69 396 SER A O 1
ATOM 3194 N N . ASN A 1 397 ? -55.269 15.071 46.815 1.00 25.41 397 ASN A N 1
ATOM 3195 C CA . ASN A 1 397 ? -55.121 16.530 46.718 1.00 25.41 397 ASN A CA 1
ATOM 3196 C C . ASN A 1 397 ? -54.292 16.975 45.498 1.00 25.41 397 ASN A C 1
ATOM 3198 O O . ASN A 1 397 ? -53.280 16.389 45.131 1.00 25.41 397 ASN A O 1
ATOM 3202 N N . THR A 1 398 ? -54.803 18.038 44.891 1.00 24.02 398 THR A N 1
ATOM 3203 C CA . THR A 1 398 ? -54.314 18.889 43.803 1.00 24.02 398 THR A CA 1
ATOM 3204 C C . THR A 1 398 ? -52.881 19.395 44.025 1.00 24.02 398 THR A C 1
ATOM 3206 O O . THR A 1 398 ? -52.549 19.675 45.170 1.00 24.02 398 THR A O 1
ATOM 3209 N N . ILE A 1 399 ? -52.086 19.601 42.955 1.00 26.84 399 ILE A N 1
ATOM 3210 C CA . ILE A 1 399 ? -51.239 20.798 42.688 1.00 26.84 399 ILE A CA 1
ATOM 3211 C C . ILE A 1 399 ? -50.440 20.639 41.361 1.00 26.84 399 ILE A C 1
ATOM 3213 O O . ILE A 1 399 ? -49.582 19.778 41.211 1.00 26.84 399 ILE A O 1
ATOM 3217 N N . THR A 1 400 ? -50.808 21.501 40.404 1.00 25.12 400 THR A N 1
ATOM 3218 C CA . THR A 1 400 ? -50.058 22.185 39.319 1.00 25.12 400 THR A CA 1
ATOM 3219 C C . THR A 1 400 ? -49.026 21.479 38.417 1.00 25.12 400 THR A C 1
ATOM 3221 O O . THR A 1 400 ? -47.908 21.160 38.806 1.00 25.12 400 THR A O 1
ATOM 3224 N N . THR A 1 401 ? -49.386 21.482 37.130 1.00 24.84 401 THR A N 1
ATOM 3225 C CA . THR A 1 401 ? -48.595 21.808 35.923 1.00 24.84 401 THR A CA 1
ATOM 3226 C C . THR A 1 401 ? -47.267 22.562 36.122 1.00 24.84 401 THR A C 1
ATOM 3228 O O . THR A 1 401 ? -47.278 23.660 36.677 1.00 24.84 401 THR A O 1
ATOM 3231 N N . ASN A 1 402 ? -46.170 22.083 35.514 1.00 24.69 402 ASN A N 1
ATOM 3232 C CA . ASN A 1 402 ? -45.545 22.738 34.347 1.00 24.69 402 ASN A CA 1
ATOM 3233 C C . ASN A 1 402 ? -44.230 22.076 33.878 1.00 24.69 402 ASN A C 1
ATOM 3235 O O . ASN A 1 402 ? -43.297 21.916 34.652 1.00 24.69 402 ASN A O 1
ATOM 3239 N N . SER A 1 403 ? -44.176 21.861 32.558 1.00 24.05 403 SER A N 1
ATOM 3240 C CA . SER A 1 403 ? -43.050 22.110 31.643 1.00 24.05 403 SER A CA 1
ATOM 3241 C C . SER A 1 403 ? -41.725 21.347 31.800 1.00 24.05 403 SER A C 1
ATOM 3243 O O . SER A 1 403 ? -40.985 21.545 32.756 1.00 24.05 403 SER A O 1
ATOM 3245 N N . CYS A 1 404 ? -41.360 20.595 30.754 1.00 27.66 404 CYS A N 1
ATOM 3246 C CA . CYS A 1 404 ? -40.128 20.867 29.997 1.00 27.66 404 CYS A CA 1
ATOM 3247 C C . CYS A 1 404 ? -40.085 20.031 28.704 1.00 27.66 404 CYS A C 1
ATOM 3249 O O . CYS A 1 404 ? -39.577 18.911 28.662 1.00 27.66 404 CYS A O 1
ATOM 3251 N N . GLU A 1 405 ? -40.612 20.626 27.630 1.00 26.05 405 GLU A N 1
ATOM 3252 C CA . GLU A 1 405 ? -40.014 20.510 26.299 1.00 26.05 405 GLU A CA 1
ATOM 3253 C C . GLU A 1 405 ? -38.548 20.982 26.334 1.00 26.05 405 GLU A C 1
ATOM 3255 O O . GLU A 1 405 ? -38.160 21.769 27.193 1.00 26.05 405 GLU A O 1
ATOM 3260 N N . HIS A 1 406 ? -37.780 20.558 25.327 1.00 25.81 406 HIS A N 1
ATOM 3261 C CA . HIS A 1 406 ? -36.353 20.808 25.083 1.00 25.81 406 HIS A CA 1
ATOM 3262 C C . HIS A 1 406 ? -35.374 19.866 25.797 1.00 25.81 406 HIS A C 1
ATOM 3264 O O . HIS A 1 406 ? -35.009 20.050 26.948 1.00 25.81 406 HIS A O 1
ATOM 3270 N N . ILE A 1 407 ? -34.813 18.924 25.033 1.00 27.72 407 ILE A N 1
ATOM 3271 C CA . ILE A 1 407 ? -33.461 19.057 24.460 1.00 27.72 407 ILE A CA 1
ATOM 3272 C C . ILE A 1 407 ? -33.286 17.934 23.423 1.00 27.72 407 ILE A C 1
ATOM 3274 O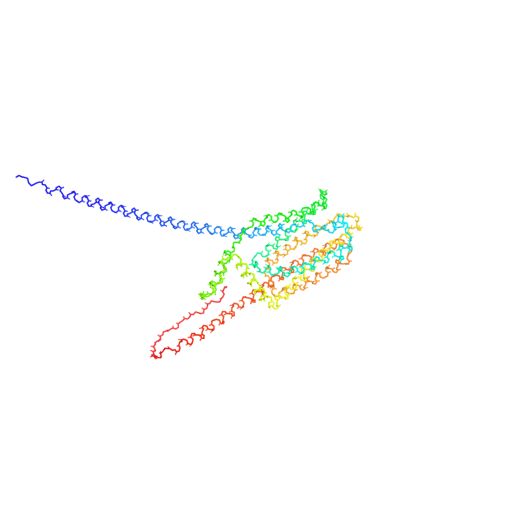 O . ILE A 1 407 ? -33.027 16.773 23.725 1.00 27.72 407 ILE A O 1
ATOM 3278 N N . ARG A 1 408 ? -33.461 18.316 22.157 1.00 24.97 408 ARG A N 1
ATOM 3279 C CA . ARG A 1 408 ? -32.944 17.630 20.971 1.00 24.97 408 ARG A CA 1
ATOM 3280 C C . ARG A 1 408 ? -31.833 18.542 20.449 1.00 24.97 408 ARG A C 1
ATOM 3282 O O . ARG A 1 408 ? -32.050 19.748 20.412 1.00 24.97 408 ARG A O 1
ATOM 3289 N N . GLN A 1 409 ? -30.718 17.954 20.014 1.00 25.44 409 GLN A N 1
ATOM 3290 C CA . GLN A 1 409 ? -29.490 18.571 19.471 1.00 25.44 409 GLN A CA 1
ATOM 3291 C C . GLN A 1 409 ? -28.344 18.777 20.477 1.00 25.44 409 GLN A C 1
ATOM 3293 O O . GLN A 1 409 ? -28.234 19.812 21.131 1.00 25.44 409 GLN A O 1
ATOM 3298 N N . ARG A 1 410 ? -27.414 17.817 20.489 1.00 25.45 410 ARG A N 1
ATOM 3299 C CA . ARG A 1 410 ? -25.999 18.057 20.172 1.00 25.45 410 ARG A CA 1
ATOM 3300 C C . ARG A 1 410 ? -25.322 16.778 19.712 1.00 25.45 410 ARG A C 1
ATOM 3302 O O . ARG A 1 410 ? -25.658 15.717 20.279 1.00 25.45 410 ARG A O 1
#

Sequence (410 aa):
MNNSESTCNLENAENNEDAHQNLSNSQSTQRLSISTLSINISQSASTRLKQINKNTKNWRITMLPALLCFYSLVKEIKVGEPYLFKYQTEYLNLTADQITGVIYPYTPYAYMTALVPIFLFTDLFLYKPTIWTRAGTMAGRTTGYLFAQFLVLSHLRDLRTLNIIALIMPCFVLIICFILPRVHWKVMVTRMLEAKSNKIHNINSSEKKHIPLNYRQYLHFRTRRLHSEFIKIYSVGHIRKWSVWWAMTTCMSLQVALFSQTLWGEVQKGENGQSPFNGFAEATYTATATLAILALNAFPLDWDKWGEIALVLISSIDALMLIIYANTESIWIMYLCYIGYRSLYQVMITIAHKISSSNISNTFGNQQLSTADLTSKEDLENDYHESTDSSASTPSNTITTNSCEHIRQR